Protein AF-A0A2N0KMY7-F1 (afdb_monomer_lite)

pLDDT: mean 88.08, std 11.4, range [42.22, 98.62]

Sequence (383 aa):
MPSTASGAIVLAVNMGSSSDYSAVFRGTEDTRDYLSNPLYEEIEAYTQRWQIVKLDGSRVIQGFTESSEVDFKLLGYTSGGDPSYFTTPVDVTPAAVAAWTTVDVSASVDAEADGVVLLVDSISSEDRGYGIRETGSTDSADLLELEEYGNTMYLVGIDTLNQFSAYIQDSDVRIYLVAQTKGSVVYYVNNVPVADPAQGSWQVLDADDYSVAAEANGLILAAEKNKAGDKRLSFRRGGSTDDWGVGDIGHGTQLQAGVGLNDQNVWEEYMESDAADVWIAAYTRFLTWDVHADMDILVRQASGLVRATLASETANSGVISSATWQGYLASHVFPAYTVVDQTDYLEIDLFADSVTNDFSRAMSVDFRIDDAVYPVSTQTNID

Foldseek 3Di:
DDPQFFKFKKKKFQQDAADKKFKDKEEPLAPDCLCVVSRLAIDDHQAMAIDIYGADPVRDIDMDIPDPSIDMDTQDTDGDCFQPFDSYWAWQDDPDAPDKDKTQCPVPDDLQFFKFKKKKFAPAQAWWFKDWAEVPAPDDLRQFTAGGSHIAIDIYTYDSRRIIIMHTNDPRIIMTTGTTGRQQKFFDRYWQWDDDDDADDKDKDACVVRVDDLQFFKFKKKKFQADDDKWFKDKEEPPDPDCSDRGIDDHSHIHIDMYTYDNRRIIIMHTHDPRMTMTTGITGGDFKWKKWKFKWKFWAAPVRDTPDTQDGRQQGQDIDIPPDDDAGWGDDDRDDDDCPDPRIDIDMDIDMDTPDGSGPDDDDDDWDAQDPVDDPVCNRTGD

Structure (mmCIF, N/CA/C/O backbone):
data_AF-A0A2N0KMY7-F1
#
_entry.id   AF-A0A2N0KMY7-F1
#
loop_
_atom_site.group_PDB
_atom_site.id
_atom_site.type_symbol
_atom_site.label_atom_id
_atom_site.label_alt_id
_atom_site.label_comp_id
_atom_site.label_asym_id
_atom_site.label_entity_id
_atom_site.label_seq_id
_atom_site.pdbx_PDB_ins_code
_atom_site.Cartn_x
_atom_site.Cartn_y
_atom_site.Cartn_z
_atom_site.occupancy
_atom_site.B_iso_or_equiv
_atom_site.auth_seq_id
_atom_site.auth_comp_id
_atom_site.auth_asym_id
_atom_site.auth_atom_id
_atom_site.pdbx_PDB_model_num
ATOM 1 N N . MET A 1 1 ? 10.433 -3.837 15.641 1.00 79.38 1 MET A N 1
ATOM 2 C CA . MET A 1 1 ? 8.992 -3.973 15.334 1.00 79.38 1 MET A CA 1
ATOM 3 C C . MET A 1 1 ? 8.201 -4.149 16.635 1.00 79.38 1 MET A C 1
ATOM 5 O O . MET A 1 1 ? 8.581 -5.026 17.416 1.00 79.38 1 MET A O 1
ATOM 9 N N . PRO A 1 2 ? 7.130 -3.381 16.893 1.00 84.31 2 PRO A N 1
ATOM 10 C CA . PRO A 1 2 ? 6.235 -3.560 18.052 1.00 84.31 2 PRO A CA 1
ATOM 11 C C . PRO A 1 2 ? 5.461 -4.883 18.019 1.00 84.31 2 PRO A C 1
ATOM 13 O O . PRO A 1 2 ? 5.234 -5.423 16.941 1.00 84.31 2 PRO A O 1
ATOM 16 N N . SER A 1 3 ? 5.037 -5.412 19.171 1.00 85.00 3 SER A N 1
ATOM 17 C CA . SER A 1 3 ? 4.297 -6.689 19.257 1.00 85.00 3 SER A CA 1
ATOM 18 C C . SER A 1 3 ? 2.957 -6.695 18.516 1.00 85.00 3 SER A C 1
ATOM 20 O O . SER A 1 3 ? 2.458 -7.767 18.204 1.00 85.00 3 SER A O 1
ATOM 22 N N . THR A 1 4 ? 2.404 -5.521 18.221 1.00 83.25 4 THR A N 1
ATOM 23 C CA . THR A 1 4 ? 1.159 -5.313 17.468 1.00 83.25 4 THR A CA 1
ATOM 24 C C . THR A 1 4 ? 1.343 -5.334 15.948 1.00 83.25 4 THR A C 1
ATOM 26 O O . THR A 1 4 ? 0.356 -5.228 15.221 1.00 83.25 4 THR A O 1
ATOM 29 N N . ALA A 1 5 ? 2.583 -5.443 15.456 1.00 91.31 5 ALA A N 1
ATOM 30 C CA . ALA A 1 5 ? 2.858 -5.462 14.025 1.00 91.31 5 ALA A CA 1
ATOM 31 C C . ALA A 1 5 ? 2.320 -6.743 13.368 1.00 91.31 5 ALA A C 1
ATOM 33 O O . ALA A 1 5 ? 2.650 -7.845 13.812 1.00 91.31 5 ALA A O 1
ATOM 34 N N . SER A 1 6 ? 1.546 -6.582 12.296 1.00 93.25 6 SER A N 1
ATOM 35 C CA . SER A 1 6 ? 0.956 -7.657 11.486 1.00 93.25 6 SER A CA 1
ATOM 36 C C . SER A 1 6 ? 1.657 -7.845 10.135 1.00 93.25 6 SER A C 1
ATOM 38 O O . SER A 1 6 ? 1.606 -8.930 9.557 1.00 93.25 6 SER A O 1
ATOM 40 N N . GLY A 1 7 ? 2.392 -6.836 9.667 1.00 95.62 7 GLY A N 1
ATOM 41 C CA . GLY A 1 7 ? 3.227 -6.910 8.471 1.00 95.62 7 GLY A CA 1
ATOM 42 C C . GLY A 1 7 ? 4.464 -6.019 8.559 1.00 95.62 7 GLY A C 1
ATOM 43 O O . GLY A 1 7 ? 4.526 -5.090 9.368 1.00 95.62 7 GLY A O 1
ATOM 44 N N . ALA A 1 8 ? 5.457 -6.312 7.728 1.00 96.25 8 ALA A N 1
ATOM 45 C CA . ALA A 1 8 ? 6.671 -5.529 7.553 1.00 96.25 8 ALA A CA 1
ATOM 46 C C . ALA A 1 8 ? 6.616 -4.749 6.240 1.00 96.25 8 ALA A C 1
ATOM 48 O O . ALA A 1 8 ? 6.233 -5.299 5.212 1.00 96.25 8 ALA A O 1
ATOM 49 N N . ILE A 1 9 ? 7.022 -3.483 6.289 1.00 95.50 9 ILE A N 1
ATOM 50 C CA . ILE A 1 9 ? 7.257 -2.662 5.103 1.00 95.50 9 ILE A CA 1
ATOM 51 C C . ILE A 1 9 ? 8.769 -2.611 4.928 1.00 95.50 9 ILE A C 1
ATOM 53 O O . ILE A 1 9 ? 9.486 -2.109 5.799 1.00 95.50 9 ILE A O 1
ATOM 57 N N . VAL A 1 10 ? 9.256 -3.200 3.848 1.00 95.00 10 VAL A N 1
ATOM 58 C CA . VAL A 1 10 ? 10.680 -3.455 3.617 1.00 95.00 10 VAL A CA 1
ATOM 59 C C . VAL A 1 10 ? 11.124 -2.874 2.290 1.00 95.00 10 VAL A C 1
ATOM 61 O O . VAL A 1 10 ? 10.315 -2.734 1.380 1.00 95.00 10 VAL A O 1
ATOM 64 N N . LEU A 1 11 ? 12.405 -2.531 2.206 1.00 93.81 11 LEU A N 1
ATOM 65 C CA . LEU A 1 11 ? 13.054 -2.002 1.014 1.00 93.81 11 LEU A CA 1
ATOM 66 C C . LEU A 1 11 ? 14.218 -2.916 0.636 1.00 93.81 11 LEU A C 1
ATOM 68 O O . LEU A 1 11 ? 15.055 -3.218 1.491 1.00 93.81 11 LEU A O 1
ATOM 72 N N . ALA A 1 12 ? 14.287 -3.325 -0.624 1.00 93.88 12 ALA A N 1
ATOM 73 C CA . ALA A 1 12 ? 15.510 -3.814 -1.242 1.00 93.88 12 ALA A CA 1
ATOM 74 C C . ALA A 1 12 ? 16.212 -2.628 -1.908 1.00 93.88 12 ALA A C 1
ATOM 76 O O . ALA A 1 12 ? 15.571 -1.833 -2.594 1.00 93.88 12 ALA A O 1
ATOM 77 N N . VAL A 1 13 ? 17.513 -2.498 -1.670 1.00 94.25 13 VAL A N 1
ATOM 78 C CA . VAL A 1 13 ? 18.342 -1.405 -2.182 1.00 94.25 13 VAL A CA 1
ATOM 79 C C . VAL A 1 13 ? 19.543 -2.015 -2.885 1.00 94.25 13 VAL A C 1
ATOM 81 O O . VAL A 1 13 ? 20.388 -2.609 -2.213 1.00 94.25 13 VAL A O 1
ATOM 84 N N . ASN A 1 14 ? 19.641 -1.861 -4.204 1.00 93.94 14 ASN A N 1
ATOM 85 C CA . ASN A 1 14 ? 20.821 -2.286 -4.947 1.00 93.94 14 ASN A CA 1
ATOM 86 C C . ASN A 1 14 ? 21.862 -1.157 -4.959 1.00 93.94 14 ASN A C 1
ATOM 88 O O . ASN A 1 14 ? 21.698 -0.139 -5.625 1.00 93.94 14 ASN A O 1
ATOM 92 N N . MET A 1 15 ? 22.951 -1.334 -4.208 1.00 88.69 15 MET A N 1
ATOM 93 C CA . MET A 1 15 ? 24.058 -0.369 -4.147 1.00 88.69 15 MET A CA 1
ATOM 94 C C . MET A 1 15 ? 25.155 -0.655 -5.189 1.00 88.69 15 MET A C 1
ATOM 96 O O . MET A 1 15 ? 26.166 0.056 -5.230 1.00 88.69 15 MET A O 1
ATOM 100 N N . GLY A 1 16 ? 24.986 -1.711 -5.990 1.00 87.56 16 GLY A N 1
ATOM 101 C CA . GLY A 1 16 ? 25.888 -2.110 -7.062 1.00 87.56 16 GLY A CA 1
ATOM 102 C C . GLY A 1 16 ? 25.884 -1.105 -8.211 1.00 87.56 16 GLY A C 1
ATOM 103 O O . GLY A 1 16 ? 24.870 -0.483 -8.509 1.00 87.56 16 GLY A O 1
ATOM 104 N N . SER A 1 17 ? 27.038 -0.927 -8.862 1.00 82.56 17 SER A N 1
ATOM 105 C CA . SER A 1 17 ? 27.229 0.139 -9.858 1.00 82.56 17 SER A CA 1
ATOM 106 C C . SER A 1 17 ? 27.003 -0.259 -11.316 1.00 82.56 17 SER A C 1
ATOM 108 O O . SER A 1 17 ? 27.218 0.557 -12.210 1.00 82.56 17 SER A O 1
ATOM 110 N N . SER A 1 18 ? 26.734 -1.536 -11.579 1.00 81.12 18 SER A N 1
ATOM 111 C CA . SER A 1 18 ? 26.731 -2.088 -12.944 1.00 81.12 18 SER A CA 1
ATOM 112 C C . SER A 1 18 ? 26.115 -3.481 -13.044 1.00 81.12 18 SER A C 1
ATOM 114 O O . SER A 1 18 ? 26.405 -4.205 -13.995 1.00 81.12 18 SER A O 1
ATOM 116 N N . SER A 1 19 ? 25.421 -3.935 -12.008 1.00 88.75 19 SER A N 1
ATOM 117 C CA . SER A 1 19 ? 24.899 -5.292 -11.976 1.00 88.75 19 SER A CA 1
ATOM 118 C C . SER A 1 19 ? 23.526 -5.287 -11.360 1.00 88.75 19 SER A C 1
ATOM 120 O O . SER A 1 19 ? 23.328 -4.776 -10.254 1.00 88.75 19 SER A O 1
ATOM 122 N N . ASP A 1 20 ? 22.630 -5.891 -12.108 1.00 91.75 20 ASP A N 1
ATOM 123 C CA . ASP A 1 20 ? 21.282 -6.172 -11.694 1.00 91.75 20 ASP A CA 1
ATOM 124 C C . ASP A 1 20 ? 21.323 -7.501 -10.951 1.00 91.75 20 ASP A C 1
ATOM 126 O O . ASP A 1 20 ? 22.116 -8.407 -11.251 1.00 91.75 20 ASP A O 1
ATOM 130 N N . TYR A 1 21 ? 20.548 -7.567 -9.884 1.00 92.56 21 TYR A N 1
ATOM 131 C CA . TYR A 1 21 ? 20.493 -8.730 -9.019 1.00 92.56 21 TYR A CA 1
ATOM 132 C C . TYR A 1 21 ? 19.051 -9.071 -8.776 1.00 92.56 21 TYR A C 1
ATOM 134 O O . TYR A 1 21 ? 18.188 -8.204 -8.835 1.00 92.56 21 TYR A O 1
ATOM 142 N N . SER A 1 22 ? 18.800 -10.305 -8.376 1.00 90.94 22 SER A N 1
ATOM 143 C CA . SER A 1 22 ? 17.475 -10.629 -7.885 1.00 90.94 22 SER A CA 1
ATOM 144 C C . SER A 1 22 ? 17.370 -10.396 -6.389 1.00 90.94 22 SER A C 1
ATOM 146 O O . SER A 1 22 ? 18.251 -10.780 -5.608 1.00 90.94 22 SER A O 1
ATOM 148 N N . ALA A 1 23 ? 16.270 -9.781 -5.981 1.00 91.62 23 ALA A N 1
ATOM 149 C CA . ALA A 1 23 ? 15.943 -9.506 -4.596 1.00 91.62 23 ALA A CA 1
ATOM 150 C C . ALA A 1 23 ? 14.440 -9.654 -4.411 1.00 91.62 23 ALA A C 1
ATOM 152 O O . ALA A 1 23 ? 13.706 -9.136 -5.231 1.00 91.62 23 ALA A O 1
ATOM 153 N N . VAL A 1 24 ? 13.945 -10.303 -3.356 1.00 91.25 24 VAL A N 1
ATOM 154 C CA . VAL A 1 24 ? 12.495 -10.346 -3.074 1.00 91.25 24 VAL A CA 1
ATOM 155 C C . VAL A 1 24 ? 12.192 -10.690 -1.624 1.00 91.25 24 VAL A C 1
ATOM 157 O O . VAL A 1 24 ? 12.997 -11.334 -0.946 1.00 91.25 24 VAL A O 1
ATOM 160 N N . PHE A 1 25 ? 11.007 -10.297 -1.156 1.00 92.00 25 PHE A N 1
ATOM 161 C CA . PHE A 1 25 ? 10.484 -10.622 0.166 1.00 92.00 25 PHE A CA 1
ATOM 162 C C . PHE A 1 25 ? 9.140 -11.354 0.100 1.00 92.00 25 PHE A C 1
ATOM 164 O O . PHE A 1 25 ? 8.311 -11.077 -0.764 1.00 92.00 25 PHE A O 1
ATOM 171 N N . ARG A 1 26 ? 8.887 -12.248 1.065 1.00 90.44 26 ARG A N 1
ATOM 172 C CA . ARG A 1 26 ? 7.589 -12.925 1.231 1.00 90.44 26 ARG A CA 1
ATOM 173 C C . ARG A 1 26 ? 7.291 -13.352 2.660 1.00 90.44 26 ARG A C 1
ATOM 175 O O . ARG A 1 26 ? 8.192 -13.459 3.497 1.00 90.44 26 ARG A O 1
ATOM 182 N N . GLY A 1 27 ? 6.019 -13.640 2.929 1.00 91.25 27 GLY A N 1
ATOM 183 C CA . GLY A 1 27 ? 5.606 -14.275 4.178 1.00 91.25 27 GLY A CA 1
ATOM 184 C C . GLY A 1 27 ? 6.139 -15.709 4.252 1.00 91.25 27 GLY A C 1
ATOM 185 O O . GLY A 1 27 ? 6.215 -16.399 3.240 1.00 91.25 27 GLY A O 1
ATOM 186 N N . THR A 1 28 ? 6.500 -16.191 5.443 1.00 90.44 28 THR A N 1
ATOM 187 C CA . THR A 1 28 ? 6.997 -17.575 5.621 1.00 90.44 28 THR A CA 1
ATOM 188 C C . THR A 1 28 ? 5.924 -18.635 5.345 1.00 90.44 28 THR A C 1
ATOM 190 O O . THR A 1 28 ? 6.250 -19.789 5.075 1.00 90.44 28 THR A O 1
ATOM 193 N N . GLU A 1 29 ? 4.653 -18.238 5.418 1.00 88.81 29 GLU A N 1
ATOM 194 C CA . GLU A 1 29 ? 3.479 -19.073 5.154 1.00 88.81 29 GLU A CA 1
ATOM 195 C C . GLU A 1 29 ? 3.031 -19.023 3.685 1.00 88.81 29 GLU A C 1
ATOM 197 O O . GLU A 1 29 ? 2.121 -19.763 3.305 1.00 88.81 29 GLU A O 1
ATOM 202 N N . ASP A 1 30 ? 3.644 -18.163 2.864 1.00 85.94 30 ASP A N 1
ATOM 203 C CA . ASP A 1 30 ? 3.308 -18.063 1.451 1.00 85.94 30 ASP A CA 1
ATOM 204 C C . ASP A 1 30 ? 3.827 -19.289 0.697 1.00 85.94 30 ASP A C 1
ATOM 206 O O . ASP A 1 30 ? 5.027 -19.574 0.649 1.00 85.94 30 ASP A O 1
ATOM 210 N N . THR A 1 31 ? 2.887 -20.036 0.123 1.00 81.19 31 THR A N 1
ATOM 211 C CA . THR A 1 31 ? 3.162 -21.279 -0.599 1.00 81.19 31 THR A CA 1
ATOM 212 C C . THR A 1 31 ? 3.153 -21.111 -2.110 1.00 81.19 31 THR A C 1
ATOM 214 O O . THR A 1 31 ? 3.403 -22.091 -2.815 1.00 81.19 31 THR A O 1
ATOM 217 N N . ARG A 1 32 ? 2.841 -19.920 -2.639 1.00 73.25 32 ARG A N 1
ATOM 218 C CA . ARG A 1 32 ? 2.742 -19.762 -4.087 1.00 73.25 32 ARG A CA 1
ATOM 219 C C . ARG A 1 32 ? 4.133 -19.729 -4.721 1.00 73.25 32 ARG A C 1
ATOM 221 O O . ARG A 1 32 ? 5.095 -19.165 -4.210 1.00 73.25 32 ARG A O 1
ATOM 228 N N . ASP A 1 33 ? 4.180 -20.357 -5.886 1.00 62.94 33 ASP A N 1
ATOM 229 C CA . ASP A 1 33 ? 5.368 -20.588 -6.700 1.00 62.94 33 ASP A CA 1
ATOM 230 C C . ASP A 1 33 ? 5.805 -19.363 -7.524 1.00 62.94 33 ASP A C 1
ATOM 232 O O . ASP A 1 33 ? 6.725 -19.462 -8.317 1.00 62.94 33 ASP A O 1
ATOM 236 N N . TYR A 1 34 ? 5.165 -18.203 -7.359 1.00 62.12 34 TYR A N 1
ATOM 237 C CA . TYR A 1 34 ? 5.507 -16.996 -8.126 1.00 62.12 34 TYR A CA 1
ATOM 238 C C . TYR A 1 34 ? 6.864 -16.399 -7.739 1.00 62.12 34 TYR A C 1
ATOM 240 O O . TYR A 1 34 ? 7.397 -15.605 -8.482 1.00 62.12 34 TYR A O 1
ATOM 248 N N . LEU A 1 35 ? 7.443 -16.864 -6.627 1.00 63.97 35 LEU A N 1
ATOM 249 C CA . LEU A 1 35 ? 8.801 -16.551 -6.173 1.00 63.97 35 LEU A CA 1
ATOM 250 C C . LEU A 1 35 ? 9.738 -17.774 -6.284 1.00 63.97 35 LEU A C 1
ATOM 252 O O . LEU A 1 35 ? 10.742 -17.867 -5.573 1.00 63.97 35 LEU A O 1
ATOM 256 N N . SER A 1 36 ? 9.356 -18.806 -7.053 1.00 51.94 36 SER A N 1
ATOM 257 C CA . SER A 1 36 ? 10.066 -20.0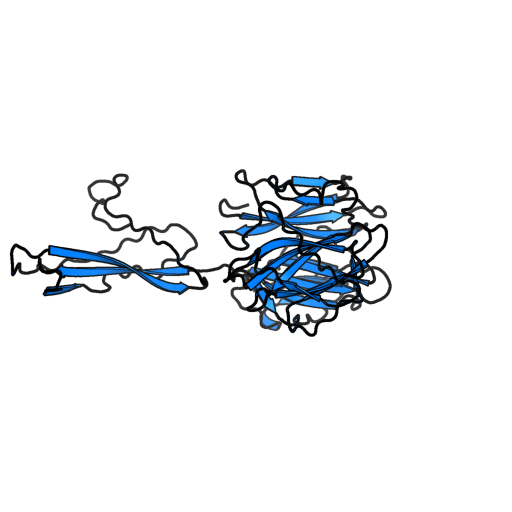98 -7.090 1.00 51.94 36 SER A CA 1
ATOM 258 C C . SER A 1 36 ? 11.303 -20.092 -7.963 1.00 51.94 36 SER A C 1
ATOM 260 O O . SER A 1 36 ? 12.261 -20.816 -7.669 1.00 51.94 36 SER A O 1
ATOM 262 N N . ASN A 1 37 ? 11.301 -19.242 -8.989 1.00 71.62 37 ASN A N 1
ATOM 263 C CA . ASN A 1 37 ? 12.518 -18.790 -9.616 1.00 71.62 37 ASN A CA 1
ATOM 264 C C . ASN A 1 37 ? 12.814 -17.379 -9.119 1.00 71.62 37 ASN A C 1
ATOM 266 O O . ASN A 1 37 ? 12.470 -16.414 -9.792 1.00 71.62 37 ASN A O 1
ATOM 270 N N . PRO A 1 38 ? 13.473 -17.245 -7.963 1.00 64.31 38 PRO A N 1
ATOM 271 C CA . PRO A 1 38 ? 13.792 -15.936 -7.439 1.00 64.31 38 PRO A CA 1
ATOM 272 C C . PRO A 1 38 ? 14.838 -15.218 -8.301 1.00 64.31 38 PRO A C 1
ATOM 274 O O . PRO A 1 38 ? 15.222 -14.132 -7.917 1.00 64.31 38 PRO A O 1
ATOM 277 N N . LEU A 1 39 ? 15.302 -15.817 -9.415 1.00 69.31 39 LEU A N 1
ATOM 278 C CA . LEU A 1 39 ? 16.086 -15.155 -10.461 1.00 69.31 39 LEU A CA 1
ATOM 279 C C . LEU A 1 39 ? 15.229 -14.236 -11.362 1.00 69.31 39 LEU A C 1
ATOM 281 O O . LEU A 1 39 ? 15.774 -13.610 -12.262 1.00 69.31 39 LEU A O 1
ATOM 285 N N . TYR A 1 40 ? 13.899 -14.237 -11.207 1.00 81.25 40 TYR A N 1
ATOM 286 C CA . TYR A 1 40 ? 12.962 -13.393 -11.962 1.00 81.25 40 TYR A CA 1
ATOM 287 C C . TYR A 1 40 ? 12.450 -12.216 -11.122 1.00 81.25 40 TYR A C 1
ATOM 289 O O . TYR A 1 40 ? 11.304 -11.823 -11.250 1.00 81.25 40 TYR A O 1
ATOM 297 N N . GLU A 1 41 ? 13.277 -11.724 -10.199 1.00 89.50 41 GLU A N 1
ATOM 298 C CA . GLU A 1 41 ? 12.896 -10.703 -9.217 1.00 89.50 41 GLU A CA 1
ATOM 299 C C . GLU A 1 41 ? 13.902 -9.554 -9.235 1.00 89.50 41 GLU A C 1
ATOM 301 O O . GLU A 1 41 ? 14.456 -9.157 -8.201 1.00 89.50 41 GLU A O 1
ATOM 306 N N . GLU A 1 42 ? 14.191 -9.086 -10.438 1.00 91.44 42 GLU A N 1
ATOM 307 C CA . GLU A 1 42 ? 15.277 -8.180 -10.752 1.00 91.44 42 GLU A CA 1
ATOM 308 C C . GLU A 1 42 ? 15.121 -6.835 -10.031 1.00 91.44 42 GLU A C 1
ATOM 310 O O . GLU A 1 42 ? 14.028 -6.286 -9.839 1.00 91.44 42 GLU A O 1
ATOM 315 N N . ILE A 1 43 ? 16.255 -6.337 -9.553 1.00 91.69 43 ILE A N 1
ATOM 316 C CA . ILE A 1 43 ? 16.452 -4.984 -9.065 1.00 91.69 43 ILE A CA 1
ATOM 317 C C . ILE A 1 43 ? 17.705 -4.434 -9.744 1.00 91.69 43 ILE A C 1
ATOM 319 O O . ILE A 1 43 ? 18.828 -4.884 -9.482 1.00 91.69 43 ILE A O 1
ATOM 323 N N . GLU A 1 44 ? 17.506 -3.463 -10.631 1.00 91.88 44 GLU A N 1
ATOM 324 C CA . GLU A 1 44 ? 18.585 -2.882 -11.423 1.00 91.88 44 GLU A CA 1
ATOM 325 C C . GLU A 1 44 ? 19.637 -2.191 -10.546 1.00 91.88 44 GLU A C 1
ATOM 327 O O . GLU A 1 44 ? 19.376 -1.800 -9.397 1.00 91.88 44 GLU A O 1
ATOM 332 N N . ALA A 1 45 ? 20.836 -2.006 -11.090 1.00 90.94 45 ALA A N 1
ATOM 333 C CA . ALA A 1 45 ? 21.886 -1.211 -10.462 1.00 90.94 45 ALA A CA 1
ATOM 334 C C . ALA A 1 45 ? 21.364 0.163 -9.996 1.00 90.94 45 ALA A C 1
ATOM 336 O O . ALA A 1 45 ? 20.657 0.856 -10.719 1.00 90.94 45 ALA A O 1
ATOM 337 N N . TYR A 1 46 ? 21.739 0.572 -8.782 1.00 90.38 46 TYR A N 1
ATOM 338 C CA . TYR A 1 46 ? 21.293 1.819 -8.148 1.00 90.38 46 TYR A CA 1
ATOM 339 C C . TYR A 1 46 ? 19.784 1.979 -7.923 1.00 90.38 46 TYR A C 1
ATOM 341 O O . TYR A 1 46 ? 19.380 3.047 -7.478 1.00 90.38 46 TYR A O 1
ATOM 349 N N . THR A 1 47 ? 18.938 0.973 -8.141 1.00 91.75 47 THR A N 1
ATOM 350 C CA . THR A 1 47 ? 17.491 1.108 -7.898 1.00 91.75 47 THR A CA 1
ATOM 351 C C . THR A 1 47 ? 17.071 0.618 -6.512 1.00 91.75 47 THR A C 1
ATOM 353 O O . THR A 1 47 ? 17.835 0.009 -5.748 1.00 91.75 47 THR A O 1
ATOM 356 N N . GLN A 1 48 ? 15.832 0.948 -6.144 1.00 91.44 48 GLN A N 1
ATOM 357 C CA . GLN A 1 48 ? 15.228 0.578 -4.869 1.00 91.44 48 GLN A CA 1
ATOM 358 C C . GLN A 1 48 ? 13.801 0.107 -5.082 1.00 91.44 48 GLN A C 1
ATOM 360 O O . GLN A 1 48 ? 13.068 0.656 -5.901 1.00 91.44 48 GLN A O 1
ATOM 365 N N . ARG A 1 49 ? 13.381 -0.872 -4.284 1.00 90.75 49 ARG A N 1
ATOM 366 C CA . ARG A 1 49 ? 12.035 -1.426 -4.378 1.00 90.75 49 ARG A CA 1
ATOM 367 C C . ARG A 1 49 ? 11.473 -1.755 -3.014 1.00 90.75 49 ARG A C 1
ATOM 369 O O . ARG A 1 49 ? 12.131 -2.403 -2.199 1.00 90.75 49 ARG A O 1
ATOM 376 N N . TRP A 1 50 ? 10.241 -1.330 -2.769 1.00 93.19 50 TRP A N 1
ATOM 377 C CA . TRP A 1 50 ? 9.551 -1.581 -1.511 1.00 93.19 50 TRP A CA 1
ATOM 378 C C . TRP A 1 50 ? 8.542 -2.725 -1.640 1.00 93.19 50 TRP A C 1
ATOM 380 O O . TRP A 1 50 ? 7.974 -2.956 -2.705 1.00 93.19 50 TRP A O 1
ATOM 390 N N . GLN A 1 51 ? 8.311 -3.452 -0.548 1.00 94.00 51 GLN A N 1
ATOM 391 C CA . GLN A 1 51 ? 7.265 -4.470 -0.454 1.00 94.00 51 GLN A CA 1
ATOM 392 C C . GLN A 1 51 ? 6.600 -4.417 0.926 1.00 94.00 51 GLN A C 1
ATOM 394 O O . GLN A 1 51 ? 7.258 -4.184 1.944 1.00 94.00 51 GLN A O 1
ATOM 399 N N . ILE A 1 52 ? 5.291 -4.676 0.964 1.00 95.38 52 ILE A N 1
ATOM 400 C CA . ILE A 1 52 ? 4.545 -4.935 2.198 1.00 95.38 52 ILE A CA 1
ATOM 401 C C . ILE A 1 52 ? 4.350 -6.445 2.329 1.00 95.38 52 ILE A C 1
ATOM 403 O O . ILE A 1 52 ? 3.818 -7.092 1.430 1.00 95.38 52 ILE A O 1
ATOM 407 N N . VAL A 1 53 ? 4.776 -7.013 3.456 1.00 94.62 53 VAL A N 1
ATOM 408 C CA . VAL A 1 53 ? 4.846 -8.464 3.646 1.00 94.62 53 VAL A CA 1
ATOM 409 C C . VAL A 1 53 ? 4.212 -8.875 4.967 1.00 94.62 53 VAL A C 1
ATOM 411 O O . VAL A 1 53 ? 4.526 -8.316 6.018 1.00 94.62 53 VAL A O 1
ATOM 414 N N . LYS A 1 54 ? 3.357 -9.901 4.931 1.00 95.06 54 LYS A N 1
ATOM 415 C CA . LYS A 1 54 ? 2.746 -10.497 6.125 1.00 95.06 54 LYS A CA 1
ATOM 416 C C . LYS A 1 54 ? 3.818 -11.038 7.078 1.00 95.06 54 LYS A C 1
ATOM 418 O O . LYS A 1 54 ? 4.689 -11.803 6.664 1.00 95.06 54 LYS A O 1
ATOM 423 N N . LEU A 1 55 ? 3.712 -10.696 8.361 1.00 94.69 55 LEU A N 1
ATOM 424 C CA . LEU A 1 55 ? 4.477 -11.350 9.421 1.00 94.69 55 LEU A CA 1
ATOM 425 C C . LEU A 1 55 ? 3.798 -12.659 9.827 1.00 94.69 55 LEU A C 1
ATOM 427 O O . LEU A 1 55 ? 2.580 -12.709 9.995 1.00 94.69 55 LEU A O 1
ATOM 431 N N . ASP A 1 56 ? 4.586 -13.708 10.040 1.00 91.75 56 ASP A N 1
ATOM 432 C CA . ASP A 1 56 ? 4.065 -14.948 10.616 1.00 91.75 56 ASP A CA 1
ATOM 433 C C . ASP A 1 56 ? 3.855 -14.857 12.137 1.00 91.75 56 ASP A C 1
ATOM 435 O O . ASP A 1 56 ? 4.159 -13.847 12.779 1.00 91.75 56 ASP A O 1
ATOM 439 N N . GLY A 1 57 ? 3.366 -15.942 12.748 1.00 88.31 57 GLY A N 1
ATOM 440 C CA . GLY A 1 57 ? 3.168 -16.011 14.201 1.00 88.31 57 GLY A CA 1
ATOM 441 C C . GLY A 1 57 ? 4.453 -15.846 15.032 1.00 88.31 57 GLY A C 1
ATOM 442 O O . GLY A 1 57 ? 4.374 -15.519 16.216 1.00 88.31 57 GLY A O 1
ATOM 443 N N . SER A 1 58 ? 5.632 -16.035 14.429 1.00 91.50 58 SER A N 1
ATOM 444 C CA . SER A 1 58 ? 6.946 -15.772 15.041 1.00 91.50 58 SER A CA 1
ATOM 445 C C . SER A 1 58 ? 7.493 -14.382 14.702 1.00 91.50 58 SER A C 1
ATOM 447 O O . SER A 1 58 ? 8.567 -14.011 15.181 1.00 91.50 58 SER A O 1
ATOM 449 N N . ARG A 1 59 ? 6.738 -13.591 13.932 1.00 91.31 59 ARG A N 1
ATOM 450 C CA . ARG A 1 59 ? 7.067 -12.244 13.467 1.00 91.31 59 ARG A CA 1
ATOM 451 C C . ARG A 1 59 ? 8.296 -12.222 12.563 1.00 91.31 59 ARG A C 1
ATOM 453 O O . ARG A 1 59 ? 9.150 -11.341 12.679 1.00 91.31 59 ARG A O 1
ATOM 460 N N . VAL A 1 60 ? 8.364 -13.201 11.666 1.00 92.81 60 VAL A N 1
ATOM 461 C CA . VAL A 1 60 ? 9.432 -13.392 10.684 1.00 92.81 60 VAL A CA 1
ATOM 462 C C . VAL A 1 60 ? 8.874 -13.254 9.264 1.00 92.81 60 VAL A C 1
ATOM 464 O O . VAL A 1 60 ? 7.728 -13.610 8.991 1.00 92.81 60 VAL A O 1
ATOM 467 N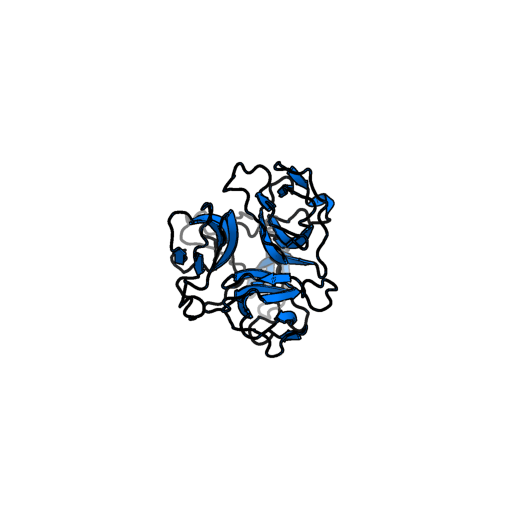 N . ILE A 1 61 ? 9.711 -12.732 8.367 1.00 93.38 61 ILE A N 1
ATOM 468 C CA . ILE A 1 61 ? 9.536 -12.766 6.909 1.00 93.38 61 ILE A CA 1
ATOM 469 C C . ILE A 1 61 ? 10.709 -13.527 6.282 1.00 93.38 61 ILE A C 1
ATOM 471 O O . ILE A 1 61 ? 11.744 -13.723 6.924 1.00 93.38 61 ILE A O 1
ATOM 475 N N . GLN A 1 62 ? 10.571 -13.926 5.023 1.00 91.19 62 GLN A N 1
ATOM 476 C CA . GLN A 1 62 ? 11.671 -14.461 4.222 1.00 91.19 62 GLN A CA 1
ATOM 477 C C . GLN A 1 62 ? 12.116 -13.418 3.202 1.00 91.19 62 GLN A C 1
ATOM 479 O O . GLN A 1 62 ? 11.284 -12.705 2.647 1.00 91.19 62 GLN A O 1
ATOM 484 N N . GLY A 1 63 ? 13.421 -13.356 2.952 1.00 90.38 63 GLY A N 1
ATOM 485 C CA . GLY A 1 63 ? 14.003 -12.563 1.877 1.00 90.38 63 GLY A CA 1
ATOM 486 C C . GLY A 1 63 ? 15.051 -13.375 1.125 1.00 90.38 63 GLY A C 1
ATOM 487 O O . GLY A 1 63 ? 15.749 -14.191 1.734 1.00 90.38 63 GLY A O 1
ATOM 488 N N . PHE A 1 64 ? 15.151 -13.159 -0.180 1.00 90.50 64 PHE A N 1
ATOM 489 C CA . PHE A 1 64 ? 16.162 -13.752 -1.053 1.00 90.50 64 PHE A CA 1
ATOM 490 C C . PHE A 1 64 ? 16.933 -12.642 -1.759 1.00 90.50 64 PHE A C 1
ATOM 492 O O . PHE A 1 64 ? 16.305 -11.731 -2.281 1.00 90.50 64 PHE A O 1
ATOM 499 N N . THR A 1 65 ? 18.264 -12.736 -1.782 1.00 90.88 65 THR A N 1
ATOM 500 C CA . THR A 1 65 ? 19.148 -11.912 -2.616 1.00 90.88 65 THR A CA 1
ATOM 501 C C . THR A 1 65 ? 20.283 -12.773 -3.165 1.00 90.88 65 THR A C 1
ATOM 503 O O . THR A 1 65 ? 20.754 -13.694 -2.489 1.00 90.88 65 THR A O 1
ATOM 506 N N . GLU A 1 66 ? 20.744 -12.460 -4.370 1.00 89.62 66 GLU A N 1
ATOM 507 C CA . GLU A 1 66 ? 21.897 -13.105 -5.008 1.00 89.62 66 GLU A CA 1
ATOM 508 C C . GLU A 1 66 ? 23.239 -12.482 -4.618 1.00 89.62 66 GLU A C 1
ATOM 510 O O . GLU A 1 66 ? 24.292 -13.096 -4.807 1.00 89.62 66 GLU A O 1
ATOM 515 N N . SER A 1 67 ? 23.214 -11.267 -4.072 1.00 91.50 67 SER A N 1
ATOM 516 C CA . SER A 1 67 ? 24.411 -10.464 -3.858 1.00 91.50 67 SER A CA 1
ATOM 517 C C . SER A 1 67 ? 24.382 -9.731 -2.525 1.00 91.50 67 SER A C 1
ATOM 519 O O . SER A 1 67 ? 23.342 -9.295 -2.037 1.00 91.50 67 SER A O 1
ATOM 521 N N . SER A 1 68 ? 25.569 -9.551 -1.947 1.00 92.00 68 SER A N 1
ATOM 522 C CA . SER A 1 68 ? 25.775 -8.675 -0.791 1.00 92.00 68 SER A CA 1
ATOM 523 C C . SER A 1 68 ? 25.769 -7.187 -1.152 1.00 92.00 68 SER A C 1
ATOM 525 O O . SER A 1 68 ? 25.918 -6.360 -0.260 1.00 92.00 68 SER A O 1
ATOM 527 N N . GLU A 1 69 ? 25.673 -6.842 -2.440 1.00 93.31 69 GLU A N 1
ATOM 528 C CA . GLU A 1 69 ? 25.472 -5.459 -2.898 1.00 93.31 69 GLU A CA 1
ATOM 529 C C . GLU A 1 69 ? 24.014 -5.004 -2.758 1.00 93.31 69 GLU A C 1
ATOM 531 O O . GLU A 1 69 ? 23.749 -3.802 -2.781 1.00 93.31 69 GLU A O 1
ATOM 536 N N . VAL A 1 70 ? 23.085 -5.948 -2.561 1.00 93.62 70 VAL A N 1
ATOM 537 C CA . VAL A 1 70 ? 21.697 -5.640 -2.227 1.00 93.62 70 VAL A CA 1
ATOM 538 C C . VAL A 1 70 ? 21.516 -5.659 -0.716 1.00 93.62 70 VAL A C 1
ATOM 540 O O . VAL A 1 70 ? 21.691 -6.686 -0.055 1.00 93.62 70 VAL A O 1
ATOM 543 N N . ASP A 1 71 ? 21.101 -4.521 -0.179 1.00 94.00 71 ASP A N 1
ATOM 544 C CA . ASP A 1 71 ? 20.747 -4.364 1.221 1.00 94.00 71 ASP A CA 1
ATOM 545 C C . ASP A 1 71 ? 19.235 -4.467 1.427 1.00 94.00 71 ASP A C 1
ATOM 547 O O . ASP A 1 71 ? 18.444 -3.869 0.699 1.00 94.00 71 ASP A O 1
ATOM 551 N N . PHE A 1 72 ? 18.830 -5.137 2.506 1.00 94.12 72 PHE A N 1
ATOM 552 C CA . PHE A 1 72 ? 17.445 -5.126 2.976 1.00 94.12 72 PHE A CA 1
ATOM 553 C C . PHE A 1 72 ? 17.279 -4.156 4.140 1.00 94.12 72 PHE A C 1
ATOM 555 O O . PHE A 1 72 ? 17.949 -4.280 5.171 1.00 94.12 72 PHE A O 1
ATOM 562 N N . LYS A 1 73 ? 16.372 -3.191 3.988 1.00 93.56 73 LYS A N 1
ATOM 563 C CA . LYS A 1 73 ? 16.037 -2.187 5.004 1.00 93.56 73 LYS A CA 1
ATOM 564 C C . LYS A 1 73 ? 14.598 -2.372 5.474 1.00 93.56 73 LYS A C 1
ATOM 566 O O . LYS A 1 73 ? 13.724 -2.800 4.726 1.00 93.56 73 LYS A O 1
ATOM 571 N N . LEU A 1 74 ? 14.352 -2.035 6.734 1.00 93.06 74 LEU A N 1
ATOM 572 C CA . LEU A 1 74 ? 13.010 -1.978 7.300 1.00 93.06 74 LEU A CA 1
ATOM 573 C C . LEU A 1 74 ? 12.537 -0.521 7.260 1.00 93.06 74 LEU A C 1
ATOM 575 O O . LEU A 1 74 ? 13.048 0.297 8.020 1.00 93.06 74 LEU A O 1
ATOM 579 N N . LEU A 1 75 ? 11.570 -0.221 6.394 1.00 91.69 75 LEU A N 1
ATOM 580 C CA . LEU A 1 75 ? 10.951 1.105 6.273 1.00 91.69 75 LEU A CA 1
ATOM 581 C C . LEU A 1 75 ? 9.946 1.355 7.399 1.00 91.69 75 LEU A C 1
ATOM 583 O O . LEU A 1 75 ? 9.863 2.448 7.952 1.00 91.69 75 LEU A O 1
ATOM 587 N N . GLY A 1 76 ? 9.158 0.333 7.729 1.00 92.62 76 GLY A N 1
ATOM 588 C CA . GLY A 1 76 ? 8.021 0.482 8.622 1.00 92.62 76 GLY A CA 1
ATOM 589 C C . GLY A 1 76 ? 7.281 -0.823 8.868 1.00 92.62 76 GLY A C 1
ATOM 590 O O . GLY A 1 76 ? 7.801 -1.921 8.658 1.00 92.62 76 GLY A O 1
ATOM 591 N N . TYR A 1 77 ? 6.053 -0.703 9.356 1.00 94.44 77 TYR A N 1
ATOM 592 C CA . TYR A 1 77 ? 5.204 -1.839 9.679 1.00 94.44 77 TYR A CA 1
ATOM 593 C C . TYR A 1 77 ? 3.735 -1.482 9.556 1.00 94.44 77 TYR A C 1
ATOM 595 O O . TYR A 1 77 ? 3.351 -0.327 9.711 1.00 94.44 77 TYR A O 1
ATOM 603 N N . THR A 1 78 ? 2.923 -2.506 9.337 1.00 94.00 78 THR A N 1
ATOM 604 C CA . THR A 1 78 ? 1.469 -2.431 9.507 1.00 94.00 78 THR A CA 1
ATOM 605 C C . THR A 1 78 ? 1.096 -3.045 10.849 1.00 94.00 78 THR A C 1
ATOM 607 O O . THR A 1 78 ? 1.847 -3.866 11.391 1.00 94.00 78 THR A O 1
ATOM 610 N N . SER A 1 79 ? -0.030 -2.633 11.425 1.00 88.88 79 SER A N 1
ATOM 611 C CA . SER A 1 79 ? -0.460 -3.071 12.754 1.00 88.88 79 SER A CA 1
ATOM 612 C C . SER A 1 79 ? -1.951 -3.356 12.801 1.00 88.88 79 SER A C 1
ATOM 614 O O . SER A 1 79 ? -2.733 -2.678 12.147 1.00 88.88 79 SER A O 1
ATOM 616 N N . GLY A 1 80 ? -2.351 -4.307 13.643 1.00 85.12 80 GLY A N 1
ATOM 617 C CA . GLY A 1 80 ? -3.756 -4.686 13.775 1.00 85.12 80 GLY A CA 1
ATOM 618 C C . GLY A 1 80 ? -4.248 -5.546 12.609 1.00 85.12 80 GLY A C 1
ATOM 619 O O . GLY A 1 80 ? -3.475 -6.280 11.994 1.00 85.12 80 GLY A O 1
ATOM 620 N N . GLY A 1 81 ? -5.557 -5.499 12.359 1.00 87.69 81 GLY A N 1
ATOM 621 C CA . GLY A 1 81 ? -6.226 -6.323 11.346 1.00 87.69 81 GLY A CA 1
ATOM 622 C C . GLY A 1 81 ? -6.309 -5.702 9.951 1.00 87.69 81 GLY A C 1
ATOM 623 O O . GLY A 1 81 ? -6.894 -6.336 9.075 1.00 87.69 81 GLY A O 1
ATOM 624 N N . ASP A 1 82 ? -5.773 -4.492 9.764 1.00 91.44 82 ASP A N 1
ATOM 625 C CA . ASP A 1 82 ? -5.840 -3.747 8.510 1.00 91.44 82 ASP A CA 1
ATOM 626 C C . ASP A 1 82 ? -4.472 -3.119 8.160 1.00 91.44 82 ASP A C 1
ATOM 628 O O . ASP A 1 82 ? -3.936 -2.377 8.989 1.00 91.44 82 ASP A O 1
ATOM 632 N N . PRO A 1 83 ? -3.867 -3.424 6.993 1.00 95.12 83 PRO A N 1
ATOM 633 C CA . PRO A 1 83 ? -4.324 -4.366 5.968 1.00 95.12 83 PRO A CA 1
ATOM 634 C C . PRO A 1 83 ? -4.473 -5.812 6.466 1.00 95.12 83 PRO A C 1
ATOM 636 O O . PRO A 1 83 ? -3.725 -6.297 7.320 1.00 95.12 83 PRO A O 1
ATOM 639 N N . SER A 1 84 ? -5.445 -6.518 5.890 1.00 95.44 84 SER A N 1
ATOM 640 C CA . SER A 1 84 ? -5.699 -7.940 6.128 1.00 95.44 84 SER A CA 1
ATOM 641 C C . SER A 1 84 ? -5.036 -8.778 5.034 1.00 95.44 84 SER A C 1
ATOM 643 O O . SER A 1 84 ? -5.449 -8.743 3.875 1.00 95.44 84 SER A O 1
ATOM 645 N N . TYR A 1 85 ? -3.993 -9.522 5.406 1.00 96.06 85 TYR A N 1
ATOM 646 C CA . TYR A 1 85 ? -3.158 -10.286 4.475 1.00 96.06 85 TYR A CA 1
ATOM 647 C C . TYR A 1 85 ? -3.745 -11.644 4.104 1.00 96.06 85 TYR A C 1
ATOM 649 O O . TYR A 1 85 ? -4.179 -12.411 4.970 1.00 96.06 85 TYR A O 1
ATOM 657 N N . PHE A 1 86 ? -3.617 -12.002 2.829 1.00 94.88 86 PHE A N 1
ATOM 658 C CA . PHE A 1 86 ? -3.843 -13.365 2.371 1.00 94.88 86 PHE A CA 1
ATOM 659 C C . PHE A 1 86 ? -2.634 -14.239 2.720 1.00 94.88 86 PHE A C 1
ATOM 661 O O . PHE A 1 86 ? -1.487 -13.856 2.512 1.00 94.88 86 PHE A O 1
ATOM 668 N N . THR A 1 87 ? -2.875 -15.432 3.270 1.00 90.38 87 THR A N 1
ATOM 669 C CA . THR A 1 87 ? -1.793 -16.383 3.601 1.00 90.38 87 THR A CA 1
ATOM 670 C C . THR A 1 87 ? -1.050 -16.849 2.356 1.00 90.38 87 THR A C 1
ATOM 672 O O . THR A 1 87 ? 0.157 -17.038 2.374 1.00 90.38 87 THR A O 1
ATOM 675 N N . THR A 1 88 ? -1.784 -17.036 1.268 1.00 91.06 88 THR A N 1
ATOM 676 C CA . THR A 1 88 ? -1.237 -17.208 -0.070 1.00 91.06 88 THR A CA 1
ATOM 677 C C . THR A 1 88 ? -1.944 -16.160 -0.912 1.00 91.06 88 THR A C 1
ATOM 679 O O . THR A 1 88 ? -3.180 -16.193 -0.926 1.00 91.06 88 THR A O 1
ATOM 682 N N . PRO A 1 89 ? -1.221 -15.222 -1.549 1.00 93.31 89 PRO A N 1
ATOM 683 C CA . PRO A 1 89 ? -1.829 -14.198 -2.392 1.00 93.31 89 PRO A CA 1
ATOM 684 C C . PRO A 1 89 ? -2.798 -14.808 -3.409 1.00 93.31 89 PRO A C 1
ATOM 686 O O . PRO A 1 89 ? -2.733 -16.005 -3.685 1.00 93.31 89 PRO A O 1
ATOM 689 N N . VAL A 1 90 ? -3.701 -14.037 -4.009 1.00 95.62 90 VAL A N 1
ATOM 690 C CA . VAL A 1 90 ? -4.637 -14.527 -5.051 1.00 95.62 90 VAL A CA 1
ATOM 691 C C . VAL A 1 90 ? -4.190 -14.007 -6.415 1.00 95.62 90 VAL A C 1
ATOM 693 O O . VAL A 1 90 ? -3.827 -12.849 -6.515 1.00 95.62 90 VAL A O 1
ATOM 696 N N . ASP A 1 91 ? -4.114 -14.852 -7.444 1.00 95.94 91 ASP A N 1
ATOM 697 C CA . ASP A 1 91 ? -3.808 -14.394 -8.808 1.00 95.94 91 ASP A CA 1
ATOM 698 C C . ASP A 1 91 ? -5.075 -13.761 -9.381 1.00 95.94 91 ASP A C 1
ATOM 700 O O . ASP A 1 91 ? -6.102 -14.428 -9.520 1.00 95.94 91 ASP A O 1
ATOM 704 N N . VAL A 1 92 ? -4.998 -12.459 -9.632 1.00 97.81 92 VAL A N 1
ATOM 705 C CA . VAL A 1 92 ? -6.092 -11.626 -10.139 1.00 97.81 92 VAL A CA 1
ATOM 706 C C . VAL A 1 92 ? -5.738 -11.029 -11.503 1.00 97.81 92 VAL A C 1
ATOM 708 O O . VAL A 1 92 ? -6.335 -10.041 -11.925 1.00 97.81 92 VAL A O 1
ATOM 711 N N . THR A 1 93 ? -4.774 -11.633 -12.205 1.00 97.62 93 THR A N 1
ATOM 712 C CA . THR A 1 93 ? -4.344 -11.205 -13.539 1.00 97.62 93 THR A CA 1
ATOM 713 C C . THR A 1 93 ? -5.534 -11.230 -14.510 1.00 97.62 93 THR A C 1
ATOM 715 O O . THR A 1 93 ? -6.167 -12.283 -14.675 1.00 97.62 93 THR A O 1
ATOM 718 N N . PRO A 1 94 ? -5.879 -10.108 -15.171 1.00 97.56 94 PRO A N 1
ATOM 719 C CA . PRO A 1 94 ? -6.958 -10.096 -16.150 1.00 97.56 94 PRO A CA 1
ATOM 720 C C . PRO A 1 94 ? -6.614 -10.977 -17.359 1.00 97.56 94 PRO A C 1
ATOM 722 O O . PRO A 1 94 ? -5.471 -11.069 -17.789 1.00 97.56 94 PRO A O 1
ATOM 725 N N . ALA A 1 95 ? -7.625 -11.620 -17.948 1.00 96.62 95 ALA A N 1
ATOM 726 C CA . ALA A 1 95 ? -7.425 -12.459 -19.135 1.00 96.62 95 ALA A CA 1
ATOM 727 C C . ALA A 1 95 ? -7.247 -11.649 -20.433 1.00 96.62 95 ALA A C 1
ATOM 729 O O . ALA A 1 95 ? -6.720 -12.164 -21.419 1.00 96.62 95 ALA A O 1
ATOM 730 N N . ALA A 1 96 ? -7.749 -10.412 -20.461 1.00 96.88 96 ALA A N 1
ATOM 731 C CA . ALA A 1 96 ? -7.589 -9.507 -21.589 1.00 96.88 96 ALA A CA 1
ATOM 732 C C . ALA A 1 96 ? -6.269 -8.737 -21.459 1.00 96.88 96 ALA A C 1
ATOM 734 O O . ALA A 1 96 ? -5.907 -8.302 -20.370 1.00 96.88 96 ALA A O 1
ATOM 735 N N . VAL A 1 97 ? -5.583 -8.574 -22.589 1.00 96.75 97 VAL A N 1
ATOM 736 C CA . VAL A 1 97 ? -4.270 -7.928 -22.693 1.00 96.75 97 VAL A CA 1
ATOM 737 C C . VAL A 1 97 ? -4.331 -6.759 -23.676 1.00 96.75 97 VAL A C 1
ATOM 739 O O . VAL A 1 97 ? -5.249 -6.692 -24.500 1.00 96.75 97 VAL A O 1
ATOM 742 N N . ALA A 1 98 ? -3.357 -5.853 -23.600 1.00 95.06 98 ALA A N 1
ATOM 743 C CA . ALA A 1 98 ? -3.252 -4.629 -24.394 1.00 95.06 98 ALA A CA 1
ATOM 744 C C . ALA A 1 98 ? -4.520 -3.748 -24.346 1.00 95.06 98 ALA A C 1
ATOM 746 O O . ALA A 1 98 ? -4.866 -3.064 -25.314 1.00 95.06 98 ALA A O 1
ATOM 747 N N . ALA A 1 99 ? -5.244 -3.793 -23.223 1.00 94.44 99 ALA A N 1
ATOM 748 C CA . ALA A 1 99 ? -6.424 -2.980 -22.961 1.00 94.44 99 ALA A CA 1
ATOM 749 C C . ALA A 1 99 ? -6.691 -2.857 -21.456 1.00 94.44 99 ALA A C 1
ATOM 751 O O . ALA A 1 99 ? -6.537 -3.820 -20.702 1.00 94.44 99 ALA A O 1
ATOM 752 N N . TRP A 1 100 ? -7.177 -1.685 -21.039 1.00 95.69 100 TRP A N 1
ATOM 753 C CA . TRP A 1 100 ? -7.697 -1.486 -19.690 1.00 95.69 100 TRP A CA 1
ATOM 754 C C . TRP A 1 100 ? -8.889 -2.411 -19.443 1.00 95.69 100 TRP A C 1
ATOM 756 O O . TRP A 1 100 ? -9.884 -2.376 -20.170 1.00 95.69 100 TRP A O 1
ATOM 766 N N . THR A 1 101 ? -8.781 -3.218 -18.396 1.00 96.25 101 THR A N 1
ATOM 767 C CA . THR A 1 101 ? -9.746 -4.247 -18.028 1.00 96.25 101 THR A CA 1
ATOM 768 C C . THR A 1 101 ? -10.165 -4.057 -16.580 1.00 96.25 101 THR A C 1
ATOM 770 O O . THR A 1 101 ? -9.331 -3.841 -15.704 1.00 96.25 101 THR A O 1
ATOM 773 N N . THR A 1 102 ? -11.466 -4.156 -16.320 1.00 97.75 102 THR A N 1
ATOM 774 C CA . THR A 1 102 ? -11.997 -4.209 -14.956 1.00 97.75 102 THR A CA 1
ATOM 775 C C . THR A 1 102 ? -11.633 -5.546 -14.317 1.00 97.75 102 THR A C 1
ATOM 777 O O . THR A 1 102 ? -11.954 -6.604 -14.863 1.00 97.75 102 THR A O 1
ATOM 780 N N . VAL A 1 103 ? -10.990 -5.494 -13.156 1.00 98.50 103 VAL A N 1
ATOM 781 C CA . VAL A 1 103 ? -10.643 -6.650 -12.330 1.00 98.50 103 VAL A CA 1
ATOM 782 C C . VAL A 1 103 ? -11.604 -6.695 -11.147 1.00 98.50 103 VAL A C 1
ATOM 784 O O . VAL A 1 103 ? -11.668 -5.758 -10.357 1.00 98.50 103 VAL A O 1
ATOM 787 N N . ASP A 1 104 ? -12.362 -7.785 -11.042 1.00 98.31 104 ASP A N 1
ATOM 788 C CA . ASP A 1 104 ? -13.320 -8.026 -9.962 1.00 98.31 104 ASP A CA 1
ATOM 789 C C . ASP A 1 104 ? -12.696 -8.936 -8.901 1.00 98.31 104 ASP A C 1
ATOM 791 O O . ASP A 1 104 ? -12.369 -10.094 -9.175 1.00 98.31 104 ASP A O 1
ATOM 795 N N . VAL A 1 105 ? -12.536 -8.409 -7.686 1.00 98.62 105 VAL A N 1
ATOM 796 C CA . VAL A 1 105 ? -11.969 -9.143 -6.547 1.00 98.62 105 VAL A CA 1
ATOM 797 C C . VAL A 1 105 ? -13.005 -9.492 -5.481 1.00 98.62 105 VAL A C 1
ATOM 799 O O . VAL A 1 105 ? -12.636 -9.999 -4.422 1.00 98.62 105 VAL A O 1
ATOM 802 N N . SER A 1 106 ? -14.302 -9.315 -5.756 1.00 98.12 106 SER A N 1
ATOM 803 C CA . SER A 1 106 ? -15.407 -9.546 -4.808 1.00 98.12 106 SER A CA 1
ATOM 804 C C . SER A 1 106 ? -15.456 -10.960 -4.219 1.00 98.12 106 SER A C 1
ATOM 806 O O . SER A 1 106 ? -15.970 -11.155 -3.121 1.00 98.12 106 SER A O 1
ATOM 808 N N . ALA A 1 107 ? -14.908 -11.954 -4.922 1.00 97.81 107 ALA A N 1
ATOM 809 C CA . ALA A 1 107 ? -14.813 -13.329 -4.433 1.00 97.81 107 ALA A CA 1
ATOM 810 C C . ALA A 1 107 ? -13.665 -13.555 -3.429 1.00 97.81 107 ALA A C 1
ATOM 812 O O . ALA A 1 107 ? -13.635 -14.593 -2.768 1.00 97.81 107 ALA A O 1
ATOM 813 N N . SER A 1 108 ? -12.715 -12.619 -3.346 1.00 97.94 108 SER A N 1
ATOM 814 C CA . SER A 1 108 ? -11.503 -12.727 -2.524 1.00 97.94 108 SER A CA 1
ATOM 815 C C . SER A 1 108 ? -11.497 -11.763 -1.340 1.00 97.94 108 SER A C 1
ATOM 817 O O . SER A 1 108 ? -10.869 -12.063 -0.329 1.00 97.94 108 SER A O 1
ATOM 819 N N . VAL A 1 109 ? -12.171 -10.619 -1.454 1.00 98.06 109 VAL A N 1
ATOM 820 C CA . VAL A 1 109 ? -12.201 -9.581 -0.415 1.00 98.06 109 VAL A CA 1
ATOM 821 C C . VAL A 1 109 ? -13.521 -9.586 0.353 1.00 98.06 109 VAL A C 1
ATOM 823 O O . VAL A 1 109 ? -14.542 -10.086 -0.119 1.00 98.06 109 VAL A O 1
ATOM 826 N N . ASP A 1 110 ? -13.505 -9.021 1.556 1.00 95.50 110 ASP A N 1
ATOM 827 C CA . ASP A 1 110 ? -14.721 -8.816 2.340 1.00 95.50 110 ASP A CA 1
ATOM 828 C C . ASP A 1 110 ? -15.573 -7.700 1.712 1.00 95.50 110 ASP A C 1
ATOM 830 O O . ASP A 1 110 ? -15.048 -6.776 1.099 1.00 95.50 110 ASP A O 1
ATOM 834 N N . ALA A 1 111 ? -16.887 -7.713 1.953 1.00 90.81 111 ALA A N 1
ATOM 835 C CA . ALA A 1 111 ? -17.816 -6.701 1.427 1.00 90.81 111 ALA A CA 1
ATOM 836 C C . ALA A 1 111 ? -17.551 -5.255 1.906 1.00 90.81 111 ALA A C 1
ATOM 838 O O . ALA A 1 111 ? -18.153 -4.322 1.389 1.00 90.81 111 ALA A O 1
ATOM 839 N N . GLU A 1 112 ? -16.695 -5.085 2.914 1.00 89.69 112 GLU A N 1
ATOM 840 C CA . GLU A 1 112 ? -16.304 -3.795 3.500 1.00 89.69 112 GLU A CA 1
ATOM 841 C C . GLU A 1 112 ? -14.907 -3.338 3.052 1.00 89.69 112 GLU A C 1
ATOM 843 O O . GLU A 1 112 ? -14.393 -2.367 3.601 1.00 89.69 112 GLU A O 1
ATOM 848 N N . ALA A 1 113 ? -14.245 -4.077 2.157 1.00 96.31 113 ALA A N 1
ATOM 849 C CA . ALA A 1 113 ? -12.951 -3.665 1.633 1.00 96.31 113 ALA A CA 1
ATOM 850 C C . ALA A 1 113 ? -13.085 -2.368 0.822 1.00 96.31 113 ALA A C 1
ATOM 852 O O . ALA A 1 113 ? -14.023 -2.215 0.045 1.00 96.31 113 ALA A O 1
ATOM 853 N N . ASP A 1 114 ? -12.148 -1.446 1.020 1.00 96.81 114 ASP A N 1
ATOM 854 C CA . ASP A 1 114 ? -12.082 -0.166 0.300 1.00 96.81 114 ASP A CA 1
ATOM 855 C C . ASP A 1 114 ? -10.847 -0.046 -0.597 1.00 96.81 114 ASP A C 1
ATOM 857 O O . ASP A 1 114 ? -10.751 0.860 -1.422 1.00 96.81 114 ASP A O 1
ATOM 861 N N . GLY A 1 115 ? -9.936 -1.010 -0.500 1.00 98.25 115 GLY A N 1
ATOM 862 C CA . GLY A 1 115 ? -8.778 -1.111 -1.363 1.00 98.25 115 GLY A CA 1
ATOM 863 C C . GLY A 1 115 ? -8.050 -2.434 -1.215 1.00 98.25 115 GLY A C 1
ATOM 864 O O . GLY A 1 115 ? -8.429 -3.331 -0.450 1.00 98.25 115 GLY A O 1
ATOM 865 N N . VAL A 1 116 ? -7.001 -2.573 -2.012 1.00 98.62 116 VAL A N 1
ATOM 866 C CA . VAL A 1 116 ? -6.175 -3.772 -2.086 1.00 98.62 116 VAL A CA 1
ATOM 867 C C . VAL A 1 116 ? -4.698 -3.423 -2.194 1.00 98.62 116 VAL A C 1
ATOM 869 O O . VAL A 1 116 ? -4.316 -2.366 -2.695 1.00 98.62 116 VAL A O 1
ATOM 872 N N . VAL A 1 117 ? -3.870 -4.350 -1.718 1.00 98.25 117 VAL A N 1
ATOM 873 C CA . VAL A 1 117 ? -2.418 -4.358 -1.887 1.00 98.25 117 VAL A CA 1
ATOM 874 C C . VAL A 1 117 ? -2.088 -5.420 -2.932 1.00 98.25 117 VAL A C 1
ATOM 876 O O . VAL A 1 117 ? -2.443 -6.591 -2.762 1.00 98.25 117 VAL A O 1
ATOM 879 N N . LEU A 1 118 ? -1.422 -5.013 -4.003 1.00 97.88 118 LEU A N 1
ATOM 880 C CA . LEU A 1 118 ? -1.097 -5.822 -5.167 1.00 97.88 118 LEU A CA 1
ATOM 881 C C . LEU A 1 118 ? 0.416 -5.919 -5.331 1.00 97.88 118 LEU A C 1
ATOM 883 O O . LEU A 1 118 ? 1.108 -4.907 -5.280 1.00 97.88 118 LEU A O 1
ATOM 887 N N . LEU A 1 119 ? 0.914 -7.118 -5.605 1.00 95.12 119 LEU A N 1
ATOM 888 C CA . LEU A 1 119 ? 2.222 -7.296 -6.219 1.00 95.12 119 LEU A CA 1
ATOM 889 C C . LEU A 1 119 ? 2.014 -7.453 -7.724 1.00 95.12 119 LEU A C 1
ATOM 891 O O . LEU A 1 119 ? 1.306 -8.368 -8.148 1.00 95.12 119 LEU A O 1
ATOM 895 N N . VAL A 1 120 ? 2.615 -6.565 -8.507 1.00 94.88 120 VAL A N 1
ATOM 896 C CA . VAL A 1 120 ? 2.687 -6.683 -9.964 1.00 94.88 120 VAL A CA 1
ATOM 897 C C . VAL A 1 120 ? 4.060 -7.229 -10.311 1.00 94.88 120 VAL A C 1
ATOM 899 O O . VAL A 1 120 ? 5.054 -6.725 -9.803 1.00 94.88 120 VAL A O 1
ATOM 902 N N . ASP A 1 121 ? 4.102 -8.266 -11.129 1.00 92.81 121 ASP A N 1
ATOM 903 C CA . ASP A 1 121 ? 5.275 -9.108 -11.337 1.00 92.81 121 ASP A CA 1
ATOM 904 C C . ASP A 1 121 ? 5.455 -9.409 -12.829 1.00 92.81 121 ASP A C 1
ATOM 906 O O . ASP A 1 121 ? 4.484 -9.759 -13.504 1.00 92.81 121 ASP A O 1
ATOM 910 N N . SER A 1 122 ? 6.668 -9.251 -13.350 1.00 92.50 122 SER A N 1
ATOM 911 C CA . SER A 1 122 ? 7.022 -9.559 -14.734 1.00 92.50 122 SER A CA 1
ATOM 912 C C . SER A 1 122 ? 7.771 -10.882 -14.782 1.00 92.50 122 SER A C 1
ATOM 914 O O . SER A 1 122 ? 8.848 -11.023 -14.220 1.00 92.50 122 SER A O 1
ATOM 916 N N . ILE A 1 123 ? 7.250 -11.855 -15.527 1.00 91.00 123 ILE A N 1
ATOM 917 C CA . ILE A 1 123 ? 7.970 -13.109 -15.815 1.00 91.00 123 ILE A CA 1
ATOM 918 C C . ILE A 1 123 ? 8.656 -13.084 -17.192 1.00 91.00 123 ILE A C 1
ATOM 920 O O . ILE A 1 123 ? 9.024 -14.133 -17.729 1.00 91.00 123 ILE A O 1
ATOM 924 N N . SER A 1 124 ? 8.781 -11.894 -17.784 1.00 92.69 124 SER A N 1
ATOM 925 C CA . SER A 1 124 ? 9.312 -11.655 -19.126 1.00 92.69 124 SER A CA 1
ATOM 926 C C . SER A 1 124 ? 10.770 -11.198 -19.082 1.00 92.69 124 SER A C 1
ATOM 928 O O . SER A 1 124 ? 11.149 -10.416 -18.222 1.00 92.69 124 SER A O 1
ATOM 930 N N . SER A 1 125 ? 11.562 -11.615 -20.075 1.00 92.06 125 SER A N 1
ATOM 931 C CA . SER A 1 125 ? 12.939 -11.142 -20.313 1.00 92.06 125 SER A CA 1
ATOM 932 C C . SER A 1 125 ? 13.014 -9.845 -21.127 1.00 92.06 125 SER A C 1
ATOM 934 O O . SER A 1 125 ? 13.956 -9.649 -21.891 1.00 92.06 125 SER A O 1
ATOM 936 N N . GLU A 1 126 ? 11.934 -9.087 -21.130 1.00 93.25 126 GLU A N 1
ATOM 937 C CA . GLU A 1 126 ? 11.755 -7.852 -21.880 1.00 93.25 126 GLU A CA 1
ATOM 938 C C . GLU A 1 126 ? 10.743 -7.014 -21.101 1.00 93.25 126 GLU A C 1
ATOM 940 O O . GLU A 1 126 ? 9.789 -7.583 -20.551 1.00 93.25 126 GLU A O 1
ATOM 945 N N . ASP A 1 127 ? 10.895 -5.697 -21.158 1.00 92.50 127 ASP A N 1
ATOM 946 C CA . ASP A 1 127 ? 10.004 -4.738 -20.508 1.00 92.50 127 ASP A CA 1
ATOM 947 C C . ASP A 1 127 ? 8.557 -4.883 -20.982 1.00 92.50 127 ASP A C 1
ATOM 949 O O . ASP A 1 127 ? 8.264 -5.209 -22.147 1.00 92.50 127 ASP A O 1
ATOM 953 N N . ARG A 1 128 ? 7.618 -4.664 -20.060 1.00 93.56 128 ARG A N 1
ATOM 954 C CA . ARG A 1 128 ? 6.185 -4.812 -20.326 1.00 93.56 128 ARG A CA 1
ATOM 955 C C . ARG A 1 128 ? 5.387 -3.642 -19.797 1.00 93.56 128 ARG A C 1
ATOM 957 O O . ARG A 1 128 ? 5.391 -3.349 -18.607 1.00 93.56 128 ARG A O 1
ATOM 964 N N . GLY A 1 129 ? 4.602 -3.038 -20.682 1.00 94.19 129 GLY A N 1
ATOM 965 C CA . GLY A 1 129 ? 3.619 -2.032 -20.319 1.00 94.19 129 GLY A CA 1
ATOM 966 C C . GLY A 1 129 ? 2.589 -2.591 -19.340 1.00 94.19 129 GLY A C 1
ATOM 967 O O . GLY A 1 129 ? 1.998 -3.656 -19.566 1.00 94.19 129 GLY A O 1
ATOM 968 N N . TYR A 1 130 ? 2.333 -1.852 -18.270 1.00 95.06 130 TYR A N 1
ATOM 969 C CA . TYR A 1 130 ? 1.297 -2.180 -17.299 1.00 95.06 130 TYR A CA 1
ATOM 970 C C . TYR A 1 130 ? 0.622 -0.907 -16.786 1.00 95.06 130 TYR A C 1
ATOM 972 O O . TYR A 1 130 ? 0.969 0.204 -17.164 1.00 95.06 130 TYR A O 1
ATOM 980 N N . GLY A 1 131 ? -0.401 -1.057 -15.957 1.00 95.12 131 GLY A N 1
ATOM 981 C CA . GLY A 1 131 ? -1.003 0.064 -15.253 1.00 95.12 131 GLY A CA 1
ATOM 982 C C . GLY A 1 131 ? -2.067 -0.420 -14.289 1.00 95.12 131 GLY A C 1
ATOM 983 O O . GLY A 1 131 ? -2.802 -1.360 -14.588 1.00 95.12 131 GLY A O 1
ATOM 984 N N . ILE A 1 132 ? -2.161 0.224 -13.132 1.00 96.25 132 ILE A N 1
ATOM 985 C CA . ILE A 1 132 ? -3.132 -0.093 -12.084 1.00 96.25 132 ILE A CA 1
ATOM 986 C C . ILE A 1 132 ? -3.789 1.213 -11.659 1.00 96.25 132 ILE A C 1
ATOM 988 O O . ILE A 1 132 ? -3.095 2.190 -11.388 1.00 96.25 132 ILE A O 1
ATOM 992 N N . ARG A 1 133 ? -5.121 1.238 -11.595 1.00 95.38 133 ARG A N 1
ATOM 993 C CA . ARG A 1 133 ? -5.870 2.416 -11.143 1.00 95.38 133 ARG A CA 1
ATOM 994 C C . ARG A 1 133 ? -7.232 2.050 -10.576 1.00 95.38 133 ARG A C 1
ATOM 996 O O . ARG A 1 133 ? -7.784 0.989 -10.878 1.00 95.38 133 ARG A O 1
ATOM 1003 N N . GLU A 1 134 ? -7.806 2.969 -9.812 1.00 95.69 134 GLU A N 1
ATOM 1004 C CA . GLU A 1 134 ? -9.183 2.852 -9.342 1.00 95.69 134 GLU A CA 1
ATOM 1005 C C . GLU A 1 134 ? -10.188 2.866 -10.500 1.00 95.69 134 GLU A C 1
ATOM 1007 O O . GLU A 1 134 ? -9.983 3.492 -11.547 1.00 95.69 134 GLU A O 1
ATOM 1012 N N . THR A 1 135 ? -11.329 2.205 -10.307 1.00 92.88 135 THR A N 1
ATOM 1013 C CA . THR A 1 135 ? -12.436 2.295 -11.262 1.00 92.88 135 THR A CA 1
ATOM 1014 C C . THR A 1 135 ? -12.943 3.737 -11.345 1.00 92.88 135 THR A C 1
ATOM 1016 O O . THR A 1 135 ? -13.351 4.332 -10.353 1.00 92.88 135 THR A O 1
ATOM 1019 N N . GLY A 1 136 ? -12.948 4.300 -12.556 1.00 89.00 136 GLY A N 1
ATOM 1020 C CA . GLY A 1 136 ? -13.358 5.689 -12.800 1.00 89.00 136 GLY A CA 1
ATOM 1021 C C . GLY A 1 136 ? -12.218 6.711 -12.765 1.00 89.00 136 GLY A C 1
ATOM 1022 O O . GLY A 1 136 ? -12.462 7.870 -13.102 1.00 89.00 136 GLY A O 1
ATOM 1023 N N . SER A 1 137 ? -10.994 6.286 -12.437 1.00 93.69 137 SER A N 1
ATOM 1024 C CA . SER A 1 137 ? -9.791 7.107 -12.583 1.00 93.69 137 SER A CA 1
ATOM 1025 C C . SER A 1 137 ? -9.555 7.513 -14.042 1.00 93.69 137 SER A C 1
ATOM 1027 O O . SER A 1 137 ? -9.784 6.733 -14.976 1.00 93.69 137 SER A O 1
ATOM 1029 N N . THR A 1 138 ? -9.090 8.745 -14.239 1.00 90.50 138 THR A N 1
ATOM 1030 C CA . THR A 1 138 ? -8.629 9.271 -15.530 1.00 90.50 138 THR A CA 1
ATOM 1031 C C . THR A 1 138 ? -7.135 9.081 -15.753 1.00 90.50 138 THR A C 1
ATOM 1033 O O . THR A 1 138 ? -6.670 9.347 -16.861 1.00 90.50 138 THR A O 1
ATOM 1036 N N . ASP A 1 139 ? -6.403 8.614 -14.744 1.00 87.06 139 ASP A N 1
ATOM 1037 C CA . ASP A 1 139 ? -4.959 8.428 -14.825 1.00 87.06 139 ASP A CA 1
ATOM 1038 C C . ASP A 1 139 ? -4.641 7.332 -15.847 1.00 87.06 139 ASP A C 1
ATOM 1040 O O . ASP A 1 139 ? -5.268 6.267 -15.866 1.00 87.06 139 ASP A O 1
ATOM 1044 N N . SER A 1 140 ? -3.712 7.610 -16.758 1.00 77.50 140 SER A N 1
ATOM 1045 C CA . SER A 1 140 ? -3.376 6.734 -17.884 1.00 77.50 140 SER A CA 1
ATOM 1046 C C . SER A 1 140 ? -1.872 6.500 -17.933 1.00 77.50 140 SER A C 1
ATOM 1048 O O . SER A 1 140 ? -1.153 7.190 -18.654 1.00 77.50 140 SER A O 1
ATOM 1050 N N . ALA A 1 141 ? -1.416 5.529 -17.149 1.00 71.31 141 ALA A N 1
ATOM 1051 C CA . ALA A 1 141 ? -0.024 5.095 -17.118 1.00 71.31 141 ALA A CA 1
ATOM 1052 C C . ALA A 1 141 ? 0.238 3.862 -18.011 1.00 71.31 141 ALA A C 1
ATOM 1054 O O . ALA A 1 141 ? 1.279 3.230 -17.908 1.00 71.31 141 ALA A O 1
ATOM 1055 N N . ASP A 1 142 ? -0.677 3.506 -18.924 1.00 66.50 142 ASP A N 1
ATOM 1056 C CA . ASP A 1 142 ? -0.600 2.310 -19.789 1.00 66.50 142 ASP A CA 1
ATOM 1057 C C . ASP A 1 142 ? 0.525 2.331 -20.838 1.00 66.50 142 ASP A C 1
ATOM 1059 O O . ASP A 1 142 ? 0.696 1.373 -21.592 1.00 66.50 142 ASP A O 1
ATOM 1063 N N . LEU A 1 143 ? 1.289 3.421 -20.892 1.00 72.69 143 LEU A N 1
ATOM 1064 C CA . LEU A 1 143 ? 2.472 3.579 -21.737 1.00 72.69 143 LEU A CA 1
ATOM 1065 C C . LEU A 1 143 ? 3.786 3.414 -20.964 1.00 72.69 143 LEU A C 1
ATOM 1067 O O . LEU A 1 143 ? 4.843 3.599 -21.563 1.00 72.69 143 LEU A O 1
ATOM 1071 N N . LEU A 1 144 ? 3.718 3.123 -19.662 1.00 88.44 144 LEU A N 1
ATOM 1072 C CA . LEU A 1 144 ? 4.878 2.944 -18.800 1.00 88.44 144 LEU A CA 1
ATOM 1073 C C . LEU A 1 144 ? 5.063 1.469 -18.441 1.00 88.44 144 LEU A C 1
ATOM 1075 O O . LEU A 1 144 ? 4.108 0.694 -18.333 1.00 88.44 144 LEU A O 1
ATOM 1079 N N . GLU A 1 145 ? 6.318 1.094 -18.280 1.00 91.06 145 GLU A N 1
ATOM 1080 C CA . GLU A 1 145 ? 6.804 -0.270 -18.309 1.00 91.06 145 GLU A CA 1
ATOM 1081 C C . GLU A 1 145 ? 7.184 -0.745 -16.904 1.00 91.06 145 GLU A C 1
ATOM 1083 O O . GLU A 1 145 ? 7.584 0.026 -16.025 1.00 91.06 145 GLU A O 1
ATOM 1088 N N . LEU A 1 146 ? 6.967 -2.037 -16.684 1.00 91.50 146 LEU A N 1
ATOM 1089 C CA . LEU A 1 146 ? 7.626 -2.820 -15.659 1.00 91.50 146 LEU A CA 1
ATOM 1090 C C . LEU A 1 146 ? 8.857 -3.419 -16.328 1.00 91.50 146 LEU A C 1
ATOM 1092 O O . LEU A 1 146 ? 8.711 -4.055 -17.379 1.00 91.50 146 LEU A O 1
ATOM 1096 N N . GLU A 1 147 ? 10.022 -3.202 -15.726 1.00 90.25 147 GLU A N 1
ATOM 1097 C CA . GLU A 1 147 ? 11.288 -3.732 -16.235 1.00 90.25 147 GLU A CA 1
ATOM 1098 C C . GLU A 1 147 ? 11.219 -5.260 -16.392 1.00 90.25 147 GLU A C 1
ATOM 1100 O O . GLU A 1 147 ? 10.446 -5.959 -15.714 1.00 90.25 147 GLU A O 1
ATOM 1105 N N . GLU A 1 148 ? 12.027 -5.785 -17.303 1.00 91.44 148 GLU A N 1
ATOM 1106 C CA . GLU A 1 148 ? 12.282 -7.215 -17.442 1.00 91.44 148 GLU A CA 1
ATOM 1107 C C . GLU A 1 148 ? 12.560 -7.889 -16.095 1.00 91.44 148 GLU A C 1
ATOM 1109 O O . GLU A 1 148 ? 13.321 -7.398 -15.269 1.00 91.44 148 GLU A O 1
ATOM 1114 N N . TYR A 1 149 ? 11.856 -8.996 -15.841 1.00 92.00 149 TYR A N 1
ATOM 1115 C CA . TYR A 1 149 ? 11.895 -9.723 -14.569 1.00 92.00 149 TYR A CA 1
ATOM 1116 C C . TYR A 1 149 ? 11.701 -8.860 -13.306 1.00 92.00 149 TYR A C 1
ATOM 1118 O O . TYR A 1 149 ? 12.048 -9.272 -12.201 1.00 92.00 149 TYR A O 1
ATOM 1126 N N . GLY A 1 150 ? 11.164 -7.649 -13.447 1.00 90.88 150 GLY A N 1
ATOM 1127 C CA . GLY A 1 150 ? 10.925 -6.730 -12.353 1.00 90.88 150 GLY A CA 1
ATOM 1128 C C . GLY A 1 150 ? 9.598 -7.004 -11.657 1.00 90.88 150 GLY A C 1
ATOM 1129 O O . GLY A 1 150 ? 8.679 -7.622 -12.196 1.00 90.88 150 GLY A O 1
ATOM 1130 N N . ASN A 1 151 ? 9.456 -6.455 -10.456 1.00 91.50 151 ASN A N 1
ATOM 1131 C CA . ASN A 1 151 ? 8.170 -6.395 -9.773 1.00 91.50 151 ASN A CA 1
ATOM 1132 C C . ASN A 1 151 ? 7.977 -5.039 -9.089 1.00 91.50 151 ASN A C 1
ATOM 1134 O O . ASN A 1 151 ? 8.904 -4.238 -8.963 1.00 91.50 151 ASN A O 1
ATOM 1138 N N . THR A 1 152 ? 6.756 -4.768 -8.643 1.00 92.88 152 THR A N 1
ATOM 1139 C CA . THR A 1 152 ? 6.414 -3.563 -7.887 1.00 92.88 152 THR A CA 1
ATOM 1140 C C . THR A 1 152 ? 5.217 -3.808 -6.971 1.00 92.88 152 THR A C 1
ATOM 1142 O O . THR A 1 152 ? 4.403 -4.706 -7.199 1.00 92.88 152 THR A O 1
ATOM 1145 N N . MET A 1 153 ? 5.091 -2.995 -5.924 1.00 94.00 153 MET A N 1
ATOM 1146 C CA . MET A 1 153 ? 3.965 -3.032 -4.994 1.00 94.00 153 MET A CA 1
ATOM 1147 C C . MET A 1 153 ? 3.024 -1.864 -5.278 1.00 94.00 153 MET A C 1
ATOM 1149 O O . MET A 1 153 ? 3.468 -0.719 -5.313 1.00 94.00 153 MET A O 1
ATOM 1153 N N . TYR A 1 154 ? 1.733 -2.150 -5.428 1.00 95.75 154 TYR A N 1
ATOM 1154 C CA . TYR A 1 154 ? 0.686 -1.155 -5.650 1.00 95.75 154 TYR A CA 1
ATOM 1155 C C . TYR A 1 154 ? -0.398 -1.242 -4.584 1.00 95.75 154 TYR A C 1
ATOM 1157 O O . TYR A 1 154 ? -0.871 -2.320 -4.230 1.00 95.75 154 TYR A O 1
ATOM 1165 N N . LEU A 1 155 ? -0.832 -0.088 -4.099 1.00 97.94 155 LEU A N 1
ATOM 1166 C CA . LEU A 1 155 ? -2.044 0.086 -3.323 1.00 97.94 155 LEU A CA 1
ATOM 1167 C C . LEU A 1 155 ? -3.049 0.812 -4.213 1.00 97.94 155 LEU A C 1
ATOM 1169 O O . LEU A 1 155 ? -2.751 1.875 -4.759 1.00 97.94 155 LEU A O 1
ATOM 1173 N N . VAL A 1 156 ? -4.239 0.232 -4.356 1.00 97.94 156 VAL A N 1
ATOM 1174 C CA . VAL A 1 156 ? -5.309 0.790 -5.189 1.00 97.94 156 VAL A CA 1
ATOM 1175 C C . VAL A 1 156 ? -6.658 0.651 -4.494 1.00 97.94 156 VAL A C 1
ATOM 1177 O O . VAL A 1 156 ? -6.950 -0.392 -3.902 1.00 97.94 156 VAL A O 1
ATOM 1180 N N . GLY A 1 157 ? -7.468 1.708 -4.559 1.00 98.25 157 GLY A N 1
ATOM 1181 C CA . GLY A 1 157 ? -8.847 1.681 -4.093 1.00 98.25 157 GLY A CA 1
ATOM 1182 C C . GLY A 1 157 ? -9.708 0.754 -4.954 1.00 98.25 157 GLY A C 1
ATOM 1183 O O . GLY A 1 157 ? -9.448 0.545 -6.144 1.00 98.25 157 GLY A O 1
ATOM 1184 N N . ILE A 1 158 ? -10.744 0.182 -4.354 1.00 98.19 158 ILE A N 1
ATOM 1185 C CA . ILE A 1 158 ? -11.759 -0.588 -5.077 1.00 98.19 158 ILE A CA 1
ATOM 1186 C C . ILE A 1 158 ? -13.118 0.085 -4.914 1.00 98.19 158 ILE A C 1
ATOM 1188 O O . ILE A 1 158 ? -13.411 0.704 -3.894 1.00 98.19 158 ILE A O 1
ATOM 1192 N N . ASP A 1 159 ? -13.958 -0.014 -5.939 1.00 96.94 159 ASP A N 1
ATOM 1193 C CA . ASP A 1 159 ? -15.293 0.575 -5.893 1.00 96.94 159 ASP A CA 1
ATOM 1194 C C . ASP A 1 159 ? -16.280 -0.248 -5.040 1.00 96.94 159 ASP A C 1
ATOM 1196 O O . ASP A 1 159 ? -15.953 -1.282 -4.460 1.00 96.94 159 ASP A O 1
ATOM 1200 N N . THR A 1 160 ? -17.544 0.184 -4.994 1.00 95.44 160 THR A N 1
ATOM 1201 C CA . THR A 1 160 ? -18.603 -0.508 -4.230 1.00 95.44 160 THR A CA 1
ATOM 1202 C C . THR A 1 160 ? -18.963 -1.902 -4.764 1.00 95.44 160 THR A C 1
ATOM 1204 O O . THR A 1 160 ? -19.746 -2.614 -4.132 1.00 95.44 160 THR A O 1
ATOM 1207 N N . LEU A 1 161 ? -18.422 -2.299 -5.918 1.00 96.94 161 LEU A N 1
ATOM 1208 C CA . LEU A 1 161 ? -18.524 -3.643 -6.482 1.00 96.94 161 LEU A CA 1
ATOM 1209 C C . LEU A 1 161 ? -17.246 -4.464 -6.244 1.00 96.94 161 LEU A C 1
ATOM 1211 O O . LEU A 1 161 ? -17.157 -5.585 -6.742 1.00 96.94 161 LEU A O 1
ATOM 1215 N N . ASN A 1 162 ? -16.291 -3.945 -5.464 1.00 98.31 162 ASN A N 1
ATOM 1216 C CA . ASN A 1 162 ? -14.962 -4.504 -5.234 1.00 98.31 162 ASN A CA 1
ATOM 1217 C C . ASN A 1 162 ? -14.150 -4.644 -6.530 1.00 98.31 162 ASN A C 1
ATOM 1219 O O . ASN A 1 162 ? -13.554 -5.694 -6.792 1.00 98.31 162 ASN A O 1
ATOM 1223 N N . GLN A 1 163 ? -14.157 -3.599 -7.360 1.00 98.19 163 GLN A N 1
ATOM 1224 C CA . GLN A 1 163 ? -13.476 -3.586 -8.653 1.00 98.19 163 GLN A CA 1
ATOM 1225 C C . GLN A 1 163 ? -12.427 -2.476 -8.747 1.00 98.19 163 GLN A C 1
ATOM 1227 O O . GLN A 1 163 ? -12.649 -1.352 -8.295 1.00 98.19 163 GLN A O 1
ATOM 1232 N N . PHE A 1 164 ? -11.316 -2.786 -9.417 1.00 98.19 164 PHE A N 1
ATOM 1233 C CA . PHE A 1 164 ? -10.320 -1.821 -9.895 1.00 98.19 164 PHE A CA 1
ATOM 1234 C C . PHE A 1 164 ? -10.058 -2.039 -11.393 1.00 98.19 164 PHE A C 1
ATOM 1236 O O . PHE A 1 164 ? -10.610 -2.954 -12.009 1.00 98.19 164 PHE A O 1
ATOM 1243 N N . SER A 1 165 ? -9.233 -1.197 -12.013 1.00 97.06 165 SER A N 1
ATOM 1244 C CA . SER A 1 165 ? -8.838 -1.338 -13.418 1.00 97.06 165 SER A CA 1
ATOM 1245 C C . SER A 1 165 ? -7.352 -1.648 -13.550 1.00 97.06 165 SER A C 1
ATOM 1247 O O . SER A 1 165 ? -6.518 -1.008 -12.914 1.00 97.06 165 SER A O 1
ATOM 1249 N N . ALA A 1 166 ? -7.026 -2.589 -14.431 1.00 96.94 166 ALA A N 1
ATOM 1250 C CA . ALA A 1 166 ? -5.654 -2.933 -14.774 1.00 96.94 166 ALA A CA 1
ATOM 1251 C C . ALA A 1 166 ? -5.441 -2.925 -16.289 1.00 96.94 166 ALA A C 1
ATOM 1253 O O . ALA A 1 166 ? -6.321 -3.324 -17.056 1.00 96.94 166 ALA A O 1
ATOM 1254 N N . TYR A 1 167 ? -4.261 -2.498 -16.714 1.00 96.50 167 TYR A N 1
ATOM 1255 C CA . TYR A 1 167 ? -3.719 -2.718 -18.044 1.00 96.50 167 TYR A CA 1
ATOM 1256 C C . TYR A 1 167 ? -2.519 -3.654 -17.910 1.00 96.50 167 TYR A C 1
ATOM 1258 O O . TYR A 1 167 ? -1.657 -3.438 -17.063 1.00 96.50 167 TYR A O 1
ATOM 1266 N N . ILE A 1 168 ? -2.464 -4.680 -18.752 1.00 96.62 168 ILE A N 1
ATOM 1267 C CA . ILE A 1 168 ? -1.278 -5.518 -18.944 1.00 96.62 168 ILE A CA 1
ATOM 1268 C C . ILE A 1 168 ? -1.030 -5.627 -20.444 1.00 96.62 168 ILE A C 1
ATOM 1270 O O . ILE A 1 168 ? -1.970 -5.859 -21.210 1.00 96.62 168 ILE A O 1
ATOM 1274 N N . GLN A 1 169 ? 0.207 -5.429 -20.890 1.00 95.69 169 GLN A N 1
ATOM 1275 C CA . GLN A 1 169 ? 0.556 -5.538 -22.306 1.00 95.69 169 GLN A CA 1
ATOM 1276 C C . GLN A 1 169 ? 0.357 -6.969 -22.823 1.00 95.69 169 GLN A C 1
ATOM 1278 O O . GLN A 1 169 ? -0.175 -7.154 -23.920 1.00 95.69 169 GLN A O 1
ATOM 1283 N N . ASP A 1 170 ? 0.726 -7.967 -22.021 1.00 94.81 170 ASP A N 1
ATOM 1284 C CA . ASP A 1 170 ? 0.530 -9.390 -22.291 1.00 94.81 170 ASP A CA 1
ATOM 1285 C C . ASP A 1 170 ? 0.405 -10.208 -20.990 1.00 94.81 170 ASP A C 1
ATOM 1287 O O . ASP A 1 170 ? 0.307 -9.660 -19.895 1.00 94.81 170 ASP A O 1
ATOM 1291 N N . SER A 1 171 ? 0.350 -11.537 -21.123 1.00 94.62 171 SER A N 1
ATOM 1292 C CA . SER A 1 171 ? 0.167 -12.478 -20.012 1.00 94.62 171 SER A CA 1
ATOM 1293 C C . SER A 1 171 ? 1.408 -12.712 -19.145 1.00 94.62 171 SER A C 1
ATOM 1295 O O . SER A 1 171 ? 1.341 -13.529 -18.217 1.00 94.62 171 SER A O 1
ATOM 1297 N N . ASP A 1 172 ? 2.530 -12.076 -19.473 1.00 94.00 172 ASP A N 1
ATOM 1298 C CA . ASP A 1 172 ? 3.770 -12.184 -18.710 1.00 94.00 172 ASP A CA 1
ATOM 1299 C C . ASP A 1 172 ? 3.820 -11.148 -17.577 1.00 94.00 172 ASP A C 1
ATOM 1301 O O . ASP A 1 172 ? 4.611 -11.306 -16.654 1.00 94.00 172 ASP A O 1
ATOM 1305 N N . VAL A 1 173 ? 2.910 -10.166 -17.566 1.00 94.94 173 VAL A N 1
ATOM 1306 C CA . VAL A 1 173 ? 2.626 -9.353 -16.375 1.00 94.94 173 VAL A CA 1
ATOM 1307 C C . VAL A 1 173 ? 1.561 -10.048 -15.530 1.00 94.94 173 VAL A C 1
ATOM 1309 O O . VAL A 1 173 ? 0.433 -10.286 -15.974 1.00 94.94 173 VAL A O 1
ATOM 1312 N N . ARG A 1 174 ? 1.913 -10.369 -14.289 1.00 94.75 174 ARG A N 1
ATOM 1313 C CA . ARG A 1 174 ? 1.067 -11.032 -13.297 1.00 94.75 174 ARG A CA 1
ATOM 1314 C C . ARG A 1 174 ? 0.689 -10.068 -12.191 1.00 94.75 174 ARG A C 1
ATOM 1316 O O . ARG A 1 174 ? 1.493 -9.249 -11.765 1.00 94.75 174 ARG A O 1
ATOM 1323 N N . ILE A 1 175 ? -0.546 -10.175 -11.711 1.00 96.69 175 ILE A N 1
ATOM 1324 C CA . ILE A 1 175 ? -1.058 -9.346 -10.619 1.00 96.69 175 ILE A CA 1
ATOM 1325 C C . ILE A 1 175 ? -1.528 -10.262 -9.496 1.00 96.69 175 ILE A C 1
ATOM 1327 O O . ILE A 1 175 ? -2.470 -11.043 -9.656 1.00 96.69 175 ILE A O 1
ATOM 1331 N N . TYR A 1 176 ? -0.889 -10.138 -8.337 1.00 96.38 176 TYR A N 1
ATOM 1332 C CA . TYR A 1 176 ? -1.200 -10.919 -7.152 1.00 96.38 176 TYR A CA 1
ATOM 1333 C C . TYR A 1 176 ? -1.781 -10.040 -6.048 1.00 96.38 176 TYR A C 1
ATOM 1335 O O . TYR A 1 176 ? -1.154 -9.096 -5.581 1.00 96.38 176 TYR A O 1
ATOM 1343 N N . LEU A 1 177 ? -2.970 -10.397 -5.580 1.00 97.50 177 LEU A N 1
ATOM 1344 C CA . LEU A 1 177 ? -3.644 -9.785 -4.445 1.00 97.50 177 LEU A CA 1
ATOM 1345 C C . LEU A 1 177 ? -3.005 -10.262 -3.132 1.00 97.50 177 LEU A C 1
ATOM 1347 O O . LEU A 1 177 ? -3.213 -11.404 -2.716 1.00 97.50 177 LEU A O 1
ATOM 1351 N N . VAL A 1 178 ? -2.225 -9.388 -2.492 1.00 96.75 178 VAL A N 1
ATOM 1352 C CA . VAL A 1 178 ? -1.435 -9.661 -1.276 1.00 96.75 178 VAL A CA 1
ATOM 1353 C C . VAL A 1 178 ? -2.238 -9.391 -0.006 1.00 96.75 178 VAL A C 1
ATOM 1355 O O . VAL A 1 178 ? -2.178 -10.166 0.954 1.00 96.75 178 VAL A O 1
ATOM 1358 N N . ALA A 1 179 ? -3.017 -8.312 0.005 1.00 97.81 179 ALA A N 1
ATOM 1359 C CA . ALA A 1 179 ? -3.874 -7.942 1.125 1.00 97.81 179 ALA A CA 1
ATOM 1360 C C . ALA A 1 179 ? -5.069 -7.101 0.662 1.00 97.81 179 ALA A C 1
ATOM 1362 O O . ALA A 1 179 ? -5.090 -6.587 -0.453 1.00 97.81 179 ALA A O 1
ATOM 1363 N N . GLN A 1 180 ? -6.052 -6.949 1.542 1.00 98.00 180 GLN A N 1
ATOM 1364 C CA . GLN A 1 180 ? -7.155 -5.990 1.415 1.00 98.00 180 GLN A CA 1
ATOM 1365 C C . GLN A 1 180 ? -7.030 -4.911 2.499 1.00 98.00 180 GLN A C 1
ATOM 1367 O O . GLN A 1 180 ? -6.508 -5.206 3.580 1.00 98.00 180 GLN A O 1
ATOM 1372 N N . THR A 1 181 ? -7.540 -3.709 2.234 1.00 97.38 181 THR A N 1
ATOM 1373 C CA . THR A 1 181 ? -7.650 -2.609 3.204 1.00 97.38 181 THR A CA 1
ATOM 1374 C C . THR A 1 181 ? -9.103 -2.343 3.596 1.00 97.38 181 THR A C 1
ATOM 1376 O O . THR A 1 181 ? -10.025 -2.725 2.868 1.00 97.38 181 THR A O 1
ATOM 1379 N N . LYS A 1 182 ? -9.305 -1.738 4.772 1.00 92.81 182 LYS A N 1
ATOM 1380 C CA . LYS A 1 182 ? -10.595 -1.357 5.368 1.00 92.81 182 LYS A CA 1
ATOM 1381 C C . LYS A 1 182 ? -10.467 -0.068 6.186 1.00 92.81 182 LYS A C 1
ATOM 1383 O O . LYS A 1 182 ? -10.770 -0.045 7.381 1.00 92.81 182 LYS A O 1
ATOM 1388 N N . GLY A 1 183 ? -9.994 0.993 5.547 1.00 91.38 183 GLY A N 1
ATOM 1389 C CA . GLY A 1 183 ? -9.961 2.349 6.095 1.00 91.38 183 GLY A CA 1
ATOM 1390 C C . GLY A 1 183 ? -8.616 2.796 6.663 1.00 91.38 183 GLY A C 1
ATOM 1391 O O . GLY A 1 183 ? -8.454 3.991 6.936 1.00 91.38 183 GLY A O 1
ATOM 1392 N N . SER A 1 184 ? -7.647 1.886 6.839 1.00 93.50 184 SER A N 1
ATOM 1393 C CA . SER A 1 184 ? -6.259 2.249 7.190 1.00 93.50 184 SER A CA 1
ATOM 1394 C C . SER A 1 184 ? -5.528 2.982 6.063 1.00 93.50 184 SER A C 1
ATOM 1396 O O . SER A 1 184 ? -4.494 3.607 6.306 1.00 93.50 184 SER A O 1
ATOM 1398 N N . VAL A 1 185 ? -6.075 2.933 4.848 1.00 97.00 185 VAL A N 1
ATOM 1399 C CA . VAL A 1 185 ? -5.584 3.635 3.665 1.00 97.00 185 VAL A CA 1
ATOM 1400 C C . VAL A 1 185 ? -6.736 4.432 3.070 1.00 97.00 185 VAL A C 1
ATOM 1402 O O . VAL A 1 185 ? -7.831 3.907 2.891 1.00 97.00 185 VAL A O 1
ATOM 1405 N N . VAL A 1 186 ? -6.494 5.707 2.788 1.00 96.88 186 VAL A N 1
ATOM 1406 C CA . VAL A 1 186 ? -7.435 6.586 2.096 1.00 96.88 186 VAL A CA 1
ATOM 1407 C C . VAL A 1 186 ? -6.892 6.846 0.703 1.00 96.88 186 VAL A C 1
ATOM 1409 O O . VAL A 1 186 ? -5.804 7.402 0.553 1.00 96.88 186 VAL A O 1
ATOM 1412 N N . TYR A 1 187 ? -7.652 6.421 -0.301 1.00 97.50 187 TYR A N 1
ATOM 1413 C CA . TYR A 1 187 ? -7.244 6.457 -1.697 1.00 97.50 187 TYR A CA 1
ATOM 1414 C C . TYR A 1 187 ? -7.785 7.681 -2.433 1.00 97.50 187 TYR A C 1
ATOM 1416 O O . TYR A 1 187 ? -8.888 8.163 -2.147 1.00 97.50 187 TYR A O 1
ATOM 1424 N N . TYR A 1 188 ? -7.008 8.172 -3.395 1.00 96.25 188 TYR A N 1
ATOM 1425 C CA . TYR A 1 188 ? -7.448 9.190 -4.331 1.00 96.25 188 TYR A CA 1
ATOM 1426 C C . TYR A 1 188 ? -7.755 8.558 -5.689 1.00 96.25 188 TYR A C 1
ATOM 1428 O O . TYR A 1 188 ? -6.855 8.083 -6.372 1.00 96.25 188 TYR A O 1
ATOM 1436 N N . VAL A 1 189 ? -9.015 8.675 -6.132 1.00 95.06 189 VAL A N 1
ATOM 1437 C CA . VAL A 1 189 ? -9.464 8.177 -7.449 1.00 95.06 189 VAL A CA 1
ATOM 1438 C C . VAL A 1 189 ? -8.559 8.658 -8.589 1.00 95.06 189 VAL A C 1
ATOM 1440 O O . VAL A 1 189 ? -8.302 7.913 -9.529 1.00 95.06 189 VAL A O 1
ATOM 1443 N N . ASN A 1 190 ? -8.095 9.907 -8.518 1.00 95.50 190 ASN A N 1
ATOM 1444 C CA . ASN A 1 190 ? -7.018 10.412 -9.364 1.00 95.50 190 ASN A CA 1
ATOM 1445 C C . ASN A 1 190 ? -5.893 10.902 -8.467 1.00 95.50 190 ASN A C 1
ATOM 1447 O O . ASN A 1 190 ? -6.166 11.605 -7.488 1.00 95.50 190 ASN A O 1
ATOM 1451 N N . ASN A 1 191 ? -4.656 10.595 -8.833 1.00 95.25 191 ASN A N 1
ATOM 1452 C CA . ASN A 1 191 ? -3.502 10.947 -8.024 1.00 95.25 191 ASN A CA 1
ATOM 1453 C C . ASN A 1 191 ? -3.355 12.476 -7.892 1.00 95.25 191 ASN A C 1
ATOM 1455 O O . ASN A 1 191 ? -3.573 13.241 -8.838 1.00 95.25 191 ASN A O 1
ATOM 1459 N N . VAL A 1 192 ? -2.958 12.940 -6.707 1.00 97.38 192 VAL A N 1
ATOM 1460 C CA . VAL A 1 192 ? -2.761 14.369 -6.420 1.00 97.38 192 VAL A CA 1
ATOM 1461 C C . VAL A 1 192 ? -1.339 14.772 -6.825 1.00 97.38 192 VAL A C 1
ATOM 1463 O O . VAL A 1 192 ? -0.396 14.238 -6.249 1.00 97.38 192 VAL A O 1
ATOM 1466 N N . PRO A 1 193 ? -1.140 15.693 -7.786 1.00 96.62 193 PRO A N 1
ATOM 1467 C CA . PRO A 1 193 ? 0.199 16.057 -8.249 1.00 96.62 193 PRO A CA 1
ATOM 1468 C C . PRO A 1 193 ? 1.011 16.745 -7.153 1.00 96.62 193 PRO A C 1
ATOM 1470 O O . PRO A 1 193 ? 0.535 17.693 -6.522 1.00 96.62 193 PRO A O 1
ATOM 1473 N N . VAL A 1 194 ? 2.247 16.283 -6.971 1.00 97.56 194 VAL A N 1
ATOM 1474 C CA . VAL A 1 194 ? 3.252 16.905 -6.107 1.00 97.56 194 VAL A CA 1
ATOM 1475 C C . VAL A 1 194 ? 4.047 17.903 -6.941 1.00 97.56 194 VAL A C 1
ATOM 1477 O O . VAL A 1 194 ? 4.382 17.638 -8.092 1.00 97.56 194 VAL A O 1
ATOM 1480 N N . ALA A 1 195 ? 4.309 19.088 -6.394 1.00 95.94 195 ALA A N 1
ATOM 1481 C CA . ALA A 1 195 ? 5.123 20.072 -7.093 1.00 95.94 195 ALA A CA 1
ATOM 1482 C C . ALA A 1 195 ? 6.608 19.700 -6.991 1.00 95.94 195 ALA A C 1
ATOM 1484 O O . ALA A 1 195 ? 7.102 19.491 -5.882 1.00 95.94 195 ALA A O 1
ATOM 1485 N N . ASP A 1 196 ? 7.315 19.706 -8.126 1.00 95.06 196 ASP A N 1
ATOM 1486 C CA . ASP A 1 196 ? 8.742 19.378 -8.176 1.00 95.06 196 ASP A CA 1
ATOM 1487 C C . ASP A 1 196 ? 9.553 20.223 -7.182 1.00 95.06 196 ASP A C 1
ATOM 1489 O O . ASP A 1 196 ? 9.562 21.465 -7.264 1.00 95.06 196 ASP A O 1
ATOM 1493 N N . PRO A 1 197 ? 10.270 19.582 -6.247 1.00 95.56 197 PRO A N 1
ATOM 1494 C CA . PRO A 1 197 ? 11.105 20.300 -5.309 1.00 95.56 197 PRO A CA 1
ATOM 1495 C C . PRO A 1 197 ? 12.436 20.719 -5.960 1.00 95.56 197 PRO A C 1
ATOM 1497 O O . PRO A 1 197 ? 12.766 20.381 -7.099 1.00 95.56 197 PRO A O 1
ATOM 1500 N N . ALA A 1 198 ? 13.247 21.494 -5.235 1.00 96.44 198 ALA A N 1
ATOM 1501 C CA . ALA A 1 198 ? 14.569 21.877 -5.728 1.00 96.44 198 ALA A CA 1
ATOM 1502 C C . ALA A 1 198 ? 15.474 20.647 -5.949 1.00 96.44 198 ALA A C 1
ATOM 1504 O O . ALA A 1 198 ? 15.678 19.835 -5.049 1.00 96.44 198 ALA A O 1
ATOM 1505 N N . GLN A 1 199 ? 16.068 20.556 -7.139 1.00 95.94 199 GLN A N 1
ATOM 1506 C CA . GLN A 1 199 ? 16.833 19.386 -7.572 1.00 95.94 199 GLN A CA 1
ATOM 1507 C C . GLN A 1 199 ? 18.200 19.241 -6.876 1.00 95.94 199 GLN A C 1
ATOM 1509 O O . GLN A 1 199 ? 18.822 20.216 -6.443 1.00 95.94 199 GLN A O 1
ATOM 1514 N N . GLY A 1 200 ? 18.714 18.009 -6.832 1.00 94.38 200 GLY A N 1
ATOM 1515 C CA . GLY A 1 200 ? 20.083 17.676 -6.423 1.00 94.38 200 GLY A CA 1
ATOM 1516 C C . GLY A 1 200 ? 20.324 17.662 -4.910 1.00 94.38 200 GLY A C 1
ATOM 1517 O O . GLY A 1 200 ? 21.470 17.545 -4.469 1.00 94.38 200 GLY A O 1
ATOM 1518 N N . SER A 1 201 ? 19.269 17.783 -4.104 1.00 94.75 201 SER A N 1
ATOM 1519 C CA . SER A 1 201 ? 19.329 17.708 -2.643 1.00 94.75 201 SER A CA 1
ATOM 1520 C C . SER A 1 201 ? 17.994 17.248 -2.065 1.00 94.75 201 SER A C 1
ATOM 1522 O O . SER A 1 201 ? 16.963 17.403 -2.707 1.00 94.75 201 SER A O 1
ATOM 1524 N N . TRP A 1 202 ? 18.022 16.710 -0.846 1.00 96.75 202 TRP A N 1
ATOM 1525 C CA . TRP A 1 202 ? 16.810 16.388 -0.099 1.00 96.75 202 TRP A CA 1
ATOM 1526 C C . TRP A 1 202 ? 16.041 17.663 0.247 1.00 96.75 202 TRP A C 1
ATOM 1528 O O . TRP A 1 202 ? 16.613 18.601 0.811 1.00 96.75 202 TRP A O 1
ATOM 1538 N N . GLN A 1 203 ? 14.758 17.686 -0.086 1.00 97.31 203 GLN A N 1
ATOM 1539 C CA . GLN A 1 203 ? 13.841 18.787 0.172 1.00 97.31 203 GLN A CA 1
ATOM 1540 C C . GLN A 1 203 ? 12.727 18.318 1.095 1.00 97.31 203 GLN A C 1
ATOM 1542 O O . GLN A 1 203 ? 12.259 17.192 0.973 1.00 97.31 203 GLN A O 1
ATOM 1547 N N . VAL A 1 204 ? 12.312 19.186 2.016 1.00 97.88 204 VAL A N 1
ATOM 1548 C CA . VAL A 1 204 ? 11.178 18.934 2.912 1.00 97.88 204 VAL A CA 1
ATOM 1549 C C . VAL A 1 204 ? 9.909 19.411 2.218 1.00 97.88 204 VAL A C 1
ATOM 1551 O O . VAL A 1 204 ? 9.852 20.568 1.798 1.00 97.88 204 VAL A O 1
ATOM 1554 N N . LEU A 1 205 ? 8.913 18.536 2.116 1.00 98.25 205 LEU A N 1
ATOM 1555 C CA . LEU A 1 205 ? 7.593 18.840 1.572 1.00 98.25 205 LEU A CA 1
ATOM 1556 C C . LEU A 1 205 ? 6.532 18.607 2.650 1.00 98.25 205 LEU A C 1
ATOM 1558 O O . LEU A 1 205 ? 6.665 17.700 3.474 1.00 98.25 205 LEU A O 1
ATOM 1562 N N . ASP A 1 206 ? 5.498 19.445 2.643 1.00 97.75 206 ASP A N 1
ATOM 1563 C CA . ASP A 1 206 ? 4.416 19.434 3.626 1.00 97.75 206 ASP A CA 1
ATOM 1564 C C . ASP A 1 206 ? 3.149 18.830 3.022 1.00 97.75 206 ASP A C 1
ATOM 1566 O O . ASP A 1 206 ? 2.676 19.274 1.976 1.00 97.75 206 ASP A O 1
ATOM 1570 N N . ALA A 1 207 ? 2.608 17.790 3.655 1.00 97.88 207 ALA A N 1
ATOM 1571 C CA . ALA A 1 207 ? 1.414 17.107 3.170 1.00 97.88 207 ALA A CA 1
ATOM 1572 C C . ALA A 1 207 ? 0.149 17.966 3.333 1.00 97.88 207 ALA A C 1
ATOM 1574 O O . ALA A 1 207 ? -0.815 17.776 2.580 1.00 97.88 207 ALA A O 1
ATOM 1575 N N . ASP A 1 208 ? 0.177 18.972 4.216 1.00 96.88 208 ASP A N 1
ATOM 1576 C CA . ASP A 1 208 ? -0.901 19.954 4.361 1.00 96.88 208 ASP A CA 1
ATOM 1577 C C . ASP A 1 208 ? -1.114 20.767 3.067 1.00 96.88 208 ASP A C 1
ATOM 1579 O O . ASP A 1 208 ? -2.248 21.145 2.753 1.00 96.88 208 ASP A O 1
ATOM 1583 N N . ASP A 1 209 ? -0.064 20.969 2.256 1.00 97.50 209 ASP A N 1
ATOM 1584 C CA . ASP A 1 209 ? -0.148 21.670 0.962 1.00 97.50 209 ASP A CA 1
ATOM 1585 C C . ASP A 1 209 ? -0.935 20.876 -0.101 1.00 97.50 209 ASP A C 1
ATOM 1587 O O . ASP A 1 209 ? -1.360 21.433 -1.117 1.00 97.50 209 ASP A O 1
ATOM 1591 N N . TYR A 1 210 ? -1.186 19.586 0.147 1.00 97.38 210 TYR A N 1
ATOM 1592 C CA . TYR A 1 210 ? -1.827 18.654 -0.786 1.00 97.38 210 TYR A CA 1
ATOM 1593 C C . TYR A 1 210 ? -3.167 18.112 -0.274 1.00 97.38 210 TYR A C 1
ATOM 1595 O O . TYR A 1 210 ? -3.677 17.123 -0.796 1.00 97.38 210 TYR A O 1
ATOM 1603 N N . SER A 1 211 ? -3.772 18.770 0.725 1.00 93.50 211 SER A N 1
ATOM 1604 C CA . SER A 1 211 ? -5.040 18.344 1.349 1.00 93.50 211 SER A CA 1
ATOM 1605 C C . SER A 1 211 ? -5.003 16.934 1.955 1.00 93.50 211 SER A C 1
ATOM 1607 O O . SER A 1 211 ? -6.050 16.302 2.108 1.00 93.50 211 SER A O 1
ATOM 1609 N N . VAL A 1 212 ? -3.815 16.443 2.317 1.00 96.81 212 VAL A N 1
ATOM 1610 C CA . VAL A 1 212 ? -3.678 15.220 3.109 1.00 96.81 212 VAL A CA 1
ATOM 1611 C C . VAL A 1 212 ? -4.151 15.514 4.529 1.00 96.81 212 VAL A C 1
ATOM 1613 O O . VAL A 1 212 ? -3.850 16.562 5.095 1.00 96.81 212 VAL A O 1
ATOM 1616 N N . ALA A 1 213 ? -4.931 14.601 5.101 1.00 93.56 213 ALA A N 1
ATOM 1617 C CA . ALA A 1 213 ? -5.511 14.802 6.420 1.00 93.56 213 ALA A CA 1
ATOM 1618 C C . ALA A 1 213 ? -4.436 14.790 7.523 1.00 93.56 213 ALA A C 1
ATOM 1620 O O . ALA A 1 213 ? -3.460 14.047 7.439 1.00 93.56 213 ALA A O 1
ATOM 1621 N N . ALA A 1 214 ? -4.631 15.581 8.581 1.00 91.50 214 ALA A N 1
ATOM 1622 C CA . ALA A 1 214 ? -3.651 15.732 9.661 1.00 91.50 214 ALA A CA 1
ATOM 1623 C C . ALA A 1 214 ? -3.417 14.439 10.469 1.00 91.50 214 ALA A C 1
ATOM 1625 O O . ALA A 1 214 ? -2.403 14.308 11.151 1.00 91.50 214 ALA A O 1
ATOM 1626 N N . GLU A 1 215 ? -4.349 13.481 10.420 1.00 89.88 215 GLU A N 1
ATOM 1627 C CA . GLU A 1 215 ? -4.193 12.149 11.012 1.00 89.88 215 GLU A CA 1
ATOM 1628 C C . GLU A 1 215 ? -3.347 11.177 10.169 1.00 89.88 215 GLU A C 1
ATOM 1630 O O . GLU A 1 215 ? -3.124 10.034 10.589 1.00 89.88 215 GLU A O 1
ATOM 1635 N N . ALA A 1 216 ? -2.900 11.590 8.978 1.00 95.50 216 ALA A N 1
ATOM 1636 C CA . ALA A 1 216 ? -2.060 10.762 8.131 1.00 95.50 216 ALA A CA 1
ATOM 1637 C C . ALA A 1 216 ? -0.727 10.439 8.822 1.00 95.50 216 ALA A C 1
ATOM 1639 O O . ALA A 1 216 ? -0.103 11.271 9.477 1.00 95.50 216 ALA A O 1
ATOM 1640 N N . ASN A 1 217 ? -0.270 9.199 8.665 1.00 94.31 217 ASN A N 1
ATOM 1641 C CA . ASN A 1 217 ? 1.004 8.722 9.212 1.00 94.31 217 ASN A CA 1
ATOM 1642 C C . ASN A 1 217 ? 1.985 8.251 8.123 1.00 94.31 217 ASN A C 1
ATOM 1644 O O . ASN A 1 217 ? 3.142 7.936 8.419 1.00 94.31 217 ASN A O 1
ATOM 1648 N N . GLY A 1 218 ? 1.549 8.248 6.866 1.00 96.31 218 GLY A N 1
ATOM 1649 C CA . GLY A 1 218 ? 2.354 7.920 5.702 1.00 96.31 218 GLY A CA 1
ATOM 1650 C C . GLY A 1 218 ? 1.634 8.261 4.402 1.00 96.31 218 GLY A C 1
ATOM 1651 O O . GLY A 1 218 ? 0.427 8.499 4.387 1.00 96.31 218 GLY A O 1
ATOM 1652 N N . LEU A 1 219 ? 2.393 8.283 3.314 1.00 97.88 219 LEU A N 1
ATOM 1653 C CA . LEU A 1 219 ? 1.920 8.510 1.956 1.00 97.88 219 LEU A CA 1
ATOM 1654 C C . LEU A 1 219 ? 2.265 7.305 1.087 1.00 97.88 219 LEU A C 1
ATOM 1656 O O . LEU A 1 219 ? 3.317 6.679 1.256 1.00 97.88 219 LEU A O 1
ATOM 1660 N N . ILE A 1 220 ? 1.389 7.031 0.129 1.00 97.81 220 ILE A N 1
ATOM 1661 C CA . ILE A 1 220 ? 1.682 6.211 -1.037 1.00 97.81 220 ILE A CA 1
ATOM 1662 C C . ILE A 1 220 ? 1.866 7.172 -2.201 1.00 97.81 220 ILE A C 1
ATOM 1664 O O . ILE A 1 220 ? 0.921 7.833 -2.637 1.00 97.81 220 ILE A O 1
ATOM 1668 N N . LEU A 1 221 ? 3.101 7.270 -2.665 1.00 97.25 221 LEU A N 1
ATOM 1669 C CA . LEU A 1 221 ? 3.486 8.109 -3.784 1.00 97.25 221 LEU A CA 1
ATOM 1670 C C . LEU A 1 221 ? 3.470 7.269 -5.054 1.00 97.25 221 LEU A C 1
ATOM 1672 O O . LEU A 1 221 ? 3.937 6.137 -5.031 1.00 97.25 221 LEU A O 1
ATOM 1676 N N . ALA A 1 222 ? 2.949 7.813 -6.144 1.00 95.12 222 ALA A N 1
ATOM 1677 C CA . ALA A 1 222 ? 3.162 7.302 -7.489 1.00 95.12 222 ALA A CA 1
ATOM 1678 C C . ALA A 1 222 ? 4.267 8.134 -8.139 1.00 95.12 222 ALA A C 1
ATOM 1680 O O . ALA A 1 222 ? 4.252 9.361 -8.039 1.00 95.12 222 ALA A O 1
ATOM 1681 N N . ALA A 1 223 ? 5.222 7.473 -8.777 1.00 93.56 223 ALA A N 1
ATOM 1682 C CA . ALA A 1 223 ? 6.310 8.113 -9.493 1.00 93.56 223 ALA A CA 1
ATOM 1683 C C . ALA A 1 223 ? 6.354 7.586 -10.922 1.00 93.56 223 ALA A C 1
ATOM 1685 O O . ALA A 1 223 ? 6.307 6.374 -11.145 1.00 93.56 223 ALA A O 1
ATOM 1686 N N . GLU A 1 224 ? 6.476 8.500 -11.877 1.00 92.44 224 GLU A N 1
ATOM 1687 C CA . GLU A 1 224 ? 6.602 8.172 -13.291 1.00 92.44 224 GLU A CA 1
ATOM 1688 C C . GLU A 1 224 ? 7.825 8.855 -13.879 1.00 92.44 224 GLU A C 1
ATOM 1690 O O . GLU A 1 224 ? 8.144 10.001 -13.559 1.00 92.44 224 GLU A O 1
ATOM 1695 N N . LYS A 1 225 ? 8.494 8.162 -14.797 1.00 90.44 225 LYS A N 1
ATOM 1696 C CA . LYS A 1 225 ? 9.640 8.693 -15.526 1.00 90.44 225 LYS A CA 1
ATOM 1697 C C . LYS A 1 225 ? 9.409 8.451 -17.013 1.00 90.44 225 LYS A C 1
ATOM 1699 O O . LYS A 1 225 ? 9.717 7.396 -17.554 1.00 90.44 225 LYS A O 1
ATOM 1704 N N . ASN A 1 226 ? 8.896 9.463 -17.708 1.00 81.38 226 ASN A N 1
ATOM 1705 C CA . ASN A 1 226 ? 8.490 9.361 -19.120 1.00 81.38 226 ASN A CA 1
ATOM 1706 C C . ASN A 1 226 ? 9.488 9.993 -20.122 1.00 81.38 226 ASN A C 1
ATOM 1708 O O . ASN A 1 226 ? 9.213 10.047 -21.323 1.00 81.38 226 ASN A O 1
ATOM 1712 N N . LYS A 1 227 ? 10.647 10.490 -19.656 1.00 81.69 227 LYS A N 1
ATOM 1713 C CA . LYS A 1 227 ? 11.678 11.159 -20.487 1.00 81.69 227 LYS A CA 1
ATOM 1714 C C . LYS A 1 227 ? 12.997 10.389 -20.487 1.00 81.69 227 LYS A C 1
ATOM 1716 O O . LYS A 1 227 ? 13.342 9.784 -19.489 1.00 81.69 227 LYS A O 1
ATOM 1721 N N . ALA A 1 228 ? 13.778 10.480 -21.566 1.00 82.31 228 ALA A N 1
ATOM 1722 C CA . ALA A 1 228 ? 15.006 9.700 -21.790 1.00 82.31 228 ALA A CA 1
ATOM 1723 C C . ALA A 1 228 ? 16.011 9.641 -20.607 1.00 82.31 228 ALA A C 1
ATOM 1725 O O . ALA A 1 228 ? 16.486 10.676 -20.131 1.00 82.31 228 ALA A O 1
ATOM 1726 N N . GLY A 1 229 ? 16.427 8.415 -20.258 1.00 85.56 229 GLY A N 1
ATOM 1727 C CA . GLY A 1 229 ? 17.579 8.085 -19.403 1.00 85.56 229 GLY A CA 1
ATOM 1728 C C . GLY A 1 229 ? 17.370 8.261 -17.899 1.00 85.56 229 GLY A C 1
ATOM 1729 O O . GLY A 1 229 ? 16.680 9.180 -17.464 1.00 85.56 229 GLY A O 1
ATOM 1730 N N . ASP A 1 230 ? 18.013 7.419 -17.100 1.00 89.75 230 ASP A N 1
ATOM 1731 C CA . ASP A 1 230 ? 17.753 7.243 -15.658 1.00 89.75 230 ASP A CA 1
ATOM 1732 C C . ASP A 1 230 ? 18.092 8.457 -14.818 1.00 89.75 230 ASP A C 1
ATOM 1734 O O . ASP A 1 230 ? 18.934 9.286 -15.191 1.00 89.75 230 ASP A O 1
ATOM 1738 N N . LYS A 1 231 ? 17.308 8.629 -13.754 1.00 92.19 231 LYS A N 1
ATOM 1739 C CA . LYS A 1 231 ? 17.390 9.770 -12.850 1.00 92.19 231 LYS A CA 1
ATOM 1740 C C . LYS A 1 231 ? 17.212 9.306 -11.434 1.00 92.19 231 LYS A C 1
ATOM 1742 O O . LYS A 1 231 ? 16.422 8.410 -11.164 1.00 92.19 231 LYS A O 1
ATOM 1747 N N . ARG A 1 232 ? 17.875 10.016 -10.537 1.00 92.69 232 ARG A N 1
ATOM 1748 C CA . ARG A 1 232 ? 17.723 9.793 -9.112 1.00 92.69 232 ARG A CA 1
ATOM 1749 C C . ARG A 1 232 ? 16.414 10.368 -8.590 1.00 92.69 232 ARG A C 1
ATOM 1751 O O . ARG A 1 232 ? 16.174 11.573 -8.725 1.00 92.69 232 ARG A O 1
ATOM 1758 N N . LEU A 1 233 ? 15.625 9.510 -7.956 1.00 93.88 233 LEU A N 1
ATOM 1759 C CA . LEU A 1 233 ? 14.391 9.842 -7.257 1.00 93.88 233 LEU A CA 1
ATOM 1760 C C . LEU A 1 233 ? 14.295 8.999 -5.985 1.00 93.88 233 LEU A C 1
ATOM 1762 O O . LEU A 1 233 ? 14.435 7.778 -6.018 1.00 93.88 233 LEU A O 1
ATOM 1766 N N . SER A 1 234 ? 14.078 9.628 -4.835 1.00 94.12 234 SER A N 1
ATOM 1767 C CA . SER A 1 234 ? 13.914 8.899 -3.574 1.00 94.12 234 SER A CA 1
ATOM 1768 C C . SER A 1 234 ? 13.088 9.669 -2.564 1.00 94.12 234 SER A C 1
ATOM 1770 O O . SER A 1 234 ? 13.037 10.898 -2.577 1.00 94.12 234 SER A O 1
ATOM 1772 N N . PHE A 1 235 ? 12.501 8.922 -1.633 1.00 94.62 235 PHE A N 1
ATOM 1773 C CA . PHE A 1 235 ? 11.618 9.444 -0.601 1.00 94.62 235 PHE A CA 1
ATOM 1774 C C . PHE A 1 235 ? 12.069 8.952 0.768 1.00 94.62 235 PHE A C 1
ATOM 1776 O O . PHE A 1 235 ? 12.510 7.811 0.918 1.00 94.62 235 PHE A O 1
ATOM 1783 N N . ARG A 1 236 ? 11.935 9.793 1.791 1.00 94.69 236 ARG A N 1
ATOM 1784 C CA . ARG A 1 236 ? 12.176 9.395 3.180 1.00 94.69 236 ARG A CA 1
ATOM 1785 C C . ARG A 1 236 ? 11.278 10.152 4.142 1.00 94.69 236 ARG A C 1
ATOM 1787 O O . ARG A 1 236 ? 10.739 11.210 3.830 1.00 94.69 236 ARG A O 1
ATOM 1794 N N . ARG A 1 237 ? 11.130 9.601 5.347 1.00 94.94 237 ARG A N 1
ATOM 1795 C CA . ARG A 1 237 ? 10.357 10.246 6.411 1.00 94.94 237 ARG A CA 1
ATOM 1796 C C . ARG A 1 237 ? 10.955 11.603 6.773 1.00 94.94 237 ARG A C 1
ATOM 1798 O O . ARG A 1 237 ? 12.173 11.714 6.894 1.00 94.94 237 ARG A O 1
ATOM 1805 N N . GLY A 1 238 ? 10.105 12.599 7.018 1.00 93.88 238 GLY A N 1
ATOM 1806 C CA . GLY A 1 238 ? 10.544 13.943 7.381 1.00 93.88 238 GLY A CA 1
ATOM 1807 C C . GLY A 1 238 ? 11.447 13.963 8.617 1.00 93.88 238 GLY A C 1
ATOM 1808 O O . GLY A 1 238 ? 11.092 13.430 9.674 1.00 93.88 238 GLY A O 1
ATOM 1809 N N . GLY A 1 239 ? 12.620 14.584 8.499 1.00 92.38 239 GLY A N 1
ATOM 1810 C CA . GLY A 1 239 ? 13.643 14.622 9.543 1.00 92.38 239 GLY A CA 1
ATOM 1811 C C . GLY A 1 239 ? 14.474 13.340 9.666 1.00 92.38 239 GLY A C 1
ATOM 1812 O O . GLY A 1 239 ? 15.268 13.230 10.604 1.00 92.38 239 GLY A O 1
ATOM 1813 N N . SER A 1 240 ? 14.305 12.363 8.766 1.00 92.44 240 SER A N 1
ATOM 1814 C CA . SER A 1 240 ? 15.172 11.185 8.721 1.00 92.44 240 SER A CA 1
ATOM 1815 C C . SER A 1 240 ? 16.575 11.548 8.232 1.00 92.44 240 SER A C 1
ATOM 1817 O O . SER A 1 240 ? 16.758 12.358 7.327 1.00 92.44 240 SER A O 1
ATOM 1819 N N . THR A 1 241 ? 17.586 10.904 8.815 1.00 91.81 241 THR A N 1
ATOM 1820 C CA . THR A 1 241 ? 18.976 10.959 8.336 1.00 91.81 241 THR A CA 1
ATOM 1821 C C . THR A 1 241 ? 19.342 9.758 7.470 1.00 91.81 241 THR A C 1
ATOM 1823 O O . THR A 1 241 ? 20.514 9.585 7.140 1.00 91.81 241 THR A O 1
ATOM 1826 N N . ASP A 1 242 ? 18.374 8.895 7.161 1.00 88.25 242 ASP A N 1
ATOM 1827 C CA . ASP A 1 242 ? 18.587 7.752 6.287 1.00 88.25 242 ASP A CA 1
ATOM 1828 C C . ASP A 1 242 ? 18.941 8.236 4.877 1.00 88.25 242 ASP A C 1
ATOM 1830 O O . ASP A 1 242 ? 18.236 9.046 4.2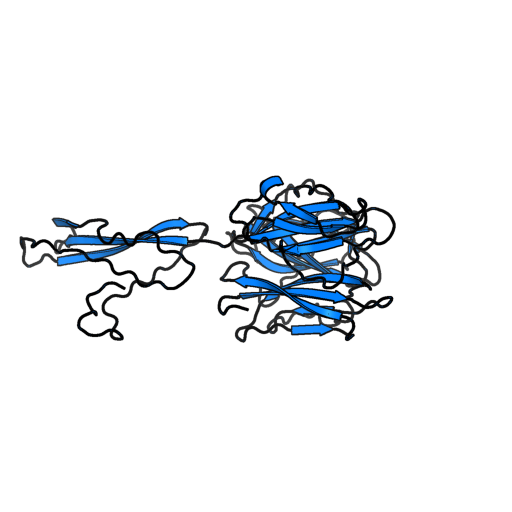73 1.00 88.25 242 ASP A O 1
ATOM 1834 N N . ASP A 1 243 ? 20.073 7.749 4.383 1.00 84.00 243 ASP A N 1
ATOM 1835 C CA . ASP A 1 243 ? 20.621 8.050 3.062 1.00 84.00 243 ASP A CA 1
ATOM 1836 C C . ASP A 1 243 ? 21.084 6.727 2.447 1.00 84.00 243 ASP A C 1
ATOM 1838 O O . ASP A 1 243 ? 22.273 6.487 2.235 1.00 84.00 243 ASP A O 1
ATOM 1842 N N . TRP A 1 244 ? 20.140 5.791 2.287 1.00 82.50 244 TRP A N 1
ATOM 1843 C CA . TRP A 1 244 ? 20.377 4.415 1.826 1.00 82.50 244 TRP A CA 1
ATOM 1844 C C . TRP A 1 244 ? 20.737 4.347 0.331 1.00 82.50 244 TRP A C 1
ATOM 1846 O O . TRP A 1 244 ? 20.322 3.435 -0.365 1.00 82.50 244 TRP A O 1
ATOM 1856 N N . GLY A 1 245 ? 21.491 5.324 -0.169 1.00 69.62 245 GLY A N 1
ATOM 1857 C CA . GLY A 1 245 ? 21.560 5.642 -1.586 1.00 69.62 245 GLY A CA 1
ATOM 1858 C C . GLY A 1 245 ? 20.321 6.423 -2.016 1.00 69.62 245 GLY A C 1
ATOM 1859 O O . GLY A 1 245 ? 19.214 6.176 -1.544 1.00 69.62 245 GLY A O 1
ATOM 1860 N N . VAL A 1 246 ? 20.515 7.389 -2.907 1.00 80.38 246 VAL A N 1
ATOM 1861 C CA . VAL A 1 246 ? 19.404 7.918 -3.692 1.00 80.38 246 VAL A CA 1
ATOM 1862 C C . VAL A 1 246 ? 19.268 6.990 -4.888 1.00 80.38 246 VAL A C 1
ATOM 1864 O O . VAL A 1 246 ? 20.217 6.880 -5.668 1.00 80.38 246 VAL A O 1
ATOM 1867 N N . GLY A 1 247 ? 18.143 6.289 -4.954 1.00 86.69 247 GLY A N 1
ATOM 1868 C CA . GLY A 1 247 ? 17.860 5.306 -5.982 1.00 86.69 247 GLY A CA 1
ATOM 1869 C C . GLY A 1 247 ? 17.559 5.939 -7.337 1.00 86.69 247 GLY A C 1
ATOM 1870 O O . GLY A 1 247 ? 17.067 7.067 -7.404 1.00 86.69 247 GLY A O 1
ATOM 1871 N N . ASP A 1 248 ? 17.846 5.204 -8.401 1.00 91.50 248 ASP A N 1
ATOM 1872 C CA . ASP A 1 248 ? 17.440 5.543 -9.756 1.00 91.50 248 ASP A CA 1
ATOM 1873 C C . ASP A 1 248 ? 15.991 5.093 -10.013 1.00 91.50 248 ASP A C 1
ATOM 1875 O O . ASP A 1 248 ? 15.515 4.098 -9.460 1.00 91.50 248 ASP A O 1
ATOM 1879 N N . ILE A 1 249 ? 15.289 5.848 -10.859 1.00 91.12 249 ILE A N 1
ATOM 1880 C CA . ILE A 1 249 ? 14.056 5.435 -11.528 1.00 91.12 249 ILE A CA 1
ATOM 1881 C C . ILE A 1 249 ? 14.332 5.274 -13.032 1.00 91.12 249 ILE A C 1
ATOM 1883 O O . ILE A 1 249 ? 14.794 6.212 -13.712 1.00 91.12 249 ILE A O 1
ATOM 1887 N N . GLY A 1 250 ? 14.053 4.062 -13.521 1.00 89.00 250 GLY A N 1
ATOM 1888 C CA . GLY A 1 250 ? 14.268 3.604 -14.893 1.00 89.00 250 GLY A CA 1
ATOM 1889 C C . GLY A 1 250 ? 13.516 4.426 -15.939 1.00 89.00 250 GLY A C 1
ATOM 1890 O O . GLY A 1 250 ? 12.697 5.305 -15.640 1.00 89.00 250 GLY A O 1
ATOM 1891 N N . HIS A 1 251 ? 13.899 4.300 -17.208 1.00 88.94 251 HIS A N 1
ATOM 1892 C CA . HIS A 1 251 ? 13.275 5.032 -18.313 1.00 88.94 251 HIS A CA 1
ATOM 1893 C C . HIS A 1 251 ? 11.988 4.378 -18.769 1.00 88.94 251 HIS A C 1
ATOM 1895 O O . HIS A 1 251 ? 12.008 3.244 -19.200 1.00 88.94 251 HIS A O 1
ATOM 1901 N N . GLY A 1 252 ? 10.907 5.158 -18.827 1.00 89.12 252 GLY A N 1
ATOM 1902 C CA . GLY A 1 252 ? 9.609 4.614 -19.190 1.00 89.12 252 GLY A CA 1
ATOM 1903 C C . GLY A 1 252 ? 8.949 3.900 -18.019 1.00 89.12 252 GLY A C 1
ATOM 1904 O O . GLY A 1 252 ? 7.892 3.329 -18.212 1.00 89.12 252 GLY A O 1
ATOM 1905 N N . THR A 1 253 ? 9.508 3.963 -16.813 1.00 90.25 253 THR A N 1
ATOM 1906 C CA . THR A 1 253 ? 9.008 3.226 -15.654 1.00 90.25 253 THR A CA 1
ATOM 1907 C C . THR A 1 253 ? 7.930 4.011 -14.907 1.00 90.25 253 THR A C 1
ATOM 1909 O O . THR A 1 253 ? 7.960 5.246 -14.817 1.00 90.25 253 THR A O 1
ATOM 1912 N N . GLN A 1 254 ? 7.005 3.268 -14.306 1.00 90.88 254 GLN A N 1
ATOM 1913 C CA . GLN A 1 254 ? 6.132 3.743 -13.234 1.00 90.88 254 GLN A CA 1
ATOM 1914 C C . GLN A 1 254 ? 6.295 2.841 -12.012 1.00 90.88 254 GLN A C 1
ATOM 1916 O O . GLN A 1 254 ? 6.525 1.637 -12.151 1.00 90.88 254 GLN A O 1
ATOM 1921 N N . LEU A 1 255 ? 6.140 3.398 -10.817 1.00 91.38 255 LEU A N 1
ATOM 1922 C CA . LEU A 1 255 ? 6.074 2.631 -9.575 1.00 91.38 255 LEU A CA 1
ATOM 1923 C C . LEU A 1 255 ? 5.300 3.398 -8.507 1.00 91.38 255 LEU A C 1
ATOM 1925 O O . LEU A 1 255 ? 5.127 4.614 -8.598 1.00 91.38 255 LEU A O 1
ATOM 1929 N N . GLN A 1 256 ? 4.884 2.694 -7.456 1.00 94.69 256 GLN A N 1
ATOM 1930 C CA . GLN A 1 256 ? 4.529 3.343 -6.200 1.00 94.69 256 GLN A CA 1
ATOM 1931 C C . GLN A 1 256 ? 5.658 3.213 -5.178 1.00 94.69 256 GLN A C 1
ATOM 1933 O O . GLN A 1 256 ? 6.454 2.278 -5.236 1.00 94.69 256 GLN A O 1
ATOM 1938 N N . ALA A 1 257 ? 5.693 4.124 -4.209 1.00 93.69 257 ALA A N 1
ATOM 1939 C CA . ALA A 1 257 ? 6.581 4.105 -3.056 1.00 93.69 257 ALA A CA 1
ATOM 1940 C C . ALA A 1 257 ? 5.813 4.470 -1.779 1.00 93.69 257 ALA A C 1
ATOM 1942 O O . ALA A 1 257 ? 4.983 5.376 -1.775 1.00 93.69 257 ALA A O 1
ATOM 1943 N N . GLY A 1 258 ? 6.106 3.782 -0.675 1.00 93.88 258 GLY A N 1
ATOM 1944 C CA . GLY A 1 258 ? 5.588 4.135 0.647 1.00 93.88 258 GLY A CA 1
ATOM 1945 C C . GLY A 1 258 ? 6.575 5.007 1.424 1.00 93.88 258 GLY A C 1
ATOM 1946 O O . GLY A 1 258 ? 7.743 4.637 1.563 1.00 93.88 258 GLY A O 1
ATOM 1947 N N . VAL A 1 259 ? 6.113 6.122 1.992 1.00 95.31 259 VAL A N 1
ATOM 1948 C CA . VAL A 1 259 ? 6.926 7.001 2.850 1.00 95.31 259 VAL A CA 1
ATOM 1949 C C . VAL A 1 259 ? 6.183 7.359 4.135 1.00 95.31 259 VAL A C 1
ATOM 1951 O O . VAL A 1 259 ? 4.977 7.572 4.130 1.00 95.31 259 VAL A O 1
ATOM 1954 N N . GLY A 1 260 ? 6.891 7.403 5.264 1.00 95.31 260 GLY A N 1
ATOM 1955 C CA . GLY A 1 260 ? 6.304 7.822 6.539 1.00 95.31 260 GLY A CA 1
ATOM 1956 C C . GLY A 1 260 ? 6.239 9.343 6.668 1.00 95.31 260 GLY A C 1
ATOM 1957 O O . GLY A 1 260 ? 7.147 10.038 6.220 1.00 95.31 260 GLY A O 1
ATOM 1958 N N . LEU A 1 261 ? 5.227 9.852 7.363 1.00 96.62 261 LEU A N 1
ATOM 1959 C CA . LEU A 1 261 ? 5.158 11.256 7.770 1.00 96.62 261 LEU A CA 1
ATOM 1960 C C . LEU A 1 261 ? 5.731 11.417 9.188 1.00 96.62 261 LEU A C 1
ATOM 1962 O O . LEU 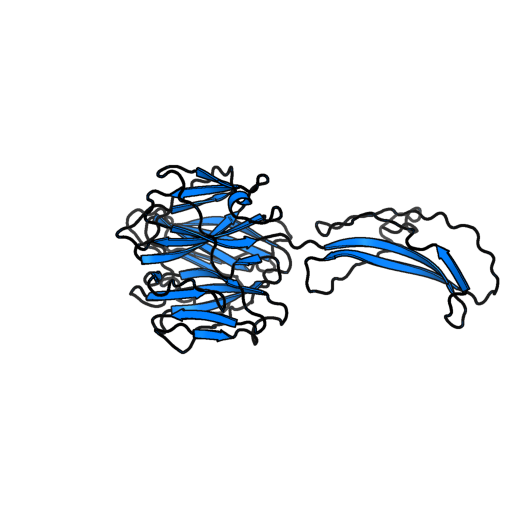A 1 261 ? 5.861 10.453 9.959 1.00 96.62 261 LEU A O 1
ATOM 1966 N N . ASN A 1 262 ? 6.170 12.623 9.533 1.00 95.06 262 ASN A N 1
ATOM 1967 C CA . ASN A 1 262 ? 6.534 12.958 10.910 1.00 95.06 262 ASN A CA 1
ATOM 1968 C C . ASN A 1 262 ? 5.420 13.767 11.595 1.00 95.06 262 ASN A C 1
ATOM 1970 O O . ASN A 1 262 ? 4.392 14.055 10.995 1.00 95.06 262 ASN A O 1
ATOM 1974 N N . ASP A 1 263 ? 5.640 14.159 12.849 1.00 93.38 263 ASP A N 1
ATOM 1975 C CA . ASP A 1 263 ? 4.641 14.870 13.663 1.00 93.38 263 ASP A CA 1
ATOM 1976 C C . ASP A 1 263 ? 4.326 16.295 13.154 1.00 93.38 263 ASP A C 1
ATOM 1978 O O . ASP A 1 263 ? 3.487 16.988 13.725 1.00 93.38 263 ASP A O 1
ATOM 1982 N N . GLN A 1 264 ? 5.023 16.757 12.113 1.00 95.06 264 GLN A N 1
ATOM 1983 C CA . GLN A 1 264 ? 4.782 18.024 11.422 1.00 95.06 264 GLN A CA 1
ATOM 1984 C C . GLN A 1 264 ? 4.112 17.810 10.057 1.00 95.06 264 GLN A C 1
ATOM 1986 O O . GLN A 1 264 ? 4.096 18.737 9.264 1.00 95.06 264 GLN A O 1
ATOM 1991 N N . ASN A 1 265 ? 3.619 16.600 9.775 1.00 96.25 265 ASN A N 1
ATOM 1992 C CA . ASN A 1 265 ? 3.006 16.211 8.505 1.00 96.25 265 ASN A CA 1
ATOM 1993 C C . ASN A 1 265 ? 3.925 16.359 7.273 1.00 96.25 265 ASN A C 1
ATOM 1995 O O . ASN A 1 265 ? 3.453 16.525 6.152 1.00 96.25 265 ASN A O 1
ATOM 1999 N N . VAL A 1 266 ? 5.250 16.266 7.461 1.00 97.62 266 VAL A N 1
ATOM 2000 C CA . VAL A 1 266 ? 6.219 16.403 6.359 1.00 97.62 266 VAL A CA 1
ATOM 2001 C C . VAL A 1 266 ? 6.886 15.079 5.973 1.00 97.62 266 VAL A C 1
ATOM 2003 O O . VAL A 1 266 ? 7.149 14.212 6.821 1.00 97.62 266 VAL A O 1
ATOM 2006 N N . TRP A 1 267 ? 7.236 14.964 4.692 1.00 97.75 267 TRP A N 1
ATOM 2007 C CA . TRP A 1 267 ? 8.183 13.981 4.157 1.00 97.75 267 TRP A CA 1
ATOM 2008 C C . TRP A 1 267 ? 9.361 14.695 3.492 1.00 97.75 267 TRP A C 1
ATOM 2010 O O . TRP A 1 267 ? 9.383 15.921 3.364 1.00 97.75 267 TRP A O 1
ATOM 2020 N N . GLU A 1 268 ? 10.373 13.929 3.104 1.00 97.06 268 GLU A N 1
ATOM 2021 C CA . GLU A 1 268 ? 11.488 14.436 2.318 1.00 97.06 268 GLU A CA 1
ATOM 2022 C C . GLU A 1 268 ? 11.606 13.709 0.984 1.00 97.06 268 GLU A C 1
ATOM 2024 O O . GLU A 1 268 ? 11.461 12.487 0.906 1.00 97.06 268 GLU A O 1
ATOM 2029 N N . GLU A 1 269 ? 11.920 14.476 -0.052 1.00 96.38 269 GLU A N 1
ATOM 2030 C CA . GLU A 1 269 ? 12.080 14.008 -1.422 1.00 96.38 269 GLU A CA 1
ATOM 2031 C C . GLU A 1 269 ? 13.428 14.463 -1.979 1.00 96.38 269 GLU A C 1
ATOM 2033 O O . GLU A 1 269 ? 13.855 15.603 -1.777 1.00 96.38 269 GLU A O 1
ATOM 2038 N N . TYR A 1 270 ? 14.110 13.561 -2.675 1.00 96.00 270 TYR A N 1
ATOM 2039 C CA . TYR A 1 270 ? 15.253 13.883 -3.513 1.00 96.00 270 TYR A CA 1
ATOM 2040 C C . TYR A 1 270 ? 14.867 13.651 -4.965 1.00 96.00 270 TYR A C 1
ATOM 2042 O O . TYR A 1 270 ? 14.470 12.546 -5.320 1.00 96.00 270 TYR A O 1
ATOM 2050 N N . MET A 1 271 ? 15.106 14.650 -5.809 1.00 94.44 271 MET A N 1
ATOM 2051 C CA . MET A 1 271 ? 14.952 14.551 -7.255 1.00 94.44 271 MET A CA 1
ATOM 2052 C C . MET A 1 271 ? 16.186 15.148 -7.940 1.00 94.44 271 MET A C 1
ATOM 2054 O O . MET A 1 271 ? 16.654 16.226 -7.575 1.00 94.44 271 MET A O 1
ATOM 2058 N N . GLU A 1 272 ? 16.745 14.468 -8.937 1.00 94.00 272 GLU A N 1
ATOM 2059 C CA . GLU A 1 272 ? 17.851 15.009 -9.744 1.00 94.00 272 GLU A CA 1
ATOM 2060 C C . GLU A 1 272 ? 17.370 15.866 -10.925 1.00 94.00 272 GLU A C 1
ATOM 2062 O O . GLU A 1 272 ? 18.098 16.747 -11.379 1.00 94.00 272 GLU A O 1
ATOM 2067 N N . SER A 1 273 ? 16.154 15.627 -11.421 1.00 90.94 273 SER A N 1
ATOM 2068 C CA . SER A 1 273 ? 15.587 16.298 -12.594 1.00 90.94 273 SER A CA 1
ATOM 2069 C C . SER A 1 273 ? 14.063 16.314 -12.546 1.00 90.94 273 SER A C 1
ATOM 2071 O O . SER A 1 273 ? 13.469 15.300 -12.208 1.00 90.94 273 SER A O 1
ATOM 2073 N N . ASP A 1 274 ? 13.462 17.378 -13.081 1.00 89.62 274 ASP A N 1
ATOM 2074 C CA . ASP A 1 274 ? 12.027 17.578 -13.405 1.00 89.62 274 ASP A CA 1
ATOM 2075 C C . ASP A 1 274 ? 11.526 16.666 -14.551 1.00 89.62 274 ASP A C 1
ATOM 2077 O O . ASP A 1 274 ? 10.637 16.989 -15.346 1.00 89.62 274 ASP A O 1
ATOM 2081 N N . ALA A 1 275 ? 12.218 15.549 -14.750 1.00 89.56 275 ALA A N 1
ATOM 2082 C CA . ALA A 1 275 ? 11.912 14.534 -15.742 1.00 89.56 275 ALA A CA 1
ATOM 2083 C C . ALA A 1 275 ? 11.159 13.349 -15.139 1.00 89.56 275 ALA A C 1
ATOM 2085 O O . ALA A 1 275 ? 10.559 12.590 -15.901 1.00 89.56 275 ALA A O 1
ATOM 2086 N N . ALA A 1 276 ? 11.237 13.197 -13.817 1.00 91.19 276 ALA A N 1
ATOM 2087 C CA . ALA A 1 276 ? 10.347 12.346 -13.059 1.00 91.19 276 ALA A CA 1
ATOM 2088 C C . ALA A 1 276 ? 9.246 13.224 -12.468 1.00 91.19 276 ALA A C 1
ATOM 2090 O O . ALA A 1 276 ? 9.535 14.313 -11.980 1.00 91.19 276 ALA A O 1
ATOM 2091 N N . ASP A 1 277 ? 8.020 12.735 -12.525 1.00 92.75 277 ASP A N 1
ATOM 2092 C CA . ASP A 1 277 ? 6.850 13.383 -11.954 1.00 92.75 277 ASP A CA 1
ATOM 2093 C C . ASP A 1 277 ? 6.374 12.531 -10.761 1.00 92.75 277 ASP A C 1
ATOM 2095 O O . ASP A 1 277 ? 6.459 11.296 -10.791 1.00 92.75 277 ASP A O 1
ATOM 2099 N N . VAL A 1 278 ? 5.904 13.184 -9.695 1.00 95.69 278 VAL A N 1
ATOM 2100 C CA . VAL A 1 278 ? 5.449 12.525 -8.461 1.00 95.69 278 VAL A CA 1
ATOM 2101 C C . VAL A 1 278 ? 4.019 12.943 -8.142 1.00 95.69 278 VAL A C 1
ATOM 2103 O O . VAL A 1 278 ? 3.635 14.107 -8.269 1.00 95.69 278 VAL A O 1
ATOM 2106 N N . TRP A 1 279 ? 3.222 11.990 -7.675 1.00 97.00 279 TRP A N 1
ATOM 2107 C CA . TRP A 1 279 ? 1.873 12.222 -7.182 1.00 97.00 279 TRP A CA 1
ATOM 2108 C C . TRP A 1 279 ? 1.630 11.477 -5.873 1.00 97.00 279 TRP A C 1
ATOM 2110 O O . TRP A 1 279 ? 2.268 10.469 -5.587 1.00 97.00 279 TRP A O 1
ATOM 2120 N N . ILE A 1 280 ? 0.646 11.925 -5.100 1.00 98.06 280 ILE A N 1
ATOM 2121 C CA . ILE A 1 280 ? 0.108 11.196 -3.952 1.00 98.06 280 ILE A CA 1
ATOM 2122 C C . ILE A 1 280 ? -1.081 10.367 -4.444 1.00 98.06 280 ILE A C 1
ATOM 2124 O O . ILE A 1 280 ? -2.105 10.921 -4.843 1.00 98.06 280 ILE A O 1
ATOM 2128 N N . ALA A 1 281 ? -0.947 9.043 -4.406 1.00 97.31 281 ALA A N 1
ATOM 2129 C CA . ALA A 1 281 ? -2.004 8.099 -4.776 1.00 97.31 281 ALA A CA 1
ATOM 2130 C C . ALA A 1 281 ? -2.922 7.765 -3.590 1.00 97.31 281 ALA A C 1
ATOM 2132 O O . ALA A 1 281 ? -4.122 7.548 -3.749 1.00 97.31 281 ALA A O 1
ATOM 2133 N N . ALA A 1 282 ? -2.362 7.736 -2.381 1.00 98.19 282 ALA A N 1
ATOM 2134 C CA . ALA A 1 282 ? -3.103 7.487 -1.152 1.00 98.19 282 ALA A CA 1
ATOM 2135 C C . ALA A 1 282 ? -2.333 8.009 0.067 1.00 98.19 282 ALA A C 1
ATOM 2137 O O . ALA A 1 282 ? -1.138 8.301 -0.012 1.00 98.19 282 ALA A O 1
ATOM 2138 N N . TYR A 1 283 ? -2.996 8.063 1.218 1.00 98.06 283 TYR A N 1
ATOM 2139 C CA . TYR A 1 283 ? -2.335 8.235 2.511 1.00 98.06 283 TYR A CA 1
ATOM 2140 C C . TYR A 1 283 ? -2.783 7.167 3.505 1.00 98.06 283 TYR A C 1
ATOM 2142 O O . TYR A 1 283 ? -3.897 6.648 3.435 1.00 98.06 283 TYR A O 1
ATOM 2150 N N . THR A 1 284 ? -1.900 6.818 4.434 1.00 96.50 284 THR A N 1
ATOM 2151 C CA . THR A 1 284 ? -2.183 5.854 5.498 1.00 96.50 284 THR A CA 1
ATOM 2152 C C . THR A 1 284 ? -2.546 6.578 6.784 1.00 96.50 284 THR A C 1
ATOM 2154 O O . THR A 1 284 ? -2.057 7.676 7.052 1.00 96.50 284 THR A O 1
ATOM 2157 N N . ARG A 1 285 ? -3.383 5.956 7.611 1.00 92.56 285 ARG A N 1
ATOM 2158 C CA . ARG A 1 285 ? -3.748 6.455 8.941 1.00 92.56 285 ARG A CA 1
ATOM 2159 C C . ARG A 1 285 ? -3.934 5.301 9.911 1.00 92.56 285 ARG A C 1
ATOM 2161 O O . ARG A 1 285 ? -4.180 4.161 9.515 1.00 92.56 285 ARG A O 1
ATOM 2168 N N . PHE A 1 286 ? -3.828 5.591 11.201 1.00 85.50 286 PHE A N 1
ATOM 2169 C CA . PHE A 1 286 ? -4.273 4.631 12.202 1.00 85.50 286 PHE A CA 1
ATOM 2170 C C . PHE A 1 286 ? -5.795 4.642 12.265 1.00 85.50 286 PHE A C 1
ATOM 2172 O O . PHE A 1 286 ? -6.408 5.704 12.279 1.00 85.50 286 PHE A O 1
ATOM 2179 N N . LEU A 1 287 ? -6.392 3.457 12.326 1.00 80.19 287 LEU A N 1
ATOM 2180 C CA . LEU A 1 287 ? -7.806 3.331 12.641 1.00 80.19 287 LEU A CA 1
ATOM 2181 C C . LEU A 1 287 ? -7.986 3.500 14.147 1.00 80.19 287 LEU A C 1
ATOM 2183 O O . LEU A 1 287 ? -7.387 2.753 14.932 1.00 80.19 287 LEU A O 1
ATOM 2187 N N . THR A 1 288 ? -8.796 4.477 14.546 1.00 75.00 288 THR A N 1
ATOM 2188 C CA . THR A 1 288 ? -9.091 4.732 15.953 1.00 75.00 288 THR A CA 1
ATOM 2189 C C . THR A 1 288 ? -10.507 4.298 16.298 1.00 75.00 288 THR A C 1
ATOM 2191 O O . THR A 1 288 ? -11.442 4.373 15.497 1.00 75.00 288 THR A O 1
ATOM 2194 N N . TRP A 1 289 ? -10.646 3.771 17.508 1.00 73.75 289 TRP A N 1
ATOM 2195 C CA . TRP A 1 289 ? -11.946 3.523 18.101 1.00 73.75 289 TRP A CA 1
ATOM 2196 C C . TRP A 1 289 ? -11.874 3.967 19.538 1.00 73.75 289 TRP A C 1
ATOM 2198 O O . TRP A 1 289 ? -11.279 3.293 20.381 1.00 73.75 289 TRP A O 1
ATOM 2208 N N . ASP A 1 290 ? -12.447 5.130 19.784 1.00 78.69 290 ASP A N 1
ATOM 2209 C CA . ASP A 1 290 ? -12.521 5.642 21.128 1.00 78.69 290 ASP A CA 1
ATOM 2210 C C . ASP A 1 290 ? -13.912 5.369 21.670 1.00 78.69 290 ASP A C 1
ATOM 2212 O O . ASP A 1 290 ? -14.921 5.623 21.002 1.00 78.69 290 ASP A O 1
ATOM 2216 N N . VAL A 1 291 ? -13.966 4.851 22.889 1.00 79.81 291 VAL A N 1
ATOM 2217 C CA . VAL A 1 291 ? -15.223 4.547 23.565 1.00 79.81 291 VAL A CA 1
ATOM 2218 C C . VAL A 1 291 ? -15.364 5.344 24.840 1.00 79.81 291 VAL A C 1
ATOM 2220 O O . VAL A 1 291 ? -14.396 5.822 25.428 1.00 79.81 291 VAL A O 1
ATOM 2223 N N . HIS A 1 292 ? -16.601 5.458 25.274 1.00 83.31 292 HIS A N 1
ATOM 2224 C CA . HIS A 1 292 ? -16.968 5.916 26.587 1.00 83.31 292 HIS A CA 1
ATOM 2225 C C . HIS A 1 292 ? -17.654 4.762 27.308 1.00 83.31 292 HIS A C 1
ATOM 2227 O O . HIS A 1 292 ? -18.639 4.234 26.802 1.00 83.31 292 HIS A O 1
ATOM 2233 N N . ALA A 1 293 ? -17.112 4.328 28.441 1.00 83.00 293 ALA A N 1
ATOM 2234 C CA . ALA A 1 293 ? -17.713 3.293 29.265 1.00 83.00 293 ALA A CA 1
ATOM 2235 C C . ALA A 1 293 ? -18.613 3.933 30.324 1.00 83.00 293 ALA A C 1
ATOM 2237 O O . ALA A 1 293 ? -18.170 4.764 31.125 1.00 83.00 293 ALA A O 1
ATOM 2238 N N . ASP A 1 294 ? -19.865 3.493 30.344 1.00 85.69 294 ASP A N 1
ATOM 2239 C CA . ASP A 1 294 ? -20.903 3.991 31.229 1.00 85.69 294 ASP A CA 1
ATOM 2240 C C . ASP A 1 294 ? -21.655 2.873 31.946 1.00 85.69 294 ASP A C 1
ATOM 2242 O O . ASP A 1 294 ? -21.517 1.678 31.665 1.00 85.69 294 ASP A O 1
ATOM 2246 N N . MET A 1 295 ? -22.428 3.297 32.943 1.00 87.06 295 MET A N 1
ATOM 2247 C CA . MET A 1 295 ? -23.232 2.417 33.770 1.00 87.06 295 MET A CA 1
ATOM 2248 C C . MET A 1 295 ? -24.597 3.037 34.051 1.00 87.06 295 MET A C 1
ATOM 2250 O O . MET A 1 295 ? -24.682 4.174 34.533 1.00 87.06 295 MET A O 1
ATOM 2254 N N . ASP A 1 296 ? -25.637 2.231 33.860 1.00 90.50 296 ASP A N 1
ATOM 2255 C CA . ASP A 1 296 ? -26.992 2.491 34.332 1.00 90.50 296 ASP A CA 1
ATOM 2256 C C . ASP A 1 296 ? -27.294 1.604 35.547 1.00 90.50 296 ASP A C 1
ATOM 2258 O O . ASP A 1 296 ? -26.897 0.439 35.615 1.00 90.50 296 ASP A O 1
ATOM 2262 N N . ILE A 1 297 ? -28.005 2.155 36.534 1.00 89.81 297 ILE A N 1
ATOM 2263 C CA . ILE A 1 297 ? -28.438 1.416 37.727 1.00 89.81 297 ILE A CA 1
ATOM 2264 C C . ILE A 1 297 ? -29.955 1.483 37.808 1.00 89.81 297 ILE A C 1
ATOM 2266 O O . ILE A 1 297 ? -30.540 2.554 38.005 1.00 89.81 297 ILE A O 1
ATOM 2270 N N . LEU A 1 298 ? -30.596 0.323 37.718 1.00 92.69 298 LEU A N 1
ATOM 2271 C CA . LEU A 1 298 ? -32.042 0.182 37.628 1.00 92.69 298 LEU A CA 1
ATOM 2272 C C . LEU A 1 298 ? -32.578 -0.692 38.768 1.00 92.69 298 LEU A C 1
ATOM 2274 O O . LEU A 1 298 ? -31.944 -1.639 39.224 1.00 92.69 298 LEU A O 1
ATOM 2278 N N . VAL A 1 299 ? -33.799 -0.404 39.211 1.00 92.81 299 VAL A N 1
ATOM 2279 C CA . VAL A 1 299 ? -34.619 -1.339 39.987 1.00 92.81 299 VAL A CA 1
ATOM 2280 C C . VAL A 1 299 ? -35.585 -1.997 39.020 1.00 92.81 299 VAL A C 1
ATOM 2282 O O . VAL A 1 299 ? -36.456 -1.326 38.457 1.00 92.81 299 VAL A O 1
ATOM 2285 N N . ARG A 1 300 ? -35.461 -3.308 38.841 1.00 95.38 300 ARG A N 1
ATOM 2286 C CA . ARG A 1 300 ? -36.256 -4.087 37.895 1.00 95.38 300 ARG A CA 1
ATOM 2287 C C . ARG A 1 300 ? -37.257 -4.962 38.622 1.00 95.38 300 ARG A C 1
ATOM 2289 O O . ARG A 1 300 ? -36.930 -5.639 39.588 1.00 95.38 300 ARG A O 1
ATOM 2296 N N . GLN A 1 301 ? -38.491 -4.965 38.147 1.00 94.31 301 GLN A N 1
ATOM 2297 C CA . GLN A 1 301 ? -39.526 -5.853 38.659 1.00 94.31 301 GLN A CA 1
ATOM 2298 C C . GLN A 1 301 ? -39.259 -7.295 38.226 1.00 94.31 301 GLN A C 1
ATOM 2300 O O . GLN A 1 301 ? -38.678 -7.532 37.167 1.00 94.31 301 GLN A O 1
ATOM 2305 N N . ALA A 1 302 ? -39.818 -8.266 38.952 1.00 91.69 302 ALA A N 1
ATOM 2306 C CA . ALA A 1 302 ? -39.809 -9.668 38.525 1.00 91.69 302 ALA A CA 1
ATOM 2307 C C . ALA A 1 302 ? -40.488 -9.923 37.165 1.00 91.69 302 ALA A C 1
ATOM 2309 O O . ALA A 1 302 ? -40.210 -10.921 36.506 1.00 91.69 302 ALA A O 1
ATOM 2310 N N . SER A 1 303 ? -41.355 -9.009 36.717 1.00 93.12 303 SER A N 1
ATOM 2311 C CA . SER A 1 303 ? -41.951 -9.010 35.373 1.00 93.12 303 SER A CA 1
ATOM 2312 C C . SER A 1 303 ? -40.978 -8.587 34.264 1.00 93.12 303 SER A C 1
ATOM 2314 O O . SER A 1 303 ? -41.299 -8.725 33.086 1.00 93.12 303 SER A O 1
ATOM 2316 N N . GLY A 1 304 ? -39.818 -8.042 34.631 1.00 90.69 304 GLY A N 1
ATOM 2317 C CA . GLY A 1 304 ? -38.830 -7.464 33.734 1.00 90.69 304 GLY A CA 1
ATOM 2318 C C . GLY A 1 304 ? -39.074 -6.005 33.341 1.00 90.69 304 GLY A C 1
ATOM 2319 O O . GLY A 1 304 ? -38.366 -5.477 32.490 1.00 90.69 304 GLY A O 1
ATOM 2320 N N . LEU A 1 305 ? -40.061 -5.335 33.939 1.00 95.06 305 LEU A N 1
ATOM 2321 C CA . LEU A 1 305 ? -40.254 -3.896 33.753 1.00 95.06 305 LEU A CA 1
ATOM 2322 C C . LEU A 1 305 ? -39.329 -3.103 34.681 1.00 95.06 305 LEU A C 1
ATOM 2324 O O . LEU A 1 305 ? -39.132 -3.477 35.838 1.00 95.06 305 LEU A O 1
ATOM 2328 N N . VAL A 1 306 ? -38.815 -1.972 34.202 1.00 95.50 306 VAL A N 1
ATOM 2329 C CA . VAL A 1 306 ? -38.069 -1.027 35.042 1.00 95.50 306 VAL A CA 1
ATOM 2330 C C . VAL A 1 306 ? -39.048 -0.329 35.986 1.00 95.50 306 VAL A C 1
ATOM 2332 O O . VAL A 1 306 ? -40.027 0.281 35.553 1.00 95.50 306 VAL A O 1
ATOM 2335 N N . A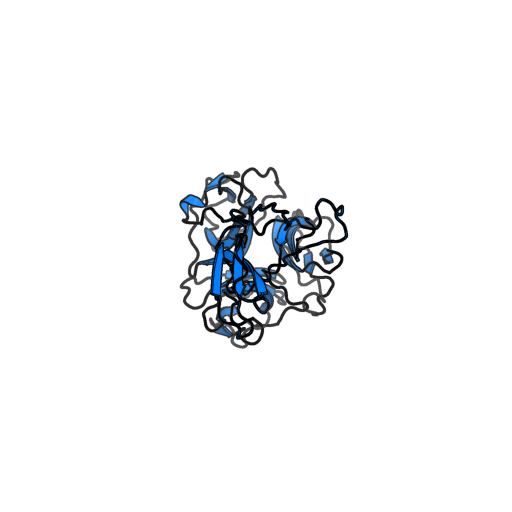RG A 1 307 ? -38.799 -0.430 37.294 1.00 94.31 307 ARG A N 1
ATOM 2336 C CA . ARG A 1 307 ? -39.554 0.283 38.333 1.00 94.31 307 ARG A CA 1
ATOM 2337 C C . ARG A 1 307 ? -38.990 1.676 38.570 1.00 94.31 307 ARG A C 1
ATOM 2339 O O . ARG A 1 307 ? -39.758 2.620 38.732 1.00 94.31 307 ARG A O 1
ATOM 2346 N N . ALA A 1 308 ? -37.671 1.780 38.661 1.00 92.44 308 ALA A N 1
ATOM 2347 C CA . ALA A 1 308 ? -36.978 3.032 38.910 1.00 92.44 308 ALA A CA 1
ATOM 2348 C C . ALA A 1 308 ? -35.591 2.997 38.271 1.00 92.44 308 ALA A C 1
ATOM 2350 O O . ALA A 1 308 ? -34.919 1.974 38.329 1.00 92.44 308 ALA A O 1
ATOM 2351 N N . THR A 1 309 ? -35.162 4.128 37.727 1.00 93.12 309 THR A N 1
ATOM 2352 C CA . THR A 1 309 ? -33.771 4.373 37.339 1.00 93.12 309 THR A CA 1
ATOM 2353 C C . THR A 1 309 ? -33.119 5.139 38.482 1.00 93.12 309 THR A C 1
ATOM 2355 O O . THR A 1 309 ? -33.578 6.227 38.835 1.00 93.12 309 THR A O 1
ATOM 2358 N N . LEU A 1 310 ? -32.118 4.538 39.122 1.00 90.50 310 LEU A N 1
ATOM 2359 C CA . LEU A 1 310 ? -31.393 5.125 40.252 1.00 90.50 310 LEU A CA 1
ATOM 2360 C C . LEU A 1 310 ? -30.223 5.987 39.780 1.00 90.50 310 LEU A C 1
ATOM 2362 O O . LEU A 1 310 ? -29.942 7.017 40.388 1.00 90.50 310 LEU A O 1
ATOM 2366 N N . ALA A 1 311 ? -29.578 5.577 38.693 1.00 89.50 311 ALA A N 1
ATOM 2367 C CA . ALA A 1 311 ? -28.542 6.331 38.010 1.00 89.50 311 ALA A CA 1
ATOM 2368 C C . ALA A 1 311 ? -28.570 5.990 36.521 1.00 89.50 311 ALA A C 1
ATOM 2370 O O . ALA A 1 311 ? -28.980 4.887 36.156 1.00 89.50 311 ALA A O 1
ATOM 2371 N N . SER A 1 312 ? -28.137 6.932 35.691 1.00 90.06 312 SER A N 1
ATOM 2372 C CA . SER A 1 312 ? -27.915 6.702 34.269 1.00 90.06 312 SER A CA 1
ATOM 2373 C C . SER A 1 312 ? -26.631 7.402 33.840 1.00 90.06 312 SER A C 1
ATOM 2375 O O . SER A 1 312 ? -26.338 8.470 34.388 1.00 90.06 312 SER A O 1
ATOM 2377 N N . GLU A 1 313 ? -25.865 6.772 32.948 1.00 87.81 313 GLU A N 1
ATOM 2378 C CA . GLU A 1 313 ? -24.609 7.296 32.379 1.00 87.81 313 GLU A CA 1
ATOM 2379 C C . GLU A 1 313 ? -23.636 7.827 33.460 1.00 87.81 313 GLU A C 1
ATOM 2381 O O . GLU A 1 313 ? -23.058 8.910 33.357 1.00 87.81 313 GLU A O 1
ATOM 2386 N N . THR A 1 314 ? -23.520 7.118 34.595 1.00 83.12 314 THR A N 1
ATOM 2387 C CA . THR A 1 314 ? -22.879 7.690 35.799 1.00 83.12 314 THR A CA 1
ATOM 2388 C C . THR A 1 314 ? -21.401 7.347 35.983 1.00 83.12 314 THR A C 1
ATOM 2390 O O . THR A 1 314 ? -20.774 7.948 36.861 1.00 83.12 314 THR A O 1
ATOM 2393 N N . ALA A 1 315 ? -20.854 6.373 35.252 1.00 75.31 315 ALA A N 1
ATOM 2394 C CA . ALA A 1 315 ? -19.451 5.984 35.401 1.00 75.31 315 ALA A CA 1
ATOM 2395 C C . ALA A 1 315 ? -18.521 7.014 34.746 1.00 75.31 315 ALA A C 1
ATOM 2397 O O . ALA A 1 315 ? -17.490 7.338 35.335 1.00 75.31 315 ALA A O 1
ATOM 2398 N N . ASN A 1 316 ? -18.934 7.572 33.601 1.00 75.19 316 ASN A N 1
ATOM 2399 C CA . ASN A 1 316 ? -18.267 8.638 32.867 1.00 75.19 316 ASN A CA 1
ATOM 2400 C C . ASN A 1 316 ? -16.750 8.458 32.804 1.00 75.19 316 ASN A C 1
ATOM 2402 O O . ASN A 1 316 ? -15.988 9.262 33.350 1.00 75.19 316 ASN A O 1
ATOM 2406 N N . SER A 1 317 ? -16.311 7.361 32.177 1.00 76.75 317 SER A N 1
ATOM 2407 C CA . SER A 1 317 ? -14.892 7.006 32.068 1.00 76.75 317 SER A CA 1
ATOM 2408 C C . SER A 1 317 ? -14.040 8.089 31.398 1.00 76.75 317 SER A C 1
ATOM 2410 O O . SER A 1 317 ? -12.812 8.032 31.452 1.00 76.75 317 SER A O 1
ATOM 2412 N N . GLY A 1 318 ? -14.664 9.065 30.733 1.00 76.31 318 GLY A N 1
ATOM 2413 C CA . GLY A 1 318 ? -14.000 9.861 29.717 1.00 76.31 318 GLY A CA 1
ATOM 2414 C C . GLY A 1 318 ? -13.654 9.000 28.501 1.00 76.31 318 GLY A C 1
ATOM 2415 O O . GLY A 1 318 ? -14.000 7.820 28.427 1.00 76.31 318 GLY A O 1
ATOM 2416 N N . VAL A 1 319 ? -12.997 9.610 27.519 1.00 77.62 319 VAL A N 1
ATOM 2417 C CA . VAL A 1 319 ? -12.619 8.932 26.274 1.00 77.62 319 VAL A CA 1
ATOM 2418 C C . VAL A 1 319 ? -11.544 7.879 26.566 1.00 77.62 319 VAL A C 1
ATOM 2420 O O . VAL A 1 319 ? -10.466 8.212 27.066 1.00 77.62 319 VAL A O 1
ATOM 2423 N N . ILE A 1 320 ? -11.850 6.623 26.254 1.00 78.38 320 ILE A N 1
ATOM 2424 C CA . ILE A 1 320 ? -10.950 5.469 26.315 1.00 78.38 320 ILE A CA 1
ATOM 2425 C C . ILE A 1 320 ? -10.440 5.215 24.902 1.00 78.38 320 ILE A C 1
ATOM 2427 O O . ILE A 1 320 ? -11.233 4.876 24.025 1.00 78.38 320 ILE A O 1
ATOM 2431 N N . SER A 1 321 ? -9.135 5.367 24.678 1.00 73.00 321 SER A N 1
ATOM 2432 C CA . SER A 1 321 ? -8.556 5.200 23.342 1.00 73.00 321 SER A CA 1
ATOM 2433 C C . SER A 1 321 ? -8.136 3.763 23.039 1.00 73.00 321 SER A C 1
ATOM 2435 O O . SER A 1 321 ? -7.643 3.043 23.910 1.00 73.00 321 SER A O 1
ATOM 2437 N N . SER A 1 322 ? -8.250 3.350 21.772 1.00 68.69 322 SER A N 1
ATOM 2438 C CA . SER A 1 322 ? -7.913 1.988 21.313 1.00 68.69 322 SER A CA 1
ATOM 2439 C C . SER A 1 322 ? -6.418 1.633 21.346 1.00 68.69 322 SER A C 1
ATOM 2441 O O . SER A 1 322 ? -6.041 0.511 21.004 1.00 68.69 322 SER A O 1
ATOM 2443 N N . ALA A 1 323 ? -5.541 2.560 21.742 1.00 57.69 323 ALA A N 1
ATOM 2444 C CA . ALA A 1 323 ? -4.096 2.395 21.599 1.00 57.69 323 ALA A CA 1
ATOM 2445 C C . ALA A 1 323 ? -3.499 1.316 22.525 1.00 57.69 323 ALA A C 1
ATOM 2447 O O . ALA A 1 323 ? -2.504 0.681 22.166 1.00 57.69 323 ALA A O 1
ATOM 2448 N N . THR A 1 324 ? -4.080 1.095 23.712 1.00 59.00 324 THR A N 1
ATOM 2449 C CA . THR A 1 324 ? -3.586 0.145 24.728 1.00 59.00 324 THR A CA 1
ATOM 2450 C C . THR A 1 324 ? -4.698 -0.279 25.688 1.00 59.00 324 THR A C 1
ATOM 2452 O O . THR A 1 324 ? -5.632 0.482 25.905 1.00 59.00 324 THR A O 1
ATOM 2455 N N . TRP A 1 325 ? -4.546 -1.425 26.368 1.00 62.66 325 TRP A N 1
ATOM 2456 C CA . TRP A 1 325 ? -5.347 -1.718 27.564 1.00 62.66 325 TRP A CA 1
ATOM 2457 C C . TRP A 1 325 ? -5.129 -0.632 28.616 1.00 62.66 325 TRP A C 1
ATOM 2459 O O . TRP A 1 325 ? -3.989 -0.337 28.984 1.00 62.66 325 TRP A O 1
ATOM 2469 N N . GLN A 1 326 ? -6.220 -0.045 29.083 1.00 63.69 326 GLN A N 1
ATOM 2470 C CA . GLN A 1 326 ? -6.231 1.021 30.073 1.00 63.69 326 GLN A CA 1
ATOM 2471 C C . GLN A 1 326 ? -7.193 0.600 31.182 1.00 63.69 326 GLN A C 1
ATOM 2473 O O . GLN A 1 326 ? -8.277 0.112 30.887 1.00 63.69 326 GLN A O 1
ATOM 2478 N N . GLY A 1 327 ? -6.763 0.742 32.437 1.00 63.84 327 GLY A N 1
ATOM 2479 C CA . GLY A 1 327 ? -7.642 0.554 33.589 1.00 63.84 327 GLY A CA 1
ATOM 2480 C C . GLY A 1 327 ? -8.290 1.883 33.948 1.00 63.84 327 GLY A C 1
ATOM 2481 O O . GLY A 1 327 ? -7.589 2.898 34.037 1.00 63.84 327 GLY A O 1
ATOM 2482 N N . TYR A 1 328 ? -9.600 1.880 34.160 1.00 63.97 328 TYR A N 1
ATOM 2483 C CA . TYR A 1 328 ? -10.371 3.066 34.502 1.00 63.97 328 TYR A CA 1
ATOM 2484 C C . TYR A 1 328 ? -11.112 2.857 35.810 1.00 63.97 328 TYR A C 1
ATOM 2486 O O . TYR A 1 328 ? -11.955 1.985 35.940 1.00 63.97 328 TYR A O 1
ATOM 2494 N N . LEU A 1 329 ? -10.847 3.736 36.775 1.00 65.38 329 LEU A N 1
ATOM 2495 C CA . LEU A 1 329 ? -11.583 3.748 38.031 1.00 65.38 329 LEU A CA 1
ATOM 2496 C C . LEU A 1 329 ? -12.749 4.726 37.927 1.00 65.38 329 LEU A C 1
ATOM 2498 O O . LEU A 1 329 ? -12.561 5.941 38.027 1.00 65.38 329 LEU A O 1
ATOM 2502 N N . ALA A 1 330 ? -13.956 4.189 37.792 1.00 63.53 330 ALA A N 1
ATOM 2503 C CA . ALA A 1 330 ? -15.189 4.939 37.981 1.00 63.53 330 ALA A CA 1
ATOM 2504 C C . ALA A 1 330 ? -15.757 4.677 39.382 1.00 63.53 330 ALA A C 1
ATOM 2506 O O . ALA A 1 330 ? -15.740 3.555 39.887 1.00 63.53 330 ALA A O 1
ATOM 2507 N N . SER A 1 331 ? -16.274 5.720 40.036 1.00 66.06 331 SER A N 1
ATOM 2508 C CA . SER A 1 331 ? -16.901 5.587 41.355 1.00 66.06 331 SER A CA 1
ATOM 2509 C C . SER A 1 331 ? -18.302 6.180 41.338 1.00 66.06 331 SER A C 1
ATOM 2511 O O . SER A 1 331 ? -18.482 7.368 41.081 1.00 66.06 331 SER A O 1
ATOM 2513 N N . HIS A 1 332 ? -19.298 5.346 41.635 1.00 72.81 332 HIS A N 1
ATOM 2514 C CA . HIS A 1 332 ? -20.672 5.789 41.824 1.00 72.81 332 HIS A CA 1
ATOM 2515 C C . HIS A 1 332 ? -21.056 5.692 43.300 1.00 72.81 332 HIS A C 1
ATOM 2517 O O . HIS A 1 332 ? -20.967 4.633 43.925 1.00 72.81 332 HIS A O 1
ATOM 2523 N N . VAL A 1 333 ? -21.505 6.810 43.871 1.00 75.19 333 VAL A N 1
ATOM 2524 C CA . VAL A 1 333 ? -22.040 6.827 45.233 1.00 75.19 333 VAL A CA 1
ATOM 2525 C C . VAL A 1 333 ? -23.475 6.332 45.176 1.00 75.19 333 VAL A C 1
ATOM 2527 O O . VAL A 1 333 ? -24.366 7.103 44.842 1.00 75.19 333 VAL A O 1
ATOM 2530 N N . PHE A 1 334 ? -23.699 5.069 45.538 1.00 73.38 334 PHE A N 1
ATOM 2531 C CA . PHE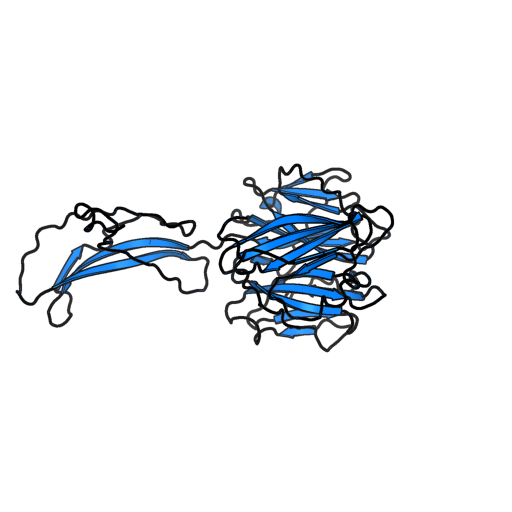 A 1 334 ? -25.038 4.487 45.597 1.00 73.38 334 PHE A CA 1
ATOM 2532 C C . PHE A 1 334 ? -25.909 5.224 46.628 1.00 73.38 334 PHE A C 1
ATOM 2534 O O . PHE A 1 334 ? -25.681 5.076 47.837 1.00 73.38 334 PHE A O 1
ATOM 2541 N N . PRO A 1 335 ? -26.925 6.001 46.206 1.00 70.94 335 PRO A N 1
ATOM 2542 C CA . PRO A 1 335 ? -27.894 6.517 47.152 1.00 70.94 335 PRO A CA 1
ATOM 2543 C C . PRO A 1 335 ? -28.707 5.341 47.702 1.00 70.94 335 PRO A C 1
ATOM 2545 O O . PRO A 1 335 ? -29.020 4.385 46.990 1.00 70.94 335 PRO A O 1
ATOM 2548 N N . ALA A 1 336 ? -29.072 5.401 48.982 1.00 80.44 336 ALA A N 1
ATOM 2549 C CA . ALA A 1 336 ? -30.007 4.429 49.533 1.00 80.44 336 ALA A CA 1
ATOM 2550 C C . ALA A 1 336 ? -31.303 4.442 48.705 1.00 80.44 336 ALA A C 1
ATOM 2552 O O . ALA A 1 336 ? -31.869 5.509 48.461 1.00 80.44 336 ALA A O 1
ATOM 2553 N N . TYR A 1 337 ? -31.785 3.265 48.305 1.00 82.56 337 TYR A N 1
ATOM 2554 C CA . TYR A 1 337 ? -33.071 3.121 47.632 1.00 82.56 337 TYR A CA 1
ATOM 2555 C C . TYR A 1 337 ? -34.059 2.373 48.526 1.00 82.56 337 TYR A C 1
ATOM 2557 O O . TYR A 1 337 ? -33.692 1.528 49.346 1.00 82.56 337 TYR A O 1
ATOM 2565 N N . THR A 1 338 ? -35.338 2.709 48.388 1.00 86.44 338 THR A N 1
ATOM 2566 C CA . THR A 1 338 ? -36.404 2.048 49.140 1.00 86.44 338 THR A CA 1
ATOM 2567 C C . THR A 1 338 ? -36.828 0.789 48.400 1.00 86.44 338 THR A C 1
ATOM 2569 O O . THR A 1 338 ? -37.295 0.871 47.265 1.00 86.44 338 THR A O 1
ATOM 2572 N N . VAL A 1 339 ? -36.725 -0.368 49.056 1.00 89.50 339 VAL A N 1
ATOM 2573 C CA . VAL A 1 339 ? -37.274 -1.623 48.529 1.00 89.50 339 VAL A CA 1
ATOM 2574 C C . VAL A 1 339 ? -38.800 -1.545 48.574 1.00 89.50 339 VAL A C 1
ATOM 2576 O O . VAL A 1 339 ? -39.397 -1.537 49.652 1.00 89.50 339 VAL A O 1
ATOM 2579 N N . VAL A 1 340 ? -39.424 -1.444 47.400 1.00 90.31 340 VAL A N 1
ATOM 2580 C CA . VAL A 1 340 ? -40.887 -1.384 47.252 1.00 90.31 340 VAL A CA 1
ATOM 2581 C C . VAL A 1 340 ? -41.480 -2.790 47.249 1.00 90.31 340 VAL A C 1
ATOM 2583 O O . VAL A 1 340 ? -42.505 -3.024 47.887 1.00 90.31 340 VAL A O 1
ATOM 2586 N N . ASP A 1 341 ? -40.817 -3.727 46.573 1.00 90.81 341 ASP A N 1
ATOM 2587 C CA . ASP A 1 341 ? -41.180 -5.137 46.522 1.00 90.81 341 ASP A CA 1
ATOM 2588 C C . ASP A 1 341 ? -39.924 -5.993 46.736 1.00 90.81 341 ASP A C 1
ATOM 2590 O O . ASP A 1 341 ? -38.873 -5.731 46.159 1.00 90.81 341 ASP A O 1
ATOM 2594 N N . GLN A 1 342 ? -40.024 -7.024 47.576 1.00 93.50 342 GLN A N 1
ATOM 2595 C CA . GLN A 1 342 ? -38.908 -7.938 47.862 1.00 93.50 342 GLN A CA 1
ATOM 2596 C C . GLN A 1 342 ? -38.561 -8.845 46.670 1.00 93.50 342 GLN A C 1
ATOM 2598 O O . GLN A 1 342 ? -37.575 -9.573 46.721 1.00 93.50 342 GLN A O 1
ATOM 2603 N N . THR A 1 343 ? -39.387 -8.835 45.625 1.00 92.12 343 THR A N 1
ATOM 2604 C CA . THR A 1 343 ? -39.142 -9.541 44.363 1.00 92.12 343 THR A CA 1
ATOM 2605 C C . THR A 1 343 ? -38.480 -8.667 43.297 1.00 92.12 343 THR A C 1
ATOM 2607 O O . THR A 1 343 ? -38.211 -9.160 42.203 1.00 92.12 343 THR A O 1
ATOM 2610 N N . ASP A 1 344 ? -38.219 -7.390 43.589 1.00 90.44 344 ASP A N 1
ATOM 2611 C CA . ASP A 1 344 ? -37.450 -6.528 42.696 1.00 90.44 344 ASP A CA 1
ATOM 2612 C C . ASP A 1 344 ? -35.953 -6.899 42.723 1.00 90.44 344 ASP A C 1
ATOM 2614 O O . ASP A 1 344 ? -35.420 -7.381 43.726 1.00 90.44 344 ASP A O 1
ATOM 2618 N N . TYR A 1 345 ? -35.267 -6.619 41.619 1.00 89.81 345 TYR A N 1
ATOM 2619 C CA . TYR A 1 345 ? -33.833 -6.810 41.436 1.00 89.81 345 TYR A CA 1
ATOM 2620 C C . TYR A 1 345 ? -33.137 -5.463 41.258 1.00 89.81 345 TYR A C 1
ATOM 2622 O O . TYR A 1 345 ? -33.708 -4.537 40.680 1.00 89.81 345 TYR A O 1
ATOM 2630 N N . LEU A 1 346 ? -31.893 -5.371 41.726 1.00 89.25 346 LEU A N 1
ATOM 2631 C CA . LEU A 1 346 ? -30.983 -4.305 41.325 1.00 89.25 346 LEU A CA 1
ATOM 2632 C C . LEU A 1 346 ? -30.259 -4.773 40.057 1.00 89.25 346 LEU A C 1
ATOM 2634 O O . LEU A 1 346 ? -29.566 -5.788 40.093 1.00 89.25 346 LEU A O 1
ATOM 2638 N N . GLU A 1 347 ? -30.468 -4.066 38.956 1.00 89.81 347 GLU A N 1
ATOM 2639 C CA . GLU A 1 347 ? -29.817 -4.295 37.666 1.00 89.81 347 GLU A CA 1
ATOM 2640 C C . GLU A 1 347 ? -28.747 -3.218 37.473 1.00 89.81 347 GLU A C 1
ATOM 2642 O O . GLU A 1 347 ? -28.977 -2.042 37.771 1.00 89.81 347 GLU A O 1
ATOM 2647 N N . ILE A 1 348 ? -27.561 -3.652 37.054 1.00 87.12 348 ILE A N 1
ATOM 2648 C CA . ILE A 1 348 ? -26.439 -2.787 36.709 1.00 87.12 348 ILE A CA 1
ATOM 2649 C C . ILE A 1 348 ? -26.096 -3.118 35.265 1.00 87.12 348 ILE A C 1
ATOM 2651 O O . ILE A 1 348 ? -25.584 -4.205 34.993 1.00 87.12 348 ILE A O 1
ATOM 2655 N N . ASP A 1 349 ? -26.393 -2.188 34.369 1.00 88.44 349 ASP A N 1
ATOM 2656 C CA . ASP A 1 349 ? -26.089 -2.329 32.954 1.00 88.44 349 ASP A CA 1
ATOM 2657 C C . ASP A 1 349 ? -24.784 -1.593 32.676 1.00 88.44 349 ASP A C 1
ATOM 2659 O O . ASP A 1 349 ? -24.698 -0.379 32.855 1.00 88.44 349 ASP A O 1
ATOM 2663 N N . LEU A 1 350 ? -23.762 -2.341 32.264 1.00 84.75 350 LEU A N 1
ATOM 2664 C CA . LEU A 1 350 ? -22.518 -1.781 31.751 1.00 84.75 350 LEU A CA 1
ATOM 2665 C C . LEU A 1 350 ? -22.600 -1.714 30.235 1.00 84.75 350 LEU A C 1
ATOM 2667 O O . LEU A 1 350 ? -22.944 -2.704 29.582 1.00 84.75 350 LEU A O 1
ATOM 2671 N N . PHE A 1 351 ? -22.254 -0.565 29.678 1.00 84.25 351 PHE A N 1
ATOM 2672 C CA . PHE A 1 351 ? -22.232 -0.368 28.239 1.00 84.25 351 PHE A CA 1
ATOM 2673 C C . PHE A 1 351 ? -21.083 0.546 27.838 1.00 84.25 351 PHE A C 1
ATOM 2675 O O . PHE A 1 351 ? -20.498 1.253 28.658 1.00 84.25 351 PHE A O 1
ATOM 2682 N N . ALA A 1 352 ? -20.720 0.469 26.564 1.00 83.44 352 ALA A N 1
ATOM 2683 C CA . ALA A 1 352 ? -19.741 1.349 25.965 1.00 83.44 352 ALA A CA 1
ATOM 2684 C C . ALA A 1 352 ? -20.359 2.007 24.739 1.00 83.44 352 ALA A C 1
ATOM 2686 O O . ALA A 1 352 ? -20.818 1.311 23.830 1.00 83.44 352 ALA A O 1
ATOM 2687 N N . ASP A 1 353 ? -20.320 3.329 24.711 1.00 82.12 353 ASP A N 1
ATOM 2688 C CA . ASP A 1 353 ? -20.713 4.121 23.560 1.00 82.12 353 ASP A CA 1
ATOM 2689 C C . ASP A 1 353 ? -19.483 4.472 22.734 1.00 82.12 353 ASP A C 1
ATOM 2691 O O . ASP A 1 353 ? -18.443 4.870 23.259 1.00 82.12 353 ASP A O 1
ATOM 2695 N N . SER A 1 354 ? -19.586 4.341 21.415 1.00 77.19 354 SER A N 1
ATOM 2696 C CA . SER A 1 354 ? -18.528 4.809 20.525 1.00 77.19 354 SER A CA 1
ATOM 2697 C C . SER A 1 354 ? -18.518 6.337 20.488 1.00 77.19 354 SER A C 1
ATOM 2699 O O . SER A 1 354 ? -19.518 6.949 20.107 1.00 77.19 354 SER A O 1
ATOM 2701 N N . VAL A 1 355 ? -17.379 6.940 20.812 1.00 76.12 355 VAL A N 1
ATOM 2702 C CA . VAL A 1 355 ? -17.114 8.374 20.620 1.00 76.12 355 VAL A CA 1
ATOM 2703 C C . VAL A 1 355 ? -16.609 8.612 19.200 1.00 76.12 355 VAL A C 1
ATOM 2705 O O . VAL A 1 355 ? -17.112 9.484 18.493 1.00 76.12 355 VAL A O 1
ATOM 2708 N N . THR A 1 356 ? -15.671 7.773 18.768 1.00 72.31 356 THR A N 1
ATOM 2709 C CA . THR A 1 356 ? -15.095 7.770 17.421 1.00 72.31 356 THR A CA 1
ATOM 2710 C C . THR A 1 356 ? -15.134 6.340 16.915 1.00 72.31 356 THR A C 1
ATOM 2712 O O . THR A 1 356 ? -14.731 5.431 17.636 1.00 72.31 356 THR A O 1
ATOM 2715 N N . ASN A 1 357 ? -15.637 6.115 15.702 1.00 69.00 357 ASN A N 1
ATOM 2716 C CA . ASN A 1 357 ? -15.596 4.800 15.074 1.00 69.00 357 ASN A CA 1
ATOM 2717 C C . ASN A 1 357 ? -15.165 4.933 13.618 1.00 69.00 357 ASN A C 1
ATOM 2719 O O . ASN A 1 357 ? -16.002 5.068 12.726 1.00 69.00 357 ASN A O 1
ATOM 2723 N N . ASP A 1 358 ? -13.852 4.882 13.402 1.00 69.62 358 ASP A N 1
ATOM 2724 C CA . ASP A 1 358 ? -13.278 4.859 12.056 1.00 69.62 358 ASP A CA 1
ATOM 2725 C C . ASP A 1 358 ? -13.415 3.478 11.399 1.00 69.62 358 ASP A C 1
ATOM 2727 O O . ASP A 1 358 ? -13.087 3.311 10.225 1.00 69.62 358 ASP A O 1
ATOM 2731 N N . PHE A 1 359 ? -13.905 2.478 12.141 1.00 63.25 359 PHE A N 1
ATOM 2732 C CA . PHE A 1 359 ? -14.173 1.148 11.622 1.00 63.25 359 PHE A CA 1
ATOM 2733 C C . PHE A 1 359 ? -15.595 1.065 11.057 1.00 63.25 359 PHE A C 1
ATOM 2735 O O . PHE A 1 359 ? -16.577 1.451 11.688 1.00 63.25 359 PHE A O 1
ATOM 2742 N N . SER A 1 360 ? -15.737 0.407 9.909 1.00 55.69 360 SER A N 1
ATOM 2743 C CA . SER A 1 360 ? -17.031 -0.073 9.404 1.00 55.69 360 SER A CA 1
ATOM 2744 C C . SER A 1 360 ? -17.519 -1.353 10.110 1.00 55.69 360 SER A C 1
ATOM 2746 O O . SER A 1 360 ? -18.508 -1.946 9.689 1.00 55.69 360 SER A O 1
ATOM 2748 N N . ARG A 1 361 ? -16.853 -1.786 11.196 1.00 56.12 361 ARG A N 1
ATOM 2749 C CA . ARG A 1 361 ? -17.022 -3.101 11.842 1.00 56.12 361 ARG A CA 1
ATOM 2750 C C . ARG A 1 361 ? -17.559 -3.026 13.266 1.00 56.12 361 ARG A C 1
ATOM 2752 O O . ARG A 1 361 ? -17.377 -2.041 13.973 1.00 56.12 361 ARG A O 1
ATOM 2759 N N . ALA A 1 362 ? -18.144 -4.139 13.713 1.00 54.62 362 ALA A N 1
ATOM 2760 C CA . ALA A 1 362 ? -18.447 -4.374 15.121 1.00 54.62 362 ALA A CA 1
ATOM 2761 C C . ALA A 1 362 ? -17.165 -4.723 15.897 1.00 54.62 362 ALA A C 1
ATOM 2763 O O . ALA A 1 362 ? -16.421 -5.623 15.503 1.00 54.62 362 ALA A O 1
ATOM 2764 N N . MET A 1 363 ? -16.930 -4.040 17.016 1.00 59.00 363 MET A N 1
ATOM 2765 C CA . MET A 1 363 ? -15.826 -4.317 17.937 1.00 59.00 363 MET A CA 1
ATOM 2766 C C . MET A 1 363 ? -16.346 -4.863 19.270 1.00 59.00 363 MET A C 1
ATOM 2768 O O . MET A 1 363 ? -17.492 -4.626 19.647 1.00 59.00 363 MET A O 1
ATOM 2772 N N . SER A 1 364 ? -15.502 -5.626 19.972 1.00 62.38 364 SER A N 1
ATOM 2773 C CA . SER A 1 364 ? -15.820 -6.195 21.285 1.00 62.38 364 SER A CA 1
ATOM 2774 C C . SER A 1 364 ? -15.151 -5.369 22.378 1.00 62.38 364 SER A C 1
ATOM 2776 O O . SER A 1 364 ? -13.927 -5.259 22.390 1.00 62.38 364 SER A O 1
ATOM 2778 N N . VAL A 1 365 ? -15.943 -4.844 23.313 1.00 66.94 365 VAL A N 1
ATOM 2779 C CA . VAL A 1 365 ? -15.447 -4.362 24.611 1.00 66.94 365 VAL A CA 1
ATOM 2780 C C . VAL A 1 365 ? -15.464 -5.534 25.586 1.00 66.94 365 VAL A C 1
ATOM 2782 O O . VAL A 1 365 ? -16.432 -6.293 25.612 1.00 66.94 365 VAL A O 1
ATOM 2785 N N . ASP A 1 366 ? -14.390 -5.704 26.353 1.00 70.62 366 ASP A N 1
ATOM 2786 C CA . ASP A 1 366 ? -14.339 -6.649 27.472 1.00 70.62 366 ASP A CA 1
ATOM 2787 C C . ASP A 1 366 ? -14.440 -5.845 28.769 1.00 70.62 366 ASP A C 1
ATOM 2789 O O . ASP A 1 366 ? -13.563 -5.032 29.058 1.00 70.62 366 ASP A O 1
ATOM 2793 N N . PHE A 1 367 ? -15.516 -6.053 29.525 1.00 68.50 367 PHE A N 1
ATOM 2794 C CA . PHE A 1 367 ? -15.678 -5.488 30.862 1.00 68.50 367 PHE A CA 1
ATOM 2795 C C . PHE A 1 367 ? -15.278 -6.538 31.891 1.00 68.50 367 PHE A C 1
ATOM 2797 O O . PHE A 1 367 ? -15.768 -7.670 31.843 1.00 68.50 367 PHE A O 1
ATOM 2804 N N . ARG A 1 368 ? -14.440 -6.166 32.862 1.00 66.00 368 ARG A N 1
ATOM 2805 C CA . ARG A 1 368 ? -14.074 -7.050 33.974 1.00 66.00 368 ARG A CA 1
ATOM 2806 C C . ARG A 1 368 ? -14.549 -6.454 35.291 1.00 66.00 368 ARG A C 1
ATOM 2808 O O . ARG A 1 368 ? -14.217 -5.329 35.634 1.00 66.00 368 ARG A O 1
ATOM 2815 N N . ILE A 1 369 ? -15.332 -7.238 36.025 1.00 64.81 369 ILE A N 1
ATOM 2816 C CA . ILE A 1 369 ? -15.782 -6.939 37.389 1.00 64.81 369 ILE A CA 1
ATOM 2817 C C . ILE A 1 369 ? -15.303 -8.093 38.272 1.00 64.81 369 ILE A C 1
ATOM 2819 O O . ILE A 1 369 ? -15.377 -9.247 37.842 1.00 64.81 369 ILE A O 1
ATOM 2823 N N . ASP A 1 370 ? -14.834 -7.806 39.488 1.00 58.25 370 ASP A N 1
ATOM 2824 C CA . ASP A 1 370 ? -14.408 -8.818 40.465 1.00 58.25 370 ASP A CA 1
ATOM 2825 C C . ASP A 1 370 ? -13.267 -9.736 39.964 1.00 58.25 370 ASP A C 1
ATOM 2827 O O . ASP A 1 370 ? -13.294 -10.959 40.144 1.00 58.25 370 ASP A O 1
ATOM 2831 N N . ASP A 1 371 ? -12.222 -9.164 39.352 1.00 59.59 371 ASP A N 1
ATOM 2832 C CA . ASP A 1 371 ? -11.041 -9.942 38.955 1.00 59.59 371 ASP A CA 1
ATOM 2833 C C . ASP A 1 371 ? -10.265 -10.427 40.200 1.00 59.59 371 ASP A C 1
ATOM 2835 O O . ASP A 1 371 ? -9.722 -9.655 40.999 1.00 59.59 371 ASP A O 1
ATOM 2839 N N . ALA A 1 372 ? -10.203 -11.754 40.358 1.00 63.59 372 ALA A N 1
ATOM 2840 C CA . ALA A 1 372 ? -9.565 -12.437 41.481 1.00 63.59 372 ALA A CA 1
ATOM 2841 C C . ALA A 1 372 ? -8.043 -12.204 41.580 1.00 63.59 372 ALA A C 1
ATOM 2843 O O . ALA A 1 372 ? -7.434 -12.587 42.584 1.00 63.59 372 ALA A O 1
ATOM 2844 N N . VAL A 1 373 ? -7.422 -11.595 40.564 1.00 64.25 373 VAL A N 1
ATOM 2845 C CA . VAL A 1 373 ? -6.016 -11.168 40.582 1.00 64.25 373 VAL A CA 1
ATOM 2846 C C . VAL A 1 373 ? -5.804 -9.949 41.498 1.00 64.25 373 VAL A C 1
ATOM 2848 O O . VAL A 1 373 ? -4.701 -9.778 42.027 1.00 64.25 373 VAL A O 1
ATOM 2851 N N . TYR A 1 374 ? -6.841 -9.146 41.767 1.00 61.78 374 TYR A N 1
ATOM 2852 C CA . TYR A 1 374 ? -6.753 -7.985 42.658 1.00 61.78 374 TYR A CA 1
ATOM 2853 C C . TYR A 1 374 ? -7.085 -8.308 44.127 1.00 61.78 374 TYR A C 1
ATOM 2855 O O . TYR A 1 374 ? -7.833 -9.248 44.415 1.00 61.78 374 TYR A O 1
ATOM 2863 N N . PRO A 1 375 ? -6.546 -7.536 45.096 1.00 70.06 375 PRO A N 1
ATOM 2864 C CA . PRO A 1 375 ? -6.900 -7.669 46.509 1.00 70.06 375 PRO A CA 1
ATOM 2865 C C . PRO A 1 375 ? -8.410 -7.543 46.755 1.00 70.06 375 PRO A C 1
ATOM 2867 O O . PRO A 1 375 ? -9.069 -6.703 46.159 1.00 70.06 375 PRO A O 1
ATOM 2870 N N . VAL A 1 376 ? -8.957 -8.294 47.719 1.00 70.31 376 VAL A N 1
ATOM 2871 C CA . VAL A 1 376 ? -10.400 -8.279 48.067 1.00 70.31 376 VAL A CA 1
ATOM 2872 C C . VAL A 1 376 ? -10.941 -6.869 48.355 1.00 70.31 376 VAL A C 1
ATOM 2874 O O . VAL A 1 376 ? -12.106 -6.586 48.107 1.00 70.31 376 VAL A O 1
ATOM 2877 N N . SER A 1 377 ? -10.096 -5.955 48.840 1.00 67.00 377 SER A N 1
ATOM 2878 C CA . SER A 1 377 ? -10.468 -4.553 49.077 1.00 67.00 377 SER A CA 1
ATOM 2879 C C . SER A 1 377 ? -10.719 -3.730 47.808 1.00 67.00 377 SER A C 1
ATOM 2881 O O . SER A 1 377 ? -11.207 -2.611 47.922 1.00 67.00 377 SER A O 1
ATOM 2883 N N . THR A 1 378 ? -10.341 -4.238 46.635 1.00 55.91 378 THR A N 1
ATOM 2884 C CA . THR A 1 378 ? -10.492 -3.584 45.327 1.00 55.91 378 THR A CA 1
ATOM 2885 C C . THR A 1 378 ? -11.269 -4.440 44.328 1.00 55.91 378 THR A C 1
ATOM 2887 O O . THR A 1 378 ? -11.475 -3.991 43.214 1.00 55.91 378 THR A O 1
ATOM 2890 N N . GLN A 1 379 ? -11.717 -5.646 44.701 1.00 54.28 379 GLN A N 1
ATOM 2891 C CA . GLN A 1 379 ? -12.463 -6.533 43.794 1.00 54.28 379 GLN A CA 1
ATOM 2892 C C . GLN A 1 379 ? -13.807 -5.929 43.359 1.00 54.28 379 GLN A C 1
ATOM 2894 O O . GLN A 1 379 ? -14.167 -6.058 42.200 1.00 54.28 379 GLN A O 1
ATOM 2899 N N . THR A 1 380 ? -14.464 -5.140 44.218 1.00 52.69 380 THR A N 1
ATOM 2900 C CA . THR A 1 380 ? -15.693 -4.406 43.863 1.00 52.69 380 THR A CA 1
ATOM 2901 C C . THR A 1 380 ? -15.454 -3.126 43.051 1.00 52.69 380 THR A C 1
ATOM 2903 O O . THR A 1 380 ? -16.377 -2.324 42.903 1.00 52.69 380 THR A O 1
ATOM 2906 N N . ASN A 1 381 ? -14.227 -2.880 42.588 1.00 48.03 381 ASN A N 1
ATOM 2907 C CA . ASN A 1 381 ? -13.965 -1.812 41.632 1.00 48.03 381 ASN A CA 1
ATOM 2908 C C . ASN A 1 381 ? -14.255 -2.338 40.223 1.00 48.03 381 ASN A C 1
ATOM 2910 O O . ASN A 1 381 ? -14.000 -3.501 39.916 1.00 48.03 381 ASN A O 1
ATOM 2914 N N . ILE A 1 382 ? -14.806 -1.470 39.383 1.00 42.22 382 ILE A N 1
ATOM 2915 C CA . ILE A 1 382 ? -14.845 -1.685 37.939 1.00 42.22 382 ILE A CA 1
ATOM 2916 C C . ILE A 1 382 ? -13.488 -1.172 37.442 1.00 42.22 382 ILE A C 1
ATOM 2918 O O . ILE A 1 382 ? -13.170 -0.019 37.744 1.00 42.22 382 ILE A O 1
ATOM 2922 N N . ASP A 1 383 ? -12.693 -2.029 36.797 1.00 43.97 383 ASP A N 1
ATOM 2923 C CA . ASP A 1 383 ? -11.375 -1.698 36.224 1.00 43.97 383 ASP A CA 1
ATOM 2924 C C . ASP A 1 383 ? -11.428 -1.614 34.695 1.00 43.97 383 ASP A C 1
ATOM 2926 O O . ASP A 1 383 ? -12.135 -2.450 34.077 1.00 43.97 383 ASP A O 1
#

Radius of gyration: 26.11 Å; chains: 1; bounding box: 69×43×74 Å

Secondary structure (DSSP, 8-state):
--TTEEEEEEEEEE--SS--EEEEEEETT---GGGSSGGG-EE-TTBEEEEEEE--TTS-EEEEES-TTEEEEEEEEEETTSSEEEEEEEE---S--SS-EEEE-TTTS-TT--EEEEEEEE-SSS-EEEEEEETT-----TTEEEPTTBEEEEEEE--TTSEEEEEESSTTEEEEEEEEESSSEEEEEEEEEPPP--TTSEEEEEGGGGT--TTEEEEEEEEEE-SSS-EEEEEEETT----S---EE-TTBEEEEEEE--TTSEEEEEES-TTEEEEEEEEEE---EEEEEEEEEEEE-TTS-EEEEEESS-----EE-TTS---------------S-TT-EEEEEEEEEEEEE--SS-------BS-TTS-TTTTTSB-